Protein AF-A0A813KDJ0-F1 (afdb_monomer)

Nearest PDB structures (foldseek):
  4cqo-assembly1_C  TM=1.582E-01  e=1.224E+00  Homo sapiens
  5a7d-assembly4_D  TM=2.014E-01  e=3.424E+00  Drosophila melanogaster
  3sf4-assembly3_C  TM=2.494E-01  e=7.340E+00  Homo sapiens

Radius of gyration: 26.54 Å; Cα contacts (8 Å, |Δi|>4): 822; chains: 1; bounding box: 69×61×81 Å

Solvent-accessible surface area (backbone atoms only — not comparable to full-atom values): 33352 Å² total; per-residue (Å²): 142,89,81,92,77,80,81,47,54,66,58,53,51,57,51,56,73,68,48,89,56,73,83,50,46,59,73,70,46,39,64,56,53,51,54,54,52,56,68,41,58,86,34,30,68,86,53,62,55,62,67,60,50,50,47,54,27,51,42,21,62,65,44,43,73,67,34,54,50,50,53,71,36,55,48,44,55,60,73,87,66,85,76,75,80,71,78,82,65,63,64,76,72,68,72,73,79,84,81,79,93,75,73,91,74,75,56,29,49,7,30,50,40,42,72,60,14,49,66,17,35,49,39,41,43,42,64,63,49,46,42,73,48,89,79,74,25,56,42,63,72,74,32,60,68,46,94,79,54,53,70,69,60,51,50,52,51,39,52,53,52,32,53,52,54,52,50,46,48,52,56,35,47,52,37,51,56,30,37,54,66,46,44,71,66,38,26,47,45,53,52,39,48,54,19,44,33,48,53,12,17,44,60,44,70,76,78,57,44,81,60,31,73,88,52,43,47,62,48,34,46,54,39,40,68,37,90,48,64,67,50,36,33,68,67,49,42,39,32,50,48,47,51,45,22,62,64,50,8,20,45,48,68,26,36,24,44,41,50,39,51,57,44,31,63,67,42,61,79,64,51,53,76,48,26,66,74,45,62,59,60,58,71,75,54,82,53,73,72,48,45,31,43,46,44,68,58,68,75,47,60,44,54,26,55,72,66,48,32,56,53,24,53,65,71,58,57,92,70,77,84,78,53,69,69,37,51,50,49,52,33,41,58,47,29,41,55,42,31,40,51,57,43,54,51,42,42,49,29,24,49,50,39,18,63,66,23,55,96,74,36,66,68,61,14,38,53,24,41,25,53,27,51,50,50,45,31,54,68,70,25,68,69,52,27,47,30,49,13,50,51,51,42,34,50,49,36,34,53,52,16,28,40,35,62,97,43,12,68,36,45,38,68,75,61,70,80,65,74,68,64,57,89,73,64,36,48,47,33,18,56,34,49,46,59,60,60,51,48,55,48,52,53,53,49,44,46,56,63,74,49,62,92,91,56,77,69,48,71,43,67,78,45,33,56,62,67,61,50,51,50,49,41,43,27,41,20,29,52,64,67,64,40,71,55,48,66,62,30,27,52,36,38,44,49,51,39,58,42,50,72,36,70,76,47,31,51,46,55,76,66,34,70,47,51,22,52,41,44,56,61,13,45,48,47,40,58,54,46,39,72,71,62,84,60,99,45,73,69,63,39,53,54,52,43,47,67,40,38,50,34,42,52,57,37,46,64,67,45,50,81,40,67,61,32,43,51,31,47,48,51,43,44,68,78,38,41,70,63,43,51,52,37,51,53,52,53,53,55,49,50,70,66,36,76,82,57,88,60,71,65,61,58,52,47,52,47,52,52,49,48,67,63,58,76,63,90,119

Secondary structure (DSSP, 8-state):
---SS---HHHHHHHHHT-S-GGGHHHHHHHHHHHHHHTTTT--SS---HHHHHHHHHHHHTTSHHHHHHHHSTTTSPPPP-PPPP-TTHHHHTT---------PPPPSHHHHHHHSHHHHHH---SS-GGG-SS--HHHHHSTTGGGS-HHHHHHHHHHHHHHHHHHHHHHHHHHHHHHTT-HHHHHHHHHHHHHHHHTTHHIIIII-TTTTTTHHHHHHHHHT-SSHHHH-HHHHHHHHHHHHHHHTPPPHHHHHHHHHHHHHHHTTS-GGGGGGS-GGGGG--SHHHHHHHGGGGGS-BSS-HHHHHHHHHHH-S-PPPPHHHHHHHHHHHHIIIIIHHHHHHHHHHHHHHHHHTTT-HHHHHHHHHHHHHHHHHHT-HHHHHHHHHHHHHHHHHHHHHH-GGGHHHHHTT---S-S--S---HHHHTSBTHHHHHHHHHHHHHHHSSPTTSPPPTHHHHS-HHHHHHHHHHHTS-TTT-S-HHHHHHHHHHHHHHHTSHHHHHHHHH-HHHHHHHHHHHHHHHHHGGG---S-HHHHHHHHHHHHHHHHHHHHHHTTSHHHHHHHHHHHHHTHHHHHHHHHHHHHHHHHHTTS--HHHHHHHHHHHHHHHTT--

pLDDT: mean 86.4, std 15.06, range [30.38, 98.69]

Organism: Polarella glacialis (NCBI:txid89957)

Structure (mmCIF, N/CA/C/O backbone):
data_AF-A0A813KDJ0-F1
#
_entry.id   AF-A0A813KDJ0-F1
#
loop_
_atom_site.group_PDB
_atom_site.id
_atom_site.type_symbol
_atom_site.label_atom_id
_atom_site.label_alt_id
_atom_site.label_comp_id
_atom_site.label_asym_id
_atom_site.label_entity_id
_atom_site.label_seq_id
_atom_site.pdbx_PDB_ins_code
_atom_site.Cartn_x
_atom_site.Cartn_y
_atom_site.Cartn_z
_atom_site.occupancy
_atom_site.B_iso_or_equiv
_atom_site.auth_seq_id
_atom_site.auth_comp_id
_atom_site.auth_asym_id
_atom_site.auth_atom_id
_atom_site.pdbx_PDB_model_num
ATOM 1 N N . MET A 1 1 ? 24.058 -9.681 -38.577 1.00 39.09 1 MET A N 1
ATOM 2 C CA . MET A 1 1 ? 24.202 -8.213 -38.623 1.00 39.09 1 MET A CA 1
ATOM 3 C C . MET A 1 1 ? 23.018 -7.652 -39.394 1.00 39.09 1 MET A C 1
ATOM 5 O O . MET A 1 1 ? 23.035 -7.682 -40.612 1.00 39.09 1 MET A O 1
ATOM 9 N N . LEU A 1 2 ? 21.968 -7.234 -38.690 1.00 42.97 2 LEU A N 1
ATOM 10 C CA . LEU A 1 2 ? 20.879 -6.427 -39.239 1.00 42.97 2 LEU A CA 1
ATOM 11 C C . LEU A 1 2 ? 20.833 -5.189 -38.355 1.00 42.97 2 LEU A C 1
ATOM 13 O O . LEU A 1 2 ? 20.285 -5.239 -37.259 1.00 42.97 2 LEU A O 1
ATOM 17 N N . ASP A 1 3 ? 21.498 -4.129 -38.793 1.00 51.97 3 ASP A N 1
ATOM 18 C CA . ASP A 1 3 ? 21.351 -2.818 -38.182 1.00 51.97 3 ASP A CA 1
ATOM 19 C C . ASP A 1 3 ? 20.867 -1.848 -39.264 1.00 51.97 3 ASP A C 1
ATOM 21 O O . ASP A 1 3 ? 21.381 -1.860 -40.384 1.00 51.97 3 ASP A O 1
ATOM 25 N N . LYS A 1 4 ? 19.854 -1.050 -38.908 1.00 40.19 4 LYS A N 1
ATOM 26 C CA . LYS A 1 4 ? 19.133 -0.053 -39.729 1.00 40.19 4 LYS A CA 1
ATOM 27 C C . LYS A 1 4 ? 18.153 -0.567 -40.806 1.00 40.19 4 LYS A C 1
ATOM 29 O O . LYS A 1 4 ? 18.301 -0.279 -41.987 1.00 40.19 4 LYS A O 1
ATOM 34 N N . SER A 1 5 ? 17.087 -1.253 -40.394 1.00 46.28 5 SER A N 1
ATOM 35 C CA . SER A 1 5 ? 15.696 -1.042 -40.874 1.00 46.28 5 SER A CA 1
ATOM 36 C C . SER A 1 5 ? 14.791 -2.091 -40.229 1.00 46.28 5 SER A C 1
ATOM 38 O O . SER A 1 5 ? 14.981 -3.294 -40.376 1.00 46.28 5 SER A O 1
ATOM 40 N N . GLN A 1 6 ? 13.877 -1.611 -39.393 1.00 64.56 6 GLN A N 1
ATOM 41 C CA . GLN A 1 6 ? 13.104 -2.394 -38.437 1.00 64.56 6 GLN A CA 1
ATOM 42 C C . GLN A 1 6 ? 12.276 -3.468 -39.154 1.00 64.56 6 GLN A C 1
ATOM 44 O O . GLN A 1 6 ? 11.420 -3.140 -39.975 1.00 64.56 6 GLN A O 1
ATOM 49 N N . LEU A 1 7 ? 12.478 -4.746 -38.813 1.00 75.31 7 LEU A N 1
ATOM 50 C CA . LEU A 1 7 ? 11.454 -5.749 -39.095 1.00 75.31 7 LEU A CA 1
ATOM 51 C C . LEU A 1 7 ? 10.193 -5.278 -38.374 1.00 75.31 7 LEU A C 1
ATOM 53 O O . LEU A 1 7 ? 10.181 -5.150 -37.145 1.00 75.31 7 LEU A O 1
ATOM 57 N N . SER A 1 8 ? 9.173 -4.934 -39.158 1.00 89.44 8 SER A N 1
ATOM 58 C CA . SER A 1 8 ? 7.897 -4.471 -38.625 1.00 89.44 8 SER A CA 1
ATOM 59 C C . SER A 1 8 ? 7.361 -5.517 -37.641 1.00 89.44 8 SER A C 1
ATOM 61 O O . SER A 1 8 ? 7.403 -6.708 -37.972 1.00 89.44 8 SER A O 1
ATOM 63 N N . PRO A 1 9 ? 6.823 -5.120 -36.470 1.00 89.12 9 PRO A N 1
ATOM 64 C CA . PRO A 1 9 ? 6.152 -6.053 -35.569 1.00 89.12 9 PRO A CA 1
ATOM 65 C C . PRO A 1 9 ? 5.124 -6.916 -36.307 1.00 89.12 9 PRO A C 1
ATOM 67 O O . PRO A 1 9 ? 5.055 -8.117 -36.084 1.00 89.12 9 PRO A O 1
ATOM 70 N N . HIS A 1 10 ? 4.404 -6.331 -37.270 1.00 91.12 10 HIS A N 1
ATOM 71 C CA . HIS A 1 10 ? 3.431 -7.042 -38.097 1.00 91.12 10 HIS A CA 1
ATOM 72 C C . HIS A 1 10 ? 4.064 -8.166 -38.928 1.00 91.12 10 HIS A C 1
ATOM 74 O O . HIS A 1 10 ? 3.488 -9.245 -39.053 1.00 91.12 10 HIS A O 1
ATOM 80 N N . PHE A 1 11 ? 5.246 -7.926 -39.502 1.00 92.31 11 PHE A N 1
ATOM 81 C CA . PHE A 1 11 ? 5.958 -8.934 -40.285 1.00 92.31 11 PHE A CA 1
ATOM 82 C C . PHE A 1 11 ? 6.373 -10.116 -39.404 1.00 92.31 11 PHE A C 1
ATOM 84 O O . PHE A 1 11 ? 6.126 -11.260 -39.769 1.00 92.31 11 PHE A O 1
ATOM 91 N N . LEU A 1 12 ? 6.926 -9.848 -38.217 1.00 91.81 12 LEU A N 1
ATOM 92 C CA . LEU A 1 12 ? 7.310 -10.909 -37.283 1.00 91.81 12 LEU A CA 1
ATOM 93 C C . LEU A 1 12 ? 6.114 -11.697 -36.761 1.00 91.81 12 LEU A C 1
ATOM 95 O O . LEU A 1 12 ? 6.208 -12.914 -36.664 1.00 91.81 12 LEU A O 1
ATOM 99 N N . LEU A 1 13 ? 5.006 -11.022 -36.451 1.00 92.75 13 LEU A N 1
ATOM 100 C CA . LEU A 1 13 ? 3.769 -11.684 -36.039 1.00 92.75 13 LEU A CA 1
ATOM 101 C C . LEU A 1 13 ? 3.265 -12.618 -37.144 1.00 92.75 13 LEU A C 1
ATOM 103 O O . LEU A 1 13 ? 3.055 -13.796 -36.887 1.00 92.75 13 LEU A O 1
ATOM 107 N N . SER A 1 14 ? 3.212 -12.129 -38.387 1.00 93.12 14 SER A N 1
ATOM 108 C CA . SER A 1 14 ? 2.789 -12.937 -39.541 1.00 93.12 14 SER A CA 1
ATOM 109 C C . SER A 1 14 ? 3.704 -14.145 -39.772 1.00 93.12 14 SER A C 1
ATOM 111 O O . SER A 1 14 ? 3.230 -15.223 -40.111 1.00 93.12 14 SER A O 1
ATOM 113 N N . MET A 1 15 ? 5.020 -13.980 -39.592 1.00 93.00 15 MET A N 1
ATOM 114 C CA . MET A 1 15 ? 5.963 -15.094 -39.702 1.00 93.00 15 MET A CA 1
ATOM 115 C C . MET A 1 15 ? 5.807 -16.100 -38.566 1.00 93.00 15 MET A C 1
ATOM 117 O O . MET A 1 15 ? 5.882 -17.294 -38.820 1.00 93.00 15 MET A O 1
ATOM 121 N N . ALA A 1 16 ? 5.628 -15.634 -37.330 1.00 91.94 16 ALA A N 1
ATOM 122 C CA . ALA A 1 16 ? 5.475 -16.503 -36.171 1.00 91.94 16 ALA A CA 1
ATOM 123 C C . ALA A 1 16 ? 4.194 -17.336 -36.255 1.00 91.94 16 ALA A C 1
ATOM 125 O O . ALA A 1 16 ? 4.229 -18.515 -35.928 1.00 91.94 16 ALA A O 1
ATOM 126 N N . ASP A 1 17 ? 3.109 -16.748 -36.761 1.00 91.50 17 ASP A N 1
ATOM 127 C CA . ASP A 1 17 ? 1.849 -17.454 -37.006 1.00 91.50 17 ASP A CA 1
ATOM 128 C C . ASP A 1 17 ? 1.968 -18.496 -38.136 1.00 91.50 17 ASP A C 1
ATOM 130 O O . ASP A 1 17 ? 1.185 -19.439 -38.191 1.00 91.50 17 ASP A O 1
ATOM 134 N N . ALA A 1 18 ? 2.952 -18.347 -39.031 1.00 91.62 18 ALA A N 1
ATOM 135 C CA . ALA A 1 18 ? 3.233 -19.298 -40.106 1.00 91.62 18 ALA A CA 1
ATOM 136 C C . ALA A 1 18 ? 4.176 -20.446 -39.690 1.00 91.62 18 ALA A C 1
ATOM 138 O O . ALA A 1 18 ? 4.412 -21.353 -40.488 1.00 91.62 18 ALA A O 1
ATOM 139 N N . VAL A 1 19 ? 4.744 -20.418 -38.478 1.00 92.06 19 VAL A N 1
ATOM 140 C CA . VAL A 1 19 ? 5.562 -21.524 -37.962 1.00 92.06 19 VAL A CA 1
ATOM 141 C C . VAL A 1 19 ? 4.636 -22.590 -37.375 1.00 92.06 19 VAL A C 1
ATOM 143 O O . VAL A 1 19 ? 4.027 -22.373 -36.334 1.00 92.06 19 VAL A O 1
ATOM 146 N N . GLU A 1 20 ? 4.547 -23.749 -38.033 1.00 85.50 20 GLU A N 1
ATOM 147 C CA . GLU A 1 20 ? 3.690 -24.865 -37.592 1.00 85.50 20 GLU A CA 1
ATOM 148 C C . GLU A 1 20 ? 4.184 -25.534 -36.297 1.00 85.50 20 GLU A C 1
ATOM 150 O O . GLU A 1 20 ? 3.379 -26.033 -35.513 1.00 85.50 20 GLU A O 1
ATOM 155 N N . ASP A 1 21 ? 5.500 -25.528 -36.061 1.00 89.19 21 ASP A N 1
ATOM 156 C CA . ASP A 1 21 ? 6.134 -26.117 -34.880 1.00 89.19 21 ASP A CA 1
ATOM 157 C C . ASP A 1 21 ? 6.535 -25.035 -33.860 1.00 89.19 21 ASP A C 1
ATOM 159 O O . ASP A 1 21 ? 7.539 -24.330 -34.026 1.00 89.19 21 ASP A O 1
ATOM 163 N N . GLU A 1 22 ? 5.757 -24.909 -32.779 1.00 85.12 22 GLU A N 1
ATOM 164 C CA . GLU A 1 22 ? 6.025 -23.935 -31.714 1.00 85.12 22 GLU A CA 1
ATOM 165 C C . GLU A 1 22 ? 7.392 -24.154 -31.027 1.00 85.12 22 GLU A C 1
ATOM 167 O O . GLU A 1 22 ? 7.955 -23.194 -30.491 1.00 85.12 22 GLU A O 1
ATOM 172 N N . GLU A 1 23 ? 7.990 -25.354 -31.090 1.00 90.06 23 GLU A N 1
ATOM 173 C CA . GLU A 1 23 ? 9.319 -25.627 -30.520 1.00 90.06 23 GLU A CA 1
ATOM 174 C C . GLU A 1 23 ? 10.449 -24.906 -31.274 1.00 90.06 23 GLU A C 1
ATOM 176 O O . GLU A 1 23 ? 11.521 -24.647 -30.714 1.00 90.06 23 GLU A O 1
ATOM 181 N N . LEU A 1 24 ? 10.211 -24.506 -32.528 1.00 92.69 24 LEU A N 1
ATOM 182 C CA . LEU A 1 24 ? 11.165 -23.733 -33.324 1.00 92.69 24 LEU A CA 1
ATOM 183 C C . LEU A 1 24 ? 11.126 -22.233 -33.003 1.00 92.69 24 LEU A C 1
ATOM 185 O O . LEU A 1 24 ? 12.107 -21.524 -33.262 1.00 92.69 24 LEU A O 1
ATOM 189 N N . LEU A 1 25 ? 10.039 -21.733 -32.400 1.00 93.25 25 LEU A N 1
ATOM 190 C CA . LEU A 1 25 ? 9.871 -20.308 -32.102 1.00 93.25 25 LEU A CA 1
ATOM 191 C C . LEU A 1 25 ? 10.994 -19.736 -31.213 1.00 93.25 25 LEU A C 1
ATOM 193 O O . LEU A 1 25 ? 11.531 -18.681 -31.573 1.00 93.25 25 LEU A O 1
ATOM 197 N N . PRO A 1 26 ? 11.422 -20.384 -30.106 1.00 93.81 26 PRO A N 1
ATOM 198 C CA . PRO A 1 26 ? 12.546 -19.904 -29.302 1.00 93.81 26 PRO A CA 1
ATOM 199 C C . PRO A 1 26 ? 13.856 -19.792 -30.083 1.00 93.81 26 PRO A C 1
ATOM 201 O O . PRO A 1 26 ? 14.612 -18.844 -29.873 1.00 93.81 26 PRO A O 1
ATOM 204 N N . THR A 1 27 ? 14.120 -20.724 -30.998 1.00 93.88 27 THR A N 1
ATOM 205 C CA . THR A 1 27 ? 15.357 -20.750 -31.790 1.00 93.88 27 THR A CA 1
ATOM 206 C C . THR A 1 27 ? 15.364 -19.644 -32.844 1.00 93.88 27 THR A C 1
ATOM 208 O O . THR A 1 27 ? 16.368 -18.951 -33.006 1.00 93.88 27 THR A O 1
ATOM 211 N N . ILE A 1 28 ? 14.234 -19.443 -33.528 1.00 93.31 28 ILE A N 1
ATOM 212 C CA . ILE A 1 28 ? 14.100 -18.476 -34.625 1.00 93.31 28 ILE A CA 1
ATOM 213 C C . ILE A 1 28 ? 13.955 -17.048 -34.083 1.00 93.31 28 ILE A C 1
ATOM 215 O O . ILE A 1 28 ? 14.695 -16.144 -34.477 1.00 93.31 28 ILE A O 1
ATOM 219 N N . PHE A 1 29 ? 13.014 -16.830 -33.161 1.00 95.06 29 PHE A N 1
ATOM 220 C CA . PHE A 1 29 ? 12.627 -15.491 -32.708 1.00 95.06 29 PHE A CA 1
ATOM 221 C C . PHE A 1 29 ? 13.231 -15.100 -31.360 1.00 95.06 29 PHE A C 1
ATOM 223 O O . PHE A 1 29 ? 13.341 -13.906 -31.074 1.00 95.06 29 PHE A O 1
ATOM 230 N N . GLY A 1 30 ? 13.679 -16.055 -30.540 1.00 94.44 30 GLY A N 1
ATOM 231 C CA . GLY A 1 30 ? 14.255 -15.772 -29.221 1.00 94.44 30 GLY A CA 1
ATOM 232 C C . GLY A 1 30 ? 15.431 -14.785 -29.251 1.00 94.44 30 GLY A C 1
ATOM 233 O O . GLY A 1 30 ? 15.404 -13.812 -28.487 1.00 94.44 30 GLY A O 1
ATOM 234 N N . PRO A 1 31 ? 16.435 -14.940 -30.140 1.00 94.88 31 PRO A N 1
ATOM 235 C CA . PRO A 1 31 ? 17.532 -13.979 -30.268 1.00 94.88 31 PRO A CA 1
ATOM 236 C C . PRO A 1 31 ? 17.066 -12.579 -30.689 1.00 94.88 31 PRO A C 1
ATOM 238 O O . PRO A 1 31 ? 17.563 -11.585 -30.155 1.00 94.88 31 PRO A O 1
ATOM 241 N N . VAL A 1 32 ? 16.089 -12.495 -31.601 1.00 93.12 32 VAL A N 1
ATOM 242 C CA . VAL A 1 32 ? 15.535 -11.227 -32.106 1.00 93.12 32 VAL A CA 1
ATOM 243 C C . VAL A 1 32 ? 14.789 -10.490 -30.997 1.00 93.12 32 VAL A C 1
ATOM 245 O O . VAL A 1 32 ? 15.087 -9.326 -30.728 1.00 93.12 32 VAL A O 1
ATOM 248 N N . LEU A 1 33 ? 13.881 -11.180 -30.298 1.00 94.12 33 LEU A N 1
ATOM 249 C CA . LEU A 1 33 ? 13.134 -10.628 -29.166 1.00 94.12 33 LEU A CA 1
ATOM 250 C C . LEU A 1 33 ? 14.072 -10.203 -28.031 1.00 94.12 33 LEU A C 1
ATOM 252 O O . LEU A 1 33 ? 13.932 -9.107 -27.492 1.00 94.12 33 LEU A O 1
ATOM 256 N N . THR A 1 34 ? 15.072 -11.028 -27.708 1.00 94.62 34 THR A N 1
ATOM 257 C CA . THR A 1 34 ? 16.074 -10.706 -26.682 1.00 94.62 34 THR A CA 1
ATOM 258 C C . THR A 1 34 ? 16.856 -9.448 -27.053 1.00 94.62 34 THR A C 1
ATOM 260 O O . THR A 1 34 ? 17.039 -8.564 -26.218 1.00 94.62 34 THR A O 1
ATOM 263 N N . HIS A 1 35 ? 17.314 -9.340 -28.302 1.00 93.38 35 HIS A N 1
ATOM 264 C CA . HIS A 1 35 ? 18.053 -8.170 -28.766 1.00 93.38 35 HIS A CA 1
ATOM 265 C C . HIS A 1 35 ? 17.186 -6.903 -28.752 1.00 93.38 35 HIS A C 1
ATOM 267 O O . HIS A 1 35 ? 17.634 -5.877 -28.243 1.00 93.38 35 HIS A O 1
ATOM 273 N N . ALA A 1 36 ? 15.939 -6.983 -29.230 1.00 92.00 36 ALA A N 1
ATOM 274 C CA . ALA A 1 36 ? 14.993 -5.868 -29.200 1.00 92.00 36 ALA A CA 1
ATOM 275 C C . ALA A 1 36 ? 14.737 -5.380 -27.765 1.00 92.00 36 ALA A C 1
ATOM 277 O O . ALA A 1 36 ? 14.859 -4.188 -27.492 1.00 92.00 36 ALA A O 1
ATOM 278 N N . CYS A 1 37 ? 14.492 -6.300 -26.827 1.00 94.50 37 CYS A N 1
ATOM 279 C CA . CYS A 1 37 ? 14.304 -5.965 -25.416 1.00 94.50 37 CYS A CA 1
ATOM 280 C C . CYS A 1 37 ? 15.546 -5.306 -24.805 1.00 94.50 37 CYS A C 1
ATOM 282 O O . CYS A 1 37 ? 15.413 -4.303 -24.111 1.00 94.50 37 CYS A O 1
ATOM 284 N N . ARG A 1 38 ? 16.760 -5.804 -25.092 1.00 94.88 38 ARG A N 1
ATOM 285 C CA . ARG A 1 38 ? 18.012 -5.222 -24.561 1.00 94.88 38 ARG A CA 1
ATOM 286 C C . ARG A 1 38 ? 18.228 -3.771 -24.964 1.00 94.88 38 ARG A C 1
ATOM 288 O O . ARG A 1 38 ? 18.911 -3.050 -24.245 1.00 94.88 38 ARG A O 1
ATOM 295 N N . ARG A 1 39 ? 17.636 -3.305 -26.066 1.00 94.00 39 ARG A N 1
ATOM 296 C CA . ARG A 1 39 ? 17.728 -1.888 -26.443 1.00 94.00 39 ARG A CA 1
ATOM 297 C C . ARG A 1 39 ? 17.038 -0.965 -25.436 1.00 94.00 39 ARG A C 1
ATOM 299 O O . ARG A 1 39 ? 17.453 0.186 -25.323 1.00 94.00 39 ARG A O 1
ATOM 306 N N . LEU A 1 40 ? 16.079 -1.466 -24.649 1.00 94.19 40 LEU A N 1
ATOM 307 C CA . LEU A 1 40 ? 15.478 -0.730 -23.530 1.00 94.19 40 LEU A CA 1
ATOM 308 C C . LEU A 1 40 ? 16.415 -0.574 -22.325 1.00 94.19 40 LEU A C 1
ATOM 310 O O . LEU A 1 40 ? 16.136 0.240 -21.447 1.00 94.19 40 LEU A O 1
ATOM 314 N N . GLN A 1 41 ? 17.531 -1.303 -22.255 1.00 92.44 41 GLN A N 1
ATOM 315 C CA . GLN A 1 41 ? 18.468 -1.180 -21.142 1.00 92.44 41 GLN A CA 1
ATOM 316 C C . GLN A 1 41 ? 18.975 0.265 -21.015 1.00 92.44 41 GLN A C 1
ATOM 318 O O . GLN A 1 41 ? 19.376 0.884 -22.001 1.00 92.44 41 GLN A O 1
ATOM 323 N N . GLY A 1 42 ? 18.948 0.819 -19.802 1.00 87.69 42 GLY A N 1
ATOM 324 C CA . GLY A 1 42 ? 19.327 2.214 -19.537 1.00 87.69 42 GLY A CA 1
ATOM 325 C C . GLY A 1 42 ? 18.221 3.249 -19.780 1.00 87.69 42 GLY A C 1
ATOM 326 O O . GLY A 1 42 ? 18.470 4.437 -19.576 1.00 87.69 42 GLY A O 1
ATOM 327 N N . ARG A 1 43 ? 17.012 2.817 -20.176 1.00 90.62 43 ARG A N 1
ATOM 328 C CA . ARG A 1 43 ? 15.817 3.673 -20.209 1.00 90.62 43 ARG A CA 1
ATOM 329 C C . ARG A 1 43 ? 15.604 4.319 -18.837 1.00 90.62 43 ARG A C 1
ATOM 331 O O . ARG A 1 43 ? 15.689 3.649 -17.809 1.00 90.62 43 ARG A O 1
ATOM 338 N N . ASN A 1 44 ? 15.331 5.616 -18.827 1.00 89.81 44 ASN A N 1
ATOM 339 C CA . ASN A 1 44 ? 15.124 6.412 -17.619 1.00 89.81 44 ASN A CA 1
ATOM 340 C C . ASN A 1 44 ? 14.037 7.472 -17.864 1.00 89.81 44 ASN A C 1
ATOM 342 O O . ASN A 1 44 ? 13.376 7.459 -18.900 1.00 89.81 44 ASN A O 1
ATOM 346 N N . PHE A 1 45 ? 13.792 8.356 -16.893 1.00 89.44 45 PHE A N 1
ATOM 347 C CA . PHE A 1 45 ? 12.708 9.339 -17.007 1.00 89.44 45 PHE A CA 1
ATOM 348 C C . PHE A 1 45 ? 12.918 10.345 -18.155 1.00 89.44 45 PHE A C 1
ATOM 350 O O . PHE A 1 45 ? 11.944 10.817 -18.741 1.00 89.44 45 PHE A O 1
ATOM 357 N N . VAL A 1 46 ? 14.178 10.643 -18.489 1.00 84.75 46 VAL A N 1
ATOM 358 C CA . VAL A 1 46 ? 14.568 11.589 -19.543 1.00 84.75 46 VAL A CA 1
ATOM 359 C C . VAL A 1 46 ? 14.662 10.888 -20.902 1.00 84.75 46 VAL A C 1
ATOM 361 O O . VAL A 1 46 ? 14.050 11.339 -21.865 1.00 84.75 46 VAL A O 1
ATOM 364 N N . ASP A 1 47 ? 15.383 9.766 -20.980 1.00 88.06 47 ASP A N 1
ATOM 365 C CA . ASP A 1 47 ? 15.458 8.920 -22.179 1.00 88.06 47 ASP A CA 1
ATOM 366 C C . ASP A 1 47 ? 14.487 7.738 -22.066 1.00 88.06 47 ASP A C 1
ATOM 368 O O . ASP A 1 47 ? 14.809 6.683 -21.508 1.00 88.06 47 ASP A O 1
ATOM 372 N N . GLN A 1 48 ? 13.277 7.931 -22.598 1.00 87.56 48 GLN A N 1
ATOM 373 C CA . GLN A 1 48 ? 12.197 6.946 -22.518 1.00 87.56 48 GLN A CA 1
ATOM 374 C C . GLN A 1 48 ? 12.231 5.872 -23.612 1.00 87.56 48 GLN A C 1
ATOM 376 O O . GLN A 1 48 ? 11.426 4.945 -23.528 1.00 87.56 48 GLN A O 1
ATOM 381 N N . LYS A 1 49 ? 13.116 5.957 -24.618 1.00 93.25 49 LYS A N 1
ATOM 382 C CA . LYS A 1 49 ? 13.250 4.937 -25.684 1.00 93.25 49 LYS A CA 1
ATOM 383 C C . LYS A 1 49 ? 11.908 4.484 -26.289 1.00 93.25 49 LYS A C 1
ATOM 385 O O . LYS A 1 49 ? 11.575 3.296 -26.321 1.00 93.25 49 LYS A O 1
ATOM 390 N N . LEU A 1 50 ? 11.087 5.461 -26.687 1.00 93.06 50 LEU A N 1
ATOM 391 C CA . LEU A 1 50 ? 9.683 5.239 -27.061 1.00 93.06 50 LEU A CA 1
ATOM 392 C C . LEU A 1 50 ? 9.517 4.354 -28.301 1.00 93.06 50 LEU A C 1
ATOM 394 O O . LEU A 1 50 ? 8.553 3.596 -28.371 1.00 93.06 50 LEU A O 1
ATOM 398 N N . GLU A 1 51 ? 10.443 4.420 -29.260 1.00 92.50 51 GLU A N 1
ATOM 399 C CA . GLU A 1 51 ? 10.391 3.588 -30.467 1.00 92.50 51 GLU A CA 1
ATOM 400 C C . GLU A 1 51 ? 10.571 2.103 -30.129 1.00 92.50 51 GLU A C 1
ATOM 402 O O . GLU A 1 51 ? 9.754 1.267 -30.520 1.00 92.50 51 GLU A O 1
ATOM 407 N N . GLU A 1 52 ? 11.604 1.770 -29.350 1.00 93.56 52 GLU A N 1
ATOM 408 C CA . GLU A 1 52 ? 11.862 0.406 -28.890 1.00 93.56 52 GLU A CA 1
ATOM 409 C C . GLU A 1 52 ? 10.712 -0.132 -28.042 1.00 93.56 52 GLU A C 1
ATOM 411 O O . GLU A 1 52 ? 10.286 -1.278 -28.207 1.00 93.56 52 GLU A O 1
ATOM 416 N N . LEU A 1 53 ? 10.182 0.702 -27.146 1.00 94.69 53 LEU A N 1
ATOM 417 C CA . LEU A 1 53 ? 9.061 0.326 -26.299 1.00 94.69 53 LEU A CA 1
ATOM 418 C C . LEU A 1 53 ? 7.796 0.080 -27.128 1.00 94.69 53 LEU A C 1
ATOM 420 O O . LEU A 1 53 ? 7.091 -0.901 -26.887 1.00 94.69 53 LEU A O 1
ATOM 424 N N . GLY A 1 54 ? 7.510 0.950 -28.099 1.00 94.62 54 GLY A N 1
ATOM 425 C CA . GLY A 1 54 ? 6.367 0.815 -28.999 1.00 94.62 54 GLY A CA 1
ATOM 426 C C . GLY A 1 54 ? 6.425 -0.486 -29.795 1.00 94.62 54 GLY A C 1
ATOM 427 O O . GLY A 1 54 ? 5.423 -1.194 -29.896 1.00 94.62 54 GLY A O 1
ATOM 428 N N . TRP A 1 55 ? 7.617 -0.856 -30.270 1.00 94.06 55 TRP A N 1
ATOM 429 C CA . TRP A 1 55 ? 7.845 -2.116 -30.973 1.00 94.06 55 TRP A CA 1
ATOM 430 C C . TRP A 1 55 ? 7.520 -3.336 -30.097 1.00 94.06 55 TRP A C 1
ATOM 432 O O . TRP A 1 55 ? 6.770 -4.217 -30.514 1.00 94.06 55 TRP A O 1
ATOM 442 N N . ILE A 1 56 ? 8.022 -3.372 -28.857 1.00 94.88 56 ILE A N 1
ATOM 443 C CA . ILE A 1 56 ? 7.780 -4.490 -27.925 1.00 94.88 56 ILE A CA 1
ATOM 444 C C . ILE A 1 56 ? 6.306 -4.537 -27.509 1.00 94.88 56 ILE A C 1
ATOM 446 O O . ILE A 1 56 ? 5.699 -5.605 -27.457 1.00 94.88 56 ILE A O 1
ATOM 450 N N . THR A 1 57 ? 5.706 -3.372 -27.273 1.00 95.31 57 THR A N 1
ATOM 451 C CA . THR A 1 57 ? 4.288 -3.248 -26.925 1.00 95.31 57 THR A CA 1
ATOM 452 C C . THR A 1 57 ? 3.394 -3.794 -28.038 1.00 95.31 57 THR A C 1
ATOM 454 O O . THR A 1 57 ? 2.419 -4.483 -27.744 1.00 95.31 57 THR A O 1
ATOM 457 N N . ALA A 1 58 ? 3.740 -3.565 -29.309 1.00 94.69 58 ALA A N 1
ATOM 458 C CA . ALA A 1 58 ? 3.006 -4.114 -30.448 1.00 94.69 58 ALA A CA 1
ATOM 459 C C . ALA A 1 58 ? 3.048 -5.653 -30.493 1.00 94.69 58 ALA A C 1
ATOM 461 O O . ALA A 1 58 ? 2.022 -6.281 -30.751 1.00 94.69 58 ALA A O 1
ATOM 462 N N . ILE A 1 59 ? 4.197 -6.266 -30.177 1.00 94.31 59 ILE A N 1
ATOM 463 C CA . ILE A 1 59 ? 4.319 -7.730 -30.064 1.00 94.31 59 ILE A CA 1
ATOM 464 C C . ILE A 1 59 ? 3.424 -8.268 -28.938 1.00 94.31 59 ILE A C 1
ATOM 466 O O . ILE A 1 59 ? 2.677 -9.224 -29.145 1.00 94.31 59 ILE A O 1
ATOM 470 N N . CYS A 1 60 ? 3.445 -7.637 -27.760 1.00 94.75 60 CYS A N 1
ATOM 471 C CA . CYS A 1 60 ? 2.611 -8.046 -26.626 1.00 94.75 60 CYS A CA 1
ATOM 472 C C . CYS A 1 60 ? 1.112 -7.863 -26.907 1.00 94.75 60 CYS A C 1
ATOM 474 O O . CYS A 1 60 ? 0.303 -8.712 -26.533 1.00 94.75 60 CYS A O 1
ATOM 476 N N . ALA A 1 61 ? 0.730 -6.776 -27.584 1.00 94.75 61 ALA A N 1
ATOM 477 C CA . ALA A 1 61 ? -0.660 -6.446 -27.894 1.00 94.75 61 ALA A CA 1
ATOM 478 C C . ALA A 1 61 ? -1.347 -7.487 -28.792 1.00 94.75 61 ALA A C 1
ATOM 480 O O . ALA A 1 61 ? -2.560 -7.674 -28.675 1.00 94.75 61 ALA A O 1
ATOM 481 N N . ALA A 1 62 ? -0.583 -8.186 -29.636 1.00 92.94 62 ALA A N 1
ATOM 482 C CA . ALA A 1 62 ? -1.094 -9.244 -30.501 1.00 92.94 62 ALA A CA 1
ATOM 483 C C . ALA A 1 62 ? -1.519 -10.512 -29.739 1.00 92.94 62 ALA A C 1
ATOM 485 O O . ALA A 1 62 ? -2.292 -11.299 -30.276 1.00 92.94 62 ALA A O 1
ATOM 486 N N . LYS A 1 63 ? -1.046 -10.715 -28.495 1.00 92.38 63 LYS A N 1
ATOM 487 C CA . LYS A 1 63 ? -1.366 -11.884 -27.641 1.00 92.38 63 LYS A CA 1
ATOM 488 C C . LYS A 1 63 ? -1.114 -13.246 -28.320 1.00 92.38 63 LYS A C 1
ATOM 490 O O . LYS A 1 63 ? -1.743 -14.243 -27.977 1.00 92.38 63 LYS A O 1
ATOM 495 N N . GLY A 1 64 ? -0.212 -13.272 -29.300 1.00 90.06 64 GLY A N 1
ATOM 496 C CA . GLY A 1 64 ? 0.105 -14.447 -30.110 1.00 90.06 64 GLY A CA 1
ATOM 497 C C . GLY A 1 64 ? 1.303 -15.252 -29.587 1.00 90.06 64 GLY A C 1
ATOM 498 O O . GLY A 1 64 ? 1.776 -15.018 -28.468 1.00 90.06 64 GLY A O 1
ATOM 499 N N . PRO A 1 65 ? 1.848 -16.164 -30.412 1.00 93.06 65 PRO A N 1
ATOM 500 C CA . PRO A 1 65 ? 2.974 -17.027 -30.046 1.00 93.06 65 PRO A CA 1
ATOM 501 C C . PRO A 1 65 ? 4.213 -16.253 -29.578 1.00 93.06 65 PRO A C 1
ATOM 503 O O . PRO A 1 65 ? 4.879 -16.652 -28.627 1.00 93.06 65 PRO A O 1
ATOM 506 N N . LEU A 1 66 ? 4.492 -15.085 -30.171 1.00 94.31 66 LEU A N 1
ATOM 507 C CA . LEU A 1 66 ? 5.624 -14.247 -29.759 1.00 94.31 66 LEU A CA 1
ATOM 508 C C . LEU A 1 66 ? 5.457 -13.641 -28.359 1.00 94.31 66 LEU A C 1
ATOM 510 O O 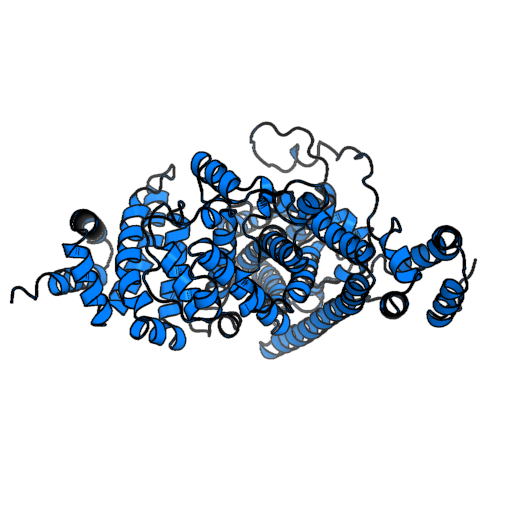. LEU A 1 66 ? 6.450 -13.476 -27.655 1.00 94.31 66 LEU A O 1
ATOM 514 N N . ALA A 1 67 ? 4.228 -13.335 -27.931 1.00 94.62 67 ALA A N 1
ATOM 515 C CA . ALA A 1 67 ? 3.961 -12.851 -26.576 1.00 94.62 67 ALA A CA 1
ATOM 516 C C . ALA A 1 67 ? 4.142 -13.973 -25.539 1.00 94.62 67 ALA A C 1
ATOM 518 O O . ALA A 1 67 ? 4.700 -13.728 -24.468 1.00 94.62 67 ALA A O 1
ATOM 519 N N . ARG A 1 68 ? 3.734 -15.208 -25.879 1.00 95.06 68 ARG A N 1
ATOM 520 C CA . ARG A 1 68 ? 4.007 -16.411 -25.072 1.00 95.06 68 ARG A CA 1
ATOM 521 C C . ARG A 1 68 ? 5.501 -16.699 -24.987 1.00 95.06 68 ARG A C 1
ATOM 523 O O . ARG A 1 68 ? 6.022 -16.928 -23.904 1.00 95.06 68 ARG A O 1
ATOM 530 N N . LEU A 1 69 ? 6.212 -16.625 -26.108 1.00 95.38 69 LEU A N 1
ATOM 531 C CA . LEU A 1 69 ? 7.659 -16.809 -26.125 1.00 95.38 69 LEU A CA 1
ATOM 532 C C . LEU A 1 69 ? 8.366 -15.748 -25.275 1.00 95.38 69 LEU A C 1
ATOM 534 O O . LEU A 1 69 ? 9.270 -16.071 -24.514 1.00 95.38 69 LEU A O 1
ATOM 538 N N . LEU A 1 70 ? 7.951 -14.484 -25.365 1.00 95.62 70 LEU A N 1
ATOM 539 C CA . LEU A 1 70 ? 8.614 -13.382 -24.670 1.00 95.62 70 LEU A CA 1
ATOM 540 C C . LEU A 1 70 ? 8.747 -13.619 -23.159 1.00 95.62 70 LEU A C 1
ATOM 542 O O . LEU A 1 70 ? 9.807 -13.342 -22.601 1.00 95.62 70 LEU A O 1
ATOM 546 N N . VAL A 1 71 ? 7.703 -14.145 -22.511 1.00 95.38 71 VAL A N 1
ATOM 547 C CA . VAL A 1 71 ? 7.685 -14.382 -21.057 1.00 95.38 71 VAL A CA 1
ATOM 548 C C . VAL A 1 71 ? 8.529 -15.582 -20.613 1.00 95.38 71 VAL A C 1
ATOM 550 O O . VAL A 1 71 ? 8.890 -15.666 -19.439 1.00 95.38 71 VAL A O 1
ATOM 553 N N . THR A 1 72 ? 8.871 -16.494 -21.529 1.00 94.19 72 THR A N 1
ATOM 554 C CA . THR A 1 72 ? 9.720 -17.666 -21.245 1.00 94.19 72 THR A CA 1
ATOM 555 C C . THR A 1 72 ? 11.205 -17.380 -21.463 1.00 94.19 72 THR A C 1
ATOM 557 O O . THR A 1 72 ? 12.064 -18.122 -20.978 1.00 94.19 72 THR A O 1
ATOM 560 N N . LEU A 1 73 ? 11.540 -16.289 -22.162 1.00 94.62 73 LEU A N 1
ATOM 561 C CA . LEU A 1 73 ? 12.925 -15.901 -22.401 1.00 94.62 73 LEU A CA 1
ATOM 562 C C . LEU A 1 73 ? 13.625 -15.486 -21.091 1.00 94.62 73 LEU A C 1
ATOM 564 O O . LEU A 1 73 ? 13.033 -14.798 -20.256 1.00 94.62 73 LEU A O 1
ATOM 568 N N . PRO A 1 74 ? 14.937 -15.764 -20.937 1.00 92.56 74 PRO A N 1
ATOM 569 C CA . PRO A 1 74 ? 15.705 -15.351 -19.755 1.00 92.56 74 PRO A CA 1
ATOM 570 C C . PRO A 1 74 ? 15.725 -13.839 -19.498 1.00 92.56 74 PRO A C 1
ATOM 572 O O . PRO A 1 74 ? 16.027 -13.408 -18.393 1.00 92.56 74 PRO A O 1
ATOM 575 N N . ILE A 1 75 ? 15.430 -13.025 -20.513 1.00 93.44 75 ILE A N 1
ATOM 576 C CA . ILE A 1 75 ? 15.338 -11.567 -20.383 1.00 93.44 75 ILE A CA 1
ATOM 577 C C . ILE A 1 75 ? 14.072 -11.116 -19.653 1.00 93.44 75 ILE A C 1
ATOM 579 O O . ILE A 1 75 ? 14.021 -10.000 -19.147 1.00 93.44 75 ILE A O 1
ATOM 583 N N . PHE A 1 76 ? 13.040 -11.958 -19.596 1.00 95.00 76 PHE A N 1
ATOM 584 C CA . PHE A 1 76 ? 11.834 -11.659 -18.839 1.00 95.00 76 PHE A CA 1
ATOM 585 C C . PHE A 1 76 ? 12.073 -11.874 -17.347 1.00 95.00 76 PHE A C 1
ATOM 587 O O . PHE A 1 76 ? 11.798 -10.990 -16.542 1.00 95.00 76 PHE A O 1
ATOM 594 N N . ARG A 1 77 ? 12.678 -13.010 -16.985 1.00 91.25 77 ARG A N 1
ATOM 595 C CA . ARG A 1 77 ? 13.121 -13.324 -15.623 1.00 91.25 77 ARG A CA 1
ATOM 596 C C . ARG A 1 77 ? 14.536 -13.924 -15.675 1.00 91.25 77 ARG A C 1
ATOM 598 O O . ARG A 1 77 ? 14.678 -15.109 -15.984 1.00 91.25 77 ARG A O 1
ATOM 605 N N . PRO A 1 78 ? 15.585 -13.132 -15.384 1.00 84.31 78 PRO A N 1
ATOM 606 C CA . PRO A 1 78 ? 16.962 -13.614 -15.351 1.00 84.31 78 PRO A CA 1
ATOM 607 C C . PRO A 1 78 ? 17.113 -14.792 -14.390 1.00 84.31 78 PRO A C 1
ATOM 609 O O . PRO A 1 78 ? 16.653 -14.729 -13.249 1.00 84.31 78 PRO A O 1
ATOM 612 N N . LYS A 1 79 ? 17.774 -15.868 -14.840 1.00 77.06 79 LYS A N 1
ATOM 613 C CA . LYS A 1 79 ? 18.049 -17.039 -13.993 1.00 77.06 79 LYS A CA 1
ATOM 614 C C . LYS A 1 79 ? 18.866 -16.621 -12.771 1.00 77.06 79 LYS A C 1
ATOM 616 O O . LYS A 1 79 ? 19.824 -15.851 -12.912 1.00 77.06 79 LYS A O 1
ATOM 621 N N . GLU A 1 80 ? 18.521 -17.153 -11.601 1.00 65.88 80 GLU A N 1
ATOM 622 C CA . GLU A 1 80 ? 19.344 -17.039 -10.395 1.00 65.88 80 GLU A CA 1
ATOM 623 C C . GLU A 1 80 ? 20.760 -17.526 -10.724 1.00 65.88 80 GLU A C 1
ATOM 625 O O . GLU A 1 80 ? 20.961 -18.656 -11.165 1.00 65.88 80 GLU A O 1
ATOM 630 N N . GLN A 1 81 ? 21.743 -16.633 -10.611 1.00 56.28 81 GLN A N 1
ATOM 631 C CA . GLN A 1 81 ? 23.143 -17.029 -10.684 1.00 56.28 81 GLN A CA 1
ATOM 632 C C . GLN A 1 81 ? 23.560 -17.419 -9.271 1.00 56.28 81 GLN A C 1
ATOM 634 O O . GLN A 1 81 ? 23.192 -16.736 -8.314 1.00 56.28 81 GLN A O 1
ATOM 639 N N . SER A 1 82 ? 24.333 -18.497 -9.135 1.00 43.50 82 SER A N 1
ATOM 640 C CA . SER A 1 82 ? 25.012 -18.825 -7.881 1.00 43.50 82 SER A CA 1
ATOM 641 C C . SER A 1 82 ? 25.797 -17.595 -7.426 1.00 43.50 82 SER A C 1
ATOM 643 O O . SER A 1 82 ? 26.684 -17.143 -8.151 1.00 43.50 82 SER A O 1
ATOM 645 N N . ALA A 1 83 ? 25.420 -17.027 -6.280 1.00 43.16 83 ALA A N 1
ATOM 646 C CA . ALA A 1 83 ? 25.932 -15.752 -5.799 1.00 43.16 83 ALA A CA 1
ATOM 647 C C . ALA A 1 83 ? 27.467 -15.686 -5.873 1.00 43.16 83 ALA A C 1
ATOM 649 O O . ALA A 1 83 ? 28.161 -16.461 -5.215 1.00 43.16 83 ALA A O 1
ATOM 650 N N . THR A 1 84 ? 28.011 -14.728 -6.625 1.00 38.91 84 THR A N 1
ATOM 651 C CA . THR A 1 84 ? 29.360 -14.231 -6.336 1.00 38.91 84 THR A CA 1
ATOM 652 C C . THR A 1 84 ? 29.320 -13.594 -4.947 1.00 38.91 84 THR A C 1
ATOM 654 O O . THR A 1 84 ? 28.428 -12.779 -4.696 1.00 38.91 84 THR A O 1
ATOM 657 N N . PRO A 1 85 ? 30.225 -13.966 -4.025 1.00 39.47 85 PRO A N 1
ATOM 658 C CA . PRO A 1 85 ? 30.180 -13.479 -2.655 1.00 39.47 85 PRO A CA 1
ATOM 659 C C . PRO A 1 85 ? 30.257 -11.952 -2.646 1.00 39.47 85 PRO A C 1
ATOM 661 O O . PRO A 1 85 ? 31.195 -11.362 -3.185 1.00 39.47 85 PRO A O 1
ATOM 664 N N . ALA A 1 86 ? 29.253 -11.314 -2.040 1.00 46.16 86 ALA A N 1
ATOM 665 C CA . ALA A 1 86 ? 29.295 -9.893 -1.734 1.00 46.16 86 ALA A CA 1
ATOM 666 C C . ALA A 1 86 ? 30.576 -9.605 -0.937 1.00 46.16 86 ALA A C 1
ATOM 668 O O . ALA A 1 86 ? 30.891 -10.340 -0.002 1.00 46.16 86 ALA A O 1
ATOM 669 N N . MET A 1 87 ? 31.322 -8.563 -1.320 1.00 44.03 87 MET A N 1
ATOM 670 C CA . MET A 1 87 ? 32.540 -8.116 -0.632 1.00 44.03 87 MET A CA 1
ATOM 671 C C . MET A 1 87 ? 32.279 -7.989 0.884 1.00 44.03 87 MET A C 1
ATOM 673 O O . MET A 1 87 ? 31.592 -7.050 1.291 1.00 44.03 87 MET A O 1
ATOM 677 N N . PRO A 1 88 ? 32.825 -8.881 1.738 1.00 40.81 88 PRO A N 1
ATOM 678 C CA . PRO A 1 88 ? 32.433 -8.958 3.150 1.00 40.81 88 PRO A CA 1
ATOM 679 C C . PRO A 1 88 ? 32.868 -7.752 4.002 1.00 40.81 88 PRO A C 1
ATOM 681 O O . PRO A 1 88 ? 32.396 -7.585 5.121 1.00 40.81 88 PRO A O 1
ATOM 684 N N . ASN A 1 89 ? 33.757 -6.892 3.492 1.00 43.69 89 ASN A N 1
ATOM 685 C CA . ASN A 1 89 ? 34.515 -5.949 4.323 1.00 43.69 89 ASN A CA 1
ATOM 686 C C . ASN A 1 89 ? 34.072 -4.478 4.285 1.00 43.69 89 ASN A C 1
ATOM 688 O O . ASN A 1 89 ? 34.582 -3.695 5.082 1.00 43.69 89 ASN A O 1
ATOM 692 N N . PHE A 1 90 ? 33.136 -4.063 3.424 1.00 45.62 90 PHE A N 1
ATOM 693 C CA . PHE A 1 90 ? 32.740 -2.644 3.386 1.00 45.62 90 PHE A CA 1
ATOM 694 C C . PHE A 1 90 ? 31.767 -2.268 4.521 1.00 45.62 90 PHE A C 1
ATOM 696 O O . PHE A 1 90 ? 31.881 -1.197 5.113 1.00 45.62 90 PHE A O 1
ATOM 703 N N . MET A 1 91 ? 30.849 -3.170 4.893 1.00 45.56 91 MET A N 1
ATOM 704 C CA . MET A 1 91 ? 29.879 -2.918 5.974 1.00 45.56 91 MET A CA 1
ATOM 705 C C . MET A 1 91 ? 30.524 -2.837 7.362 1.00 45.56 91 MET A C 1
ATOM 707 O O . MET A 1 91 ? 30.093 -2.026 8.178 1.00 45.56 91 MET A O 1
ATOM 711 N N . ALA A 1 92 ? 31.583 -3.613 7.616 1.00 42.50 92 ALA A N 1
ATOM 712 C CA . ALA A 1 92 ? 32.315 -3.567 8.883 1.00 42.50 92 ALA A CA 1
ATOM 713 C C . ALA A 1 92 ? 33.045 -2.225 9.106 1.00 42.50 92 ALA A C 1
ATOM 715 O O . ALA A 1 92 ? 33.255 -1.830 10.249 1.00 42.50 92 ALA A O 1
ATOM 716 N N . MET A 1 93 ? 33.390 -1.495 8.035 1.00 41.12 93 MET A N 1
ATOM 717 C CA . MET A 1 93 ? 34.012 -0.166 8.127 1.00 41.12 93 MET A CA 1
ATOM 718 C C . MET A 1 93 ? 33.012 0.992 8.281 1.00 41.12 93 MET A C 1
ATOM 720 O O . MET A 1 93 ? 33.410 2.067 8.717 1.00 41.12 93 MET A O 1
ATOM 724 N N . MET A 1 94 ? 31.726 0.805 7.959 1.00 48.59 94 MET A N 1
ATOM 725 C CA . MET A 1 94 ? 30.714 1.879 7.958 1.00 48.59 94 MET A CA 1
ATOM 726 C C . MET A 1 94 ? 29.907 1.985 9.270 1.00 48.59 94 MET A C 1
ATOM 728 O O . MET A 1 94 ? 28.790 2.497 9.276 1.00 48.59 94 MET A O 1
ATOM 732 N N . GLY A 1 95 ? 30.473 1.538 10.398 1.00 37.22 95 GLY A N 1
ATOM 733 C CA . GLY A 1 95 ? 30.024 1.940 11.742 1.00 37.22 95 GLY A CA 1
ATOM 734 C C . GLY A 1 95 ? 28.678 1.387 12.233 1.00 37.22 95 GLY A C 1
ATOM 735 O O . GLY A 1 95 ? 28.144 1.894 13.216 1.00 37.22 95 GLY A O 1
ATOM 736 N N . GLY A 1 96 ? 28.124 0.350 11.601 1.00 37.69 96 GLY A N 1
ATOM 737 C CA . GLY A 1 96 ? 26.923 -0.331 12.095 1.00 37.69 96 GLY A CA 1
ATOM 738 C C . GLY A 1 96 ? 27.233 -1.234 13.292 1.00 37.69 96 GLY A C 1
ATOM 739 O O . GLY A 1 96 ? 27.629 -2.385 13.118 1.00 37.69 96 GLY A O 1
ATOM 740 N N . GLY A 1 97 ? 27.069 -0.718 14.510 1.00 34.88 97 GLY A N 1
ATOM 741 C CA . GLY A 1 97 ? 27.188 -1.493 15.745 1.00 34.88 97 GLY A CA 1
ATOM 742 C C . GLY A 1 97 ? 26.161 -2.635 15.840 1.00 34.88 97 GLY A C 1
ATOM 743 O O . GLY A 1 97 ? 24.962 -2.402 15.795 1.00 34.88 97 GLY A O 1
ATOM 744 N N . ALA A 1 98 ? 26.687 -3.855 15.974 1.00 37.28 98 ALA A N 1
ATOM 745 C CA . ALA A 1 98 ? 26.149 -5.086 16.571 1.00 37.28 98 ALA A CA 1
ATOM 746 C C . ALA A 1 98 ? 24.624 -5.373 16.574 1.00 37.28 98 ALA A C 1
ATOM 748 O O . ALA A 1 98 ? 23.866 -4.779 17.331 1.00 37.28 98 ALA A O 1
ATOM 749 N N . SER A 1 99 ? 24.228 -6.498 15.958 1.00 30.69 99 SER A N 1
ATOM 750 C CA . SER A 1 99 ? 23.569 -7.593 16.700 1.00 30.69 99 SER A CA 1
ATOM 751 C C . SER A 1 99 ? 23.647 -8.940 15.956 1.00 30.69 99 SER A C 1
ATOM 753 O O . SER A 1 99 ? 23.482 -9.008 14.744 1.00 30.69 99 SER A O 1
ATOM 755 N N . GLY A 1 100 ? 23.956 -9.990 16.727 1.00 30.83 100 GLY A N 1
ATOM 756 C CA . GLY A 1 100 ? 23.642 -11.418 16.552 1.00 30.83 100 GLY A CA 1
ATOM 757 C C . GLY A 1 100 ? 23.564 -12.054 15.157 1.00 30.83 100 GLY A C 1
ATOM 758 O O . GLY A 1 100 ? 22.625 -11.826 14.404 1.00 30.83 100 GLY A O 1
ATOM 759 N N . SER A 1 101 ? 24.480 -12.999 14.910 1.00 31.00 101 SER A N 1
ATOM 760 C CA . SER A 1 101 ? 24.272 -14.214 14.099 1.00 31.00 101 SER A CA 1
ATOM 761 C C . SER A 1 101 ? 23.411 -14.064 12.834 1.00 31.00 101 SER A C 1
ATOM 763 O O . SER A 1 101 ? 22.260 -14.501 12.790 1.00 31.00 101 SER A O 1
ATOM 765 N N . ARG A 1 102 ? 23.981 -13.537 11.752 1.00 35.91 102 ARG A N 1
ATOM 766 C CA . ARG A 1 102 ? 23.451 -13.797 10.409 1.00 35.91 102 ARG A CA 1
ATOM 767 C C . ARG A 1 102 ? 24.590 -14.325 9.552 1.00 35.91 102 ARG A C 1
ATOM 769 O O . ARG A 1 102 ? 25.586 -13.639 9.353 1.00 35.91 102 ARG A O 1
ATOM 776 N N . GLY A 1 103 ? 24.457 -15.577 9.108 1.00 33.12 103 GLY A N 1
ATOM 777 C CA . GLY A 1 103 ? 25.305 -16.132 8.054 1.00 33.12 103 GLY A CA 1
ATOM 778 C C . GLY A 1 103 ? 25.219 -15.277 6.781 1.00 33.12 103 GLY A C 1
ATOM 779 O O . GLY A 1 103 ? 24.374 -14.380 6.718 1.00 33.12 103 GLY A O 1
ATOM 780 N N . PRO A 1 104 ? 26.074 -15.522 5.774 1.00 37.06 104 PRO A N 1
ATOM 781 C CA . PRO A 1 104 ? 26.092 -14.727 4.550 1.00 37.06 104 PRO A CA 1
ATOM 782 C C . PRO A 1 104 ? 24.702 -14.737 3.898 1.00 37.06 104 PRO A C 1
ATOM 784 O O . PRO A 1 104 ? 24.275 -15.742 3.332 1.00 37.06 104 PRO A O 1
ATOM 787 N N . GLN A 1 105 ? 23.967 -13.628 4.026 1.00 49.38 105 GLN A N 1
ATOM 788 C CA . GLN A 1 105 ? 22.695 -13.441 3.338 1.00 49.38 105 GLN A CA 1
ATOM 789 C C . GLN A 1 105 ? 23.006 -13.253 1.857 1.00 49.38 105 GLN A C 1
ATOM 791 O O . GLN A 1 105 ? 23.781 -12.371 1.485 1.00 49.38 105 GLN A O 1
ATOM 796 N N . GLN A 1 106 ? 22.436 -14.114 1.017 1.00 57.53 106 GLN A N 1
ATOM 797 C CA . GLN A 1 106 ? 22.510 -13.931 -0.426 1.00 57.53 106 GLN A CA 1
ATOM 798 C C . GLN A 1 106 ? 21.844 -12.594 -0.795 1.00 57.53 106 GLN A C 1
ATOM 800 O O . GLN A 1 106 ? 20.801 -12.273 -0.215 1.00 57.53 106 GLN A O 1
ATOM 805 N N . PRO A 1 107 ? 22.424 -11.813 -1.725 1.00 65.19 107 PRO A N 1
ATOM 806 C CA . PRO A 1 107 ? 21.783 -10.603 -2.220 1.00 65.19 107 PRO A CA 1
ATOM 807 C C . PRO A 1 107 ? 20.396 -10.932 -2.776 1.00 65.19 107 PRO A C 1
ATOM 809 O O . PRO A 1 107 ? 20.216 -11.947 -3.452 1.00 65.19 107 PRO A O 1
ATOM 812 N N . GLY A 1 108 ? 19.420 -10.071 -2.503 1.00 75.94 108 GLY A N 1
ATOM 813 C CA . GLY A 1 108 ? 18.100 -10.154 -3.109 1.00 75.94 108 GLY A CA 1
ATOM 814 C C . GLY A 1 108 ? 18.160 -10.061 -4.639 1.00 75.94 108 GLY A C 1
ATOM 815 O O . GLY A 1 108 ? 19.127 -9.589 -5.235 1.00 75.94 108 GLY A O 1
ATOM 816 N N . MET A 1 109 ? 17.095 -10.504 -5.303 1.00 87.31 109 MET A N 1
ATOM 817 C CA . MET A 1 109 ? 16.981 -10.438 -6.767 1.00 87.31 109 MET A CA 1
ATOM 818 C C . MET A 1 109 ? 16.316 -9.144 -7.270 1.00 87.31 109 MET A C 1
ATOM 820 O O . MET A 1 109 ? 16.214 -8.945 -8.478 1.00 87.31 109 MET A O 1
ATOM 824 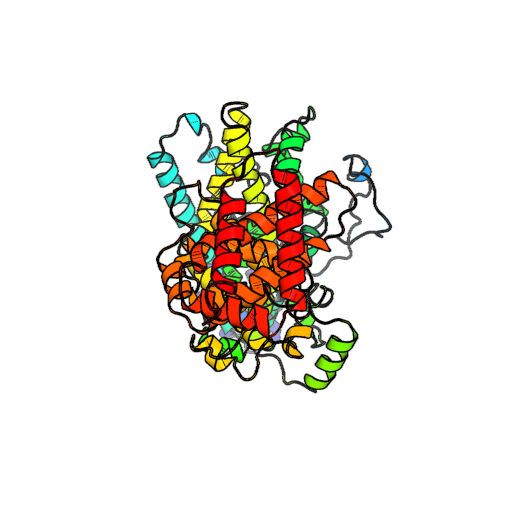N N . GLY A 1 110 ? 15.874 -8.247 -6.383 1.00 92.25 110 GLY A N 1
ATOM 825 C CA . GLY A 1 110 ? 15.100 -7.047 -6.720 1.00 92.25 110 GLY A CA 1
ATOM 826 C C . GLY A 1 110 ? 15.862 -6.066 -7.615 1.00 92.25 110 GLY A C 1
ATOM 827 O O . GLY A 1 110 ? 15.375 -5.711 -8.689 1.00 92.25 110 GLY A O 1
ATOM 828 N N . TYR A 1 111 ? 17.088 -5.689 -7.234 1.00 92.25 111 TYR A N 1
ATOM 829 C CA . TYR A 1 111 ? 17.927 -4.778 -8.032 1.00 92.25 111 TYR A CA 1
ATOM 830 C C . TYR A 1 111 ? 18.311 -5.379 -9.391 1.00 92.25 111 TYR A C 1
ATOM 832 O O . TYR A 1 111 ? 18.392 -4.697 -10.415 1.00 92.25 111 TYR A O 1
ATOM 840 N N . ARG A 1 112 ? 18.525 -6.696 -9.419 1.00 92.12 112 ARG A N 1
ATOM 841 C CA . ARG A 1 112 ? 18.845 -7.417 -10.649 1.00 92.12 112 ARG A CA 1
ATOM 842 C C . ARG A 1 112 ? 17.649 -7.463 -11.592 1.00 92.12 112 ARG A C 1
ATOM 844 O O . ARG A 1 112 ? 17.795 -7.189 -12.775 1.00 92.12 112 ARG A O 1
ATOM 851 N N . LEU A 1 113 ? 16.450 -7.739 -11.079 1.00 95.06 113 LEU A N 1
ATOM 852 C CA . LEU A 1 113 ? 15.224 -7.671 -11.876 1.00 95.06 113 LEU A CA 1
ATOM 853 C C . LEU A 1 113 ? 14.998 -6.255 -12.411 1.00 95.06 113 LEU A C 1
ATOM 855 O O . LEU A 1 113 ? 14.656 -6.106 -13.579 1.00 95.06 113 LEU A O 1
ATOM 859 N N . GLN A 1 114 ? 15.270 -5.218 -11.624 1.00 94.88 114 GLN A N 1
ATOM 860 C CA . GLN A 1 114 ? 15.213 -3.832 -12.090 1.00 94.88 114 GLN A CA 1
ATOM 861 C C . GLN A 1 114 ? 16.163 -3.551 -13.272 1.00 94.88 114 GLN A C 1
ATOM 863 O O . GLN A 1 114 ? 15.774 -2.865 -14.216 1.00 94.88 114 GLN A O 1
ATOM 868 N N . THR A 1 115 ? 17.391 -4.075 -13.244 1.00 92.81 115 THR A N 1
ATOM 869 C CA . THR A 1 115 ? 18.456 -3.693 -14.193 1.00 92.81 115 THR A CA 1
ATOM 870 C C . THR A 1 115 ? 18.705 -4.683 -15.334 1.00 92.81 115 THR A C 1
ATOM 872 O O . THR A 1 115 ? 19.302 -4.295 -16.340 1.00 92.81 115 THR A O 1
ATOM 875 N N . GLU A 1 116 ? 18.227 -5.924 -15.237 1.00 94.19 116 GLU A N 1
ATOM 876 C CA . GLU A 1 116 ? 18.491 -7.002 -16.206 1.00 94.19 116 GLU A CA 1
ATOM 877 C C . GLU A 1 116 ? 17.230 -7.635 -16.810 1.00 94.19 116 GLU A C 1
ATOM 879 O O . GLU A 1 116 ? 17.351 -8.548 -17.629 1.00 94.19 116 GLU A O 1
ATOM 884 N N . SER A 1 117 ? 16.030 -7.190 -16.422 1.00 96.31 117 SER A N 1
ATOM 885 C CA . SER A 1 117 ? 14.783 -7.763 -16.935 1.00 96.31 117 SER A CA 1
ATOM 886 C C . SER A 1 117 ? 13.948 -6.784 -17.755 1.00 96.31 117 SER A C 1
ATOM 888 O O . SER A 1 117 ? 13.998 -5.572 -17.540 1.00 96.31 117 SER A O 1
ATOM 890 N N . LEU A 1 118 ? 13.128 -7.324 -18.661 1.00 96.31 118 LEU A N 1
ATOM 891 C CA . LEU A 1 118 ? 12.229 -6.544 -19.510 1.00 96.31 118 LEU A CA 1
ATOM 892 C C . LEU A 1 118 ? 11.289 -5.656 -18.687 1.00 96.31 118 LEU A C 1
ATOM 894 O O . LEU A 1 118 ? 11.251 -4.446 -18.898 1.00 96.31 118 LEU A O 1
ATOM 898 N N . LEU A 1 119 ? 10.548 -6.242 -17.741 1.00 97.00 119 LEU A N 1
ATOM 899 C CA . LEU A 1 119 ? 9.645 -5.476 -16.878 1.00 97.00 119 LEU A CA 1
ATOM 900 C C . LEU A 1 119 ? 10.417 -4.487 -15.993 1.00 97.00 119 LEU A C 1
ATOM 902 O O . LEU A 1 119 ? 9.921 -3.394 -15.731 1.00 97.00 119 LEU A O 1
ATOM 906 N N . GLY A 1 120 ? 11.659 -4.821 -15.631 1.00 96.62 120 GLY A N 1
ATOM 907 C CA . GLY A 1 120 ? 12.610 -3.906 -15.006 1.00 96.62 120 GLY A CA 1
ATOM 908 C C . GLY A 1 120 ? 12.801 -2.637 -15.824 1.00 96.62 120 GLY A C 1
ATOM 909 O O . GLY A 1 120 ? 12.464 -1.554 -15.367 1.00 96.62 120 GLY A O 1
ATOM 910 N N . TRP A 1 121 ? 13.249 -2.753 -17.072 1.00 96.00 121 TRP A N 1
ATOM 911 C CA . TRP A 1 121 ? 13.489 -1.594 -17.946 1.00 96.00 121 TRP A CA 1
ATOM 912 C C . TRP A 1 121 ? 12.217 -0.823 -18.315 1.00 96.00 121 TRP A C 1
ATOM 914 O O . TRP A 1 121 ? 12.255 0.380 -18.589 1.00 96.00 121 TRP A O 1
ATOM 924 N N . VAL A 1 122 ? 11.075 -1.509 -18.327 1.00 96.25 122 VAL A N 1
ATOM 925 C CA . VAL A 1 122 ? 9.773 -0.905 -18.617 1.00 96.25 122 VAL A CA 1
ATOM 926 C C . VAL A 1 122 ? 9.254 -0.086 -17.426 1.00 96.25 122 VAL A C 1
ATOM 928 O O . VAL A 1 122 ? 8.673 0.978 -17.633 1.00 96.25 122 VAL A O 1
ATOM 931 N N . LEU A 1 123 ? 9.497 -0.527 -16.191 1.00 96.19 123 LEU A N 1
ATOM 932 C CA . LEU A 1 123 ? 8.990 0.127 -14.979 1.00 96.19 123 LEU A CA 1
ATOM 933 C C . LEU A 1 123 ? 10.044 0.966 -14.236 1.00 96.19 123 LEU A C 1
ATOM 935 O O . LEU A 1 123 ? 9.682 1.735 -13.356 1.00 96.19 123 LEU A O 1
ATOM 939 N N . CYS A 1 124 ? 11.329 0.871 -14.583 1.00 92.75 124 CYS A N 1
ATOM 940 C CA . CYS A 1 124 ? 12.408 1.609 -13.917 1.00 92.75 124 CYS A CA 1
ATOM 941 C C . CYS A 1 124 ? 12.363 3.144 -14.082 1.00 92.75 124 CYS A C 1
ATOM 943 O O . CYS A 1 124 ? 12.821 3.821 -13.160 1.00 92.75 124 CYS A O 1
ATOM 945 N N . PRO A 1 125 ? 11.881 3.744 -15.196 1.00 94.06 125 PRO A N 1
ATOM 946 C CA . PRO A 1 125 ? 11.910 5.200 -15.345 1.00 94.06 125 PRO A CA 1
ATOM 947 C C . PRO A 1 125 ? 11.164 5.920 -14.224 1.00 94.06 125 PRO A C 1
ATOM 949 O O . PRO A 1 125 ? 9.966 5.746 -14.034 1.00 94.06 125 PRO A O 1
ATOM 952 N N . THR A 1 126 ? 11.877 6.738 -13.458 1.00 94.00 126 THR A N 1
ATOM 953 C CA . THR A 1 126 ? 11.327 7.363 -12.254 1.00 94.00 126 THR A CA 1
ATOM 954 C C . THR A 1 126 ? 12.045 8.660 -11.924 1.00 94.00 126 THR A C 1
ATOM 956 O O . THR A 1 126 ? 13.223 8.848 -12.251 1.00 94.00 126 THR A O 1
ATOM 959 N N . ILE A 1 127 ? 11.324 9.553 -11.253 1.00 94.12 127 ILE A N 1
ATOM 960 C CA . ILE A 1 127 ? 11.846 10.823 -10.755 1.00 94.12 127 ILE A CA 1
ATOM 961 C C . ILE A 1 127 ? 12.481 10.713 -9.360 1.00 94.12 127 ILE A C 1
ATOM 963 O O . ILE A 1 127 ? 13.166 11.653 -8.977 1.00 94.12 127 ILE A O 1
ATOM 967 N N . LEU A 1 128 ? 12.276 9.606 -8.628 1.00 92.50 128 LEU A N 1
ATOM 968 C CA . LEU A 1 128 ? 12.699 9.456 -7.222 1.00 92.50 128 LEU A CA 1
ATOM 969 C C . LEU A 1 128 ? 14.153 9.000 -7.033 1.00 92.50 128 LEU A C 1
ATOM 971 O O . LEU A 1 128 ? 14.752 9.249 -5.992 1.00 92.50 128 LEU A O 1
ATOM 975 N N . ASP A 1 129 ? 14.746 8.325 -8.018 1.00 88.31 129 ASP A N 1
ATOM 976 C CA . ASP A 1 129 ? 16.061 7.694 -7.857 1.00 88.31 129 ASP A CA 1
ATOM 977 C C . ASP A 1 129 ? 17.222 8.680 -8.094 1.00 88.31 129 ASP A C 1
ATOM 979 O O . ASP A 1 129 ? 18.134 8.417 -8.880 1.00 88.31 129 ASP A O 1
ATOM 983 N N . THR A 1 130 ? 17.209 9.828 -7.407 1.00 83.25 130 THR A N 1
ATOM 984 C CA . THR A 1 130 ? 18.205 10.909 -7.543 1.00 83.25 130 THR A CA 1
ATOM 985 C C . THR A 1 130 ? 19.647 10.391 -7.459 1.00 83.25 130 THR A C 1
ATOM 987 O O . THR A 1 130 ? 20.488 10.788 -8.266 1.00 83.25 130 THR A O 1
ATOM 990 N N . GLY A 1 131 ? 19.925 9.456 -6.543 1.00 78.56 131 GLY A N 1
ATOM 991 C CA . GLY A 1 131 ? 21.261 8.890 -6.321 1.00 78.56 131 GLY A CA 1
ATOM 992 C C . GLY A 1 131 ? 21.812 8.008 -7.452 1.00 78.56 131 GLY A C 1
ATOM 993 O O . GLY A 1 131 ? 23.007 7.723 -7.446 1.00 78.56 131 GLY A O 1
ATOM 994 N N . LEU A 1 132 ? 20.985 7.580 -8.416 1.00 80.94 132 LEU A N 1
ATOM 995 C CA . LEU A 1 132 ? 21.413 6.736 -9.543 1.00 80.94 132 LEU A CA 1
ATOM 996 C C . LEU A 1 132 ? 21.846 7.527 -10.785 1.00 80.94 132 LEU A C 1
ATOM 998 O O . LEU A 1 132 ? 22.498 6.968 -11.672 1.00 80.94 132 LEU A O 1
ATOM 1002 N N . TYR A 1 133 ? 21.496 8.811 -10.879 1.00 76.81 133 TYR A N 1
ATOM 1003 C CA . TYR A 1 133 ? 21.802 9.617 -12.057 1.00 76.81 133 TYR A CA 1
ATOM 1004 C C . TYR A 1 133 ? 23.258 10.098 -12.032 1.00 76.81 133 TYR A C 1
ATOM 1006 O O . TYR A 1 133 ? 23.688 10.778 -11.105 1.00 76.81 133 TYR A O 1
ATOM 1014 N N . LYS A 1 134 ? 24.017 9.769 -13.087 1.00 72.31 134 LYS A N 1
ATOM 1015 C CA . LYS A 1 134 ? 25.408 10.229 -13.268 1.00 72.31 134 LYS A CA 1
ATOM 1016 C C . LYS A 1 134 ? 25.513 11.707 -13.656 1.00 72.31 134 LYS A C 1
ATOM 1018 O O . LYS A 1 134 ? 26.547 12.319 -13.417 1.00 72.31 134 LYS A O 1
ATOM 1023 N N . GLU A 1 135 ? 24.473 12.246 -14.290 1.00 76.38 135 GLU A N 1
ATOM 1024 C CA . GLU A 1 135 ? 24.410 13.640 -14.737 1.00 76.38 135 GLU A CA 1
ATOM 1025 C C . GLU A 1 135 ? 23.618 14.500 -13.744 1.00 76.38 135 GLU A C 1
ATOM 1027 O O . GLU A 1 135 ? 24.109 14.805 -12.661 1.00 76.38 135 GLU A O 1
ATOM 1032 N N . LYS A 1 136 ? 22.392 14.899 -14.109 1.00 82.00 136 LYS A N 1
ATOM 1033 C CA . LYS A 1 136 ? 21.480 15.652 -13.252 1.00 82.00 136 LYS A CA 1
ATOM 1034 C C . LYS A 1 136 ? 20.206 14.854 -13.012 1.00 82.00 136 LYS A C 1
ATOM 1036 O O . LYS A 1 136 ? 19.557 14.415 -13.956 1.00 82.00 136 LYS A O 1
ATOM 1041 N N . SER A 1 137 ? 19.840 14.710 -11.746 1.00 87.69 137 SER A N 1
ATOM 1042 C CA . SER A 1 137 ? 18.551 14.151 -11.330 1.00 87.69 137 SER A CA 1
ATOM 1043 C C . SER A 1 137 ? 17.395 15.119 -11.589 1.00 87.69 137 SER A C 1
ATOM 1045 O O . SER A 1 137 ? 17.592 16.332 -11.708 1.00 87.69 137 SER A O 1
ATOM 1047 N N . SER A 1 138 ? 16.162 14.605 -11.571 1.00 89.88 138 SER A N 1
ATOM 1048 C CA . SER A 1 138 ? 14.944 15.425 -11.622 1.00 89.88 138 SER A CA 1
ATOM 1049 C C . SER A 1 138 ? 14.938 16.517 -10.548 1.00 89.88 138 SER A C 1
ATOM 1051 O O . SER A 1 138 ? 14.584 17.657 -10.848 1.00 89.88 138 SER A O 1
ATOM 1053 N N . ARG A 1 139 ? 15.419 16.227 -9.327 1.00 92.19 139 ARG A N 1
ATOM 1054 C CA . ARG A 1 139 ? 15.573 17.239 -8.268 1.00 92.19 139 ARG A CA 1
ATOM 1055 C C . ARG A 1 139 ? 16.528 18.352 -8.684 1.00 92.19 139 ARG A C 1
ATOM 1057 O O . ARG A 1 139 ? 16.196 19.527 -8.558 1.00 92.19 139 ARG A O 1
ATOM 1064 N N . GLN A 1 140 ? 17.709 17.999 -9.184 1.00 90.00 140 GLN A N 1
ATOM 1065 C CA . GLN A 1 140 ? 18.728 18.976 -9.574 1.00 90.00 140 GLN A CA 1
ATOM 1066 C C . GLN A 1 140 ? 18.296 19.812 -10.784 1.00 90.00 140 GLN A C 1
ATOM 1068 O O . GLN A 1 140 ? 18.626 20.991 -10.860 1.00 90.00 140 GLN A O 1
ATOM 1073 N N . ILE A 1 141 ? 17.531 19.237 -11.715 1.00 90.88 141 ILE A N 1
ATOM 1074 C CA . ILE A 1 141 ? 17.000 19.958 -12.880 1.00 90.88 141 ILE A CA 1
ATOM 1075 C C . ILE A 1 141 ? 15.877 20.912 -12.454 1.00 90.88 141 ILE A C 1
ATOM 1077 O O . ILE A 1 141 ? 15.865 22.086 -12.828 1.00 90.88 141 ILE A O 1
ATOM 1081 N N . HIS A 1 142 ? 14.922 20.418 -11.669 1.00 92.31 142 HIS A N 1
ATOM 1082 C CA . HIS A 1 142 ? 13.638 21.086 -11.485 1.00 92.31 142 HIS A CA 1
ATOM 1083 C C . HIS A 1 142 ? 13.468 21.793 -10.138 1.00 92.31 142 HIS A C 1
ATOM 1085 O O . HIS A 1 142 ? 12.683 22.738 -10.047 1.00 92.31 142 HIS A O 1
ATOM 1091 N N . PHE A 1 143 ? 14.232 21.420 -9.115 1.00 91.94 143 PHE A N 1
ATOM 1092 C CA . PHE A 1 143 ? 14.106 21.921 -7.742 1.00 91.94 143 PHE A CA 1
ATOM 1093 C C . PHE A 1 143 ? 15.422 22.468 -7.163 1.00 91.94 143 PHE A C 1
ATOM 1095 O O . PHE A 1 143 ? 15.539 22.683 -5.962 1.00 91.94 143 PHE A O 1
ATOM 1102 N N . GLN A 1 144 ? 16.416 22.774 -7.998 1.00 88.56 144 GLN A N 1
ATOM 1103 C CA . GLN A 1 144 ? 17.568 23.558 -7.551 1.00 88.56 144 GLN A CA 1
ATOM 1104 C C . GLN A 1 144 ? 17.170 25.024 -7.291 1.00 88.56 144 GLN A C 1
ATOM 1106 O O . GLN A 1 144 ? 16.440 25.622 -8.089 1.00 88.56 144 GLN A O 1
ATOM 1111 N N . GLY A 1 145 ? 17.668 25.612 -6.194 1.00 88.88 145 GLY A N 1
ATOM 1112 C CA . GLY A 1 145 ? 17.438 27.018 -5.840 1.00 88.88 145 GLY A CA 1
ATOM 1113 C C . GLY A 1 145 ? 15.983 27.325 -5.481 1.00 88.88 145 GLY A C 1
ATOM 1114 O O . GLY A 1 145 ? 15.454 28.360 -5.892 1.00 88.88 145 GLY A O 1
ATOM 1115 N N . LEU A 1 146 ? 15.322 26.409 -4.766 1.00 89.81 146 LEU A N 1
ATOM 1116 C CA . LEU A 1 146 ? 13.905 26.497 -4.399 1.00 89.81 146 LEU A CA 1
ATOM 1117 C C . LEU A 1 146 ? 13.540 27.798 -3.674 1.00 89.81 146 LEU A C 1
ATOM 1119 O O . LEU A 1 146 ? 12.470 28.340 -3.932 1.00 89.81 146 LEU A O 1
ATOM 1123 N N . SER A 1 147 ? 14.433 28.349 -2.849 1.00 87.12 147 SER A N 1
ATOM 1124 C CA . SER A 1 147 ? 14.233 29.631 -2.151 1.00 87.12 147 SER A CA 1
ATOM 1125 C C . SER A 1 147 ? 13.978 30.814 -3.089 1.00 87.12 147 SER A C 1
ATOM 1127 O O . SER A 1 147 ? 13.423 31.827 -2.668 1.00 87.12 147 SER A O 1
ATOM 1129 N N . ARG A 1 148 ? 14.363 30.697 -4.366 1.00 90.19 148 ARG A N 1
ATOM 1130 C CA . ARG A 1 148 ? 14.177 31.730 -5.395 1.00 90.19 148 ARG A CA 1
ATOM 1131 C C . ARG A 1 148 ? 12.954 31.485 -6.278 1.00 90.19 148 ARG A C 1
ATOM 1133 O O . ARG A 1 148 ? 12.656 32.313 -7.137 1.00 90.19 148 ARG A O 1
ATOM 1140 N N . LYS A 1 149 ? 12.268 30.349 -6.121 1.00 93.50 149 LYS A N 1
ATOM 1141 C CA . LYS A 1 149 ? 11.112 29.976 -6.942 1.00 93.50 149 LYS A CA 1
ATOM 1142 C C . LYS A 1 149 ? 9.817 30.401 -6.265 1.00 93.50 149 LYS A C 1
ATOM 1144 O O . LYS A 1 149 ? 9.636 30.245 -5.063 1.00 93.50 149 LYS A O 1
ATOM 1149 N N . THR A 1 150 ? 8.886 30.916 -7.058 1.00 93.25 150 THR A N 1
ATOM 1150 C CA . THR A 1 150 ? 7.535 31.210 -6.579 1.00 93.25 150 THR A CA 1
ATOM 1151 C C . THR A 1 150 ? 6.723 29.918 -6.467 1.00 93.25 150 THR A C 1
ATOM 1153 O O . THR A 1 150 ? 6.968 28.950 -7.190 1.00 93.25 150 THR A O 1
ATOM 1156 N N . ARG A 1 151 ? 5.708 29.903 -5.595 1.00 91.25 151 ARG A N 1
ATOM 1157 C CA . ARG A 1 151 ? 4.802 28.752 -5.451 1.00 91.25 151 ARG A CA 1
ATOM 1158 C C . ARG A 1 151 ? 4.156 28.319 -6.784 1.00 91.25 151 ARG A C 1
ATOM 1160 O O . ARG A 1 151 ? 4.189 27.123 -7.057 1.00 91.25 151 ARG A O 1
ATOM 1167 N N . PRO A 1 152 ? 3.656 29.227 -7.651 1.00 95.38 152 PRO A N 1
ATOM 1168 C CA . PRO A 1 152 ? 3.128 28.831 -8.959 1.00 95.38 152 PRO A CA 1
ATOM 1169 C C . PRO A 1 152 ? 4.164 28.153 -9.865 1.00 95.38 152 PRO A C 1
ATOM 1171 O O . PRO A 1 152 ? 3.834 27.193 -10.555 1.00 95.38 152 PRO A O 1
ATOM 1174 N N . ALA A 1 153 ? 5.426 28.600 -9.838 1.00 95.00 153 ALA A N 1
ATOM 1175 C CA . ALA A 1 153 ? 6.489 27.978 -10.628 1.00 95.00 153 ALA A CA 1
ATOM 1176 C C . ALA A 1 153 ? 6.792 26.546 -10.152 1.00 95.00 153 ALA A C 1
ATOM 1178 O O . ALA A 1 153 ? 6.977 25.648 -10.971 1.00 95.00 153 ALA A O 1
ATOM 1179 N N . VAL A 1 154 ? 6.799 26.319 -8.833 1.00 94.56 154 VAL A N 1
ATOM 1180 C CA . VAL A 1 154 ? 6.940 24.974 -8.247 1.00 94.56 154 VAL A CA 1
ATOM 1181 C C . VAL A 1 154 ? 5.759 24.083 -8.648 1.00 94.56 154 VAL A C 1
ATOM 1183 O O . VAL A 1 154 ? 5.971 22.973 -9.127 1.00 94.56 154 VAL A O 1
ATOM 1186 N N . GLN A 1 155 ? 4.526 24.589 -8.557 1.00 94.12 155 GLN A N 1
ATOM 1187 C CA . GLN A 1 155 ? 3.320 23.845 -8.940 1.00 94.12 155 GLN A CA 1
ATOM 1188 C C . GLN A 1 155 ? 3.296 23.476 -10.431 1.00 94.12 155 GLN A C 1
ATOM 1190 O O . GLN A 1 155 ? 2.901 22.366 -10.787 1.00 94.12 155 GLN A O 1
ATOM 1195 N N . GLN A 1 156 ? 3.752 24.371 -11.314 1.00 95.94 156 GLN A N 1
ATOM 1196 C CA . GLN A 1 156 ? 3.859 24.088 -12.748 1.00 95.94 156 GLN A CA 1
ATOM 1197 C C . GLN A 1 156 ? 4.836 22.938 -13.023 1.00 95.94 156 GLN A C 1
ATOM 1199 O O . GLN A 1 156 ? 4.539 22.043 -13.815 1.00 95.94 156 GLN A O 1
ATOM 1204 N N . VAL A 1 157 ? 5.982 22.938 -12.340 1.00 95.88 157 VAL A N 1
ATOM 1205 C CA . VAL A 1 157 ? 6.965 21.853 -12.412 1.00 95.88 157 VAL A CA 1
ATOM 1206 C C . VAL A 1 157 ? 6.378 20.539 -11.898 1.00 95.88 157 VAL A C 1
ATOM 1208 O O . VAL A 1 157 ? 6.505 19.519 -12.572 1.00 95.88 157 VAL A O 1
ATOM 1211 N N . GLN A 1 158 ? 5.711 20.551 -10.741 1.00 95.56 158 GLN A N 1
ATOM 1212 C CA . GLN A 1 158 ? 5.074 19.352 -10.192 1.00 95.56 158 GLN A CA 1
ATOM 1213 C C . GLN A 1 158 ? 4.029 18.784 -11.164 1.00 95.56 158 GLN A C 1
ATOM 1215 O O . GLN A 1 158 ? 4.014 17.582 -11.404 1.00 95.56 158 GLN A O 1
ATOM 1220 N N . SER A 1 159 ? 3.218 19.640 -11.795 1.00 95.56 159 SER A N 1
ATOM 1221 C CA . SER A 1 159 ? 2.239 19.235 -12.814 1.00 95.56 159 SER A CA 1
ATOM 1222 C C . SER A 1 159 ? 2.892 18.570 -14.036 1.00 95.56 159 SER A C 1
ATOM 1224 O O . SER A 1 159 ? 2.449 17.508 -14.478 1.00 95.56 159 SER A O 1
ATOM 1226 N N . LEU A 1 160 ? 3.995 19.136 -14.542 1.00 95.56 160 LEU A N 1
ATOM 1227 C CA . LEU A 1 160 ? 4.764 18.551 -15.645 1.00 95.56 160 LEU A CA 1
ATOM 1228 C C . LEU A 1 160 ? 5.303 17.157 -15.287 1.00 95.56 160 LEU A C 1
ATOM 1230 O O . LEU A 1 160 ? 5.116 16.204 -16.045 1.00 95.56 160 LEU A O 1
ATOM 1234 N N . LEU A 1 161 ? 5.951 17.029 -14.125 1.00 95.81 161 LEU A N 1
ATOM 1235 C CA . LEU A 1 161 ? 6.515 15.756 -13.668 1.00 95.81 161 LEU A CA 1
ATOM 1236 C C . LEU A 1 161 ? 5.421 14.707 -13.423 1.00 95.81 161 LEU A C 1
ATOM 1238 O O . LEU A 1 161 ? 5.594 13.542 -13.776 1.00 95.81 161 LEU A O 1
ATOM 1242 N N . LYS A 1 162 ? 4.270 15.129 -12.893 1.00 95.31 162 LYS A N 1
ATOM 1243 C CA . LYS A 1 162 ? 3.091 14.287 -12.655 1.00 95.31 162 LYS A CA 1
ATOM 1244 C C . LYS A 1 162 ? 2.536 13.697 -13.947 1.00 95.31 162 LYS A C 1
ATOM 1246 O O . LYS A 1 162 ? 2.241 12.501 -14.006 1.00 95.31 162 LYS A O 1
ATOM 1251 N N . HIS A 1 163 ? 2.437 14.517 -14.995 1.00 94.31 163 HIS A N 1
ATOM 1252 C CA . HIS A 1 163 ? 2.046 14.051 -16.323 1.00 94.31 163 HIS A CA 1
ATOM 1253 C C . HIS A 1 163 ? 3.052 13.028 -16.871 1.00 94.31 163 HIS A C 1
ATOM 1255 O O . HIS A 1 163 ? 2.649 11.946 -17.295 1.00 94.31 163 HIS A O 1
ATOM 1261 N N . GLY A 1 164 ? 4.354 13.321 -16.773 1.00 93.88 164 GLY A N 1
ATOM 1262 C CA . GLY A 1 164 ? 5.410 12.407 -17.214 1.00 93.88 164 GLY A CA 1
ATOM 1263 C C . GLY A 1 164 ? 5.389 11.055 -16.491 1.00 93.88 164 GLY A C 1
ATOM 1264 O O . GLY A 1 164 ? 5.469 10.015 -17.139 1.00 93.88 164 GLY A O 1
ATOM 1265 N N . MET A 1 165 ? 5.220 11.044 -15.165 1.00 94.81 165 MET A N 1
ATOM 1266 C CA . MET A 1 165 ? 5.140 9.798 -14.386 1.00 94.81 165 MET A CA 1
ATOM 1267 C C . MET A 1 165 ? 3.902 8.969 -14.733 1.00 94.81 165 MET A C 1
ATOM 1269 O O . MET A 1 165 ? 3.986 7.747 -14.849 1.00 94.81 165 MET A O 1
ATOM 1273 N N . THR A 1 166 ? 2.763 9.629 -14.953 1.00 93.56 166 THR A N 1
ATOM 1274 C CA . THR A 1 166 ? 1.531 8.952 -15.385 1.00 93.56 166 THR A CA 1
ATOM 1275 C C . THR A 1 166 ? 1.722 8.277 -16.745 1.00 93.56 166 THR A C 1
ATOM 1277 O O . THR A 1 166 ? 1.280 7.148 -16.947 1.00 93.56 166 THR A O 1
ATOM 1280 N N . GLU A 1 167 ? 2.421 8.939 -17.667 1.00 93.56 167 GLU A N 1
ATOM 1281 C CA . GLU A 1 167 ? 2.713 8.401 -18.995 1.00 93.56 167 GLU A CA 1
ATOM 1282 C C . GLU A 1 167 ? 3.673 7.201 -18.949 1.00 93.56 167 GLU A C 1
ATOM 1284 O O . GLU A 1 167 ? 3.420 6.190 -19.606 1.00 93.56 167 GLU A O 1
ATOM 1289 N N . VAL A 1 168 ? 4.722 7.256 -18.119 1.00 93.50 168 VAL A N 1
ATOM 1290 C CA . VAL A 1 168 ? 5.640 6.121 -17.901 1.00 93.50 168 VAL A CA 1
ATOM 1291 C C . VAL A 1 168 ? 4.896 4.879 -17.413 1.00 93.50 168 VAL A C 1
ATOM 1293 O O . VAL A 1 168 ? 5.174 3.766 -17.866 1.00 93.50 168 VAL A O 1
ATOM 1296 N N . LEU A 1 169 ? 3.945 5.049 -16.497 1.00 93.94 169 LEU A N 1
ATOM 1297 C CA . LEU A 1 169 ? 3.183 3.916 -15.987 1.00 93.94 169 LEU A CA 1
ATOM 1298 C C . LEU A 1 169 ? 2.184 3.395 -17.001 1.00 93.94 169 LEU A C 1
ATOM 1300 O O . LEU A 1 169 ? 2.165 2.190 -17.225 1.00 93.94 169 LEU A O 1
ATOM 1304 N N . ARG A 1 170 ? 1.463 4.280 -17.703 1.00 94.44 170 ARG A N 1
ATOM 1305 C CA . ARG A 1 170 ? 0.576 3.893 -18.812 1.00 94.44 170 ARG A CA 1
ATOM 1306 C C . ARG A 1 170 ? 1.313 3.039 -19.845 1.00 94.44 170 ARG A C 1
ATOM 1308 O O . ARG A 1 170 ? 0.778 2.049 -20.344 1.00 94.44 170 ARG A O 1
ATOM 1315 N N . GLN A 1 171 ? 2.544 3.422 -20.165 1.00 93.12 171 GLN A N 1
ATOM 1316 C CA . GLN A 1 171 ? 3.450 2.678 -21.033 1.00 93.12 171 GLN A CA 1
ATOM 1317 C C . GLN A 1 171 ? 3.739 1.264 -20.500 1.00 93.12 171 GLN A C 1
ATOM 1319 O O . GLN A 1 171 ? 3.661 0.299 -21.260 1.00 93.12 171 GLN A O 1
ATOM 1324 N N . GLY A 1 172 ? 3.995 1.118 -19.197 1.00 94.69 172 GLY A N 1
ATOM 1325 C CA . GLY A 1 172 ? 4.120 -0.187 -18.546 1.00 94.69 172 GLY A CA 1
ATOM 1326 C C . GLY A 1 172 ? 2.845 -1.029 -18.625 1.00 94.69 172 GLY A C 1
ATOM 1327 O O . GLY A 1 172 ? 2.899 -2.207 -18.989 1.00 94.69 172 GLY A O 1
ATOM 1328 N N . SER A 1 173 ? 1.681 -0.425 -18.388 1.00 94.44 173 SER A N 1
ATOM 1329 C CA . SER A 1 173 ? 0.377 -1.099 -18.461 1.00 94.44 173 SER A CA 1
ATOM 1330 C C . SER A 1 173 ? 0.068 -1.613 -19.865 1.00 94.44 173 SER A C 1
ATOM 1332 O O . SER A 1 173 ? -0.522 -2.686 -20.009 1.00 94.44 173 SER A O 1
ATOM 1334 N N . CYS A 1 174 ? 0.497 -0.887 -20.906 1.00 94.69 174 CYS A N 1
ATOM 1335 C CA . CYS A 1 174 ? 0.348 -1.315 -22.301 1.00 94.69 174 CYS A CA 1
ATOM 1336 C C . CYS A 1 174 ? 1.098 -2.618 -22.603 1.00 94.69 174 CYS A C 1
ATOM 1338 O O . CYS A 1 174 ? 0.733 -3.312 -23.546 1.00 94.69 174 CYS A O 1
ATOM 1340 N N . LEU A 1 175 ? 2.104 -2.976 -21.803 1.00 95.12 175 LEU A N 1
ATOM 1341 C CA . LEU A 1 175 ? 2.832 -4.233 -21.923 1.00 95.12 175 LEU A CA 1
ATOM 1342 C C . LEU A 1 175 ? 2.279 -5.302 -20.970 1.00 95.12 175 LEU A C 1
ATOM 1344 O O . LEU A 1 175 ? 2.022 -6.428 -21.391 1.00 95.12 175 LEU A O 1
ATOM 1348 N N . VAL A 1 176 ? 2.045 -4.953 -19.703 1.00 96.81 176 VAL A N 1
ATOM 1349 C CA . VAL A 1 176 ? 1.599 -5.902 -18.668 1.00 96.81 176 VAL A CA 1
ATOM 1350 C C . VAL A 1 176 ? 0.184 -6.420 -18.942 1.00 96.81 176 VAL A C 1
ATOM 1352 O O . VAL A 1 176 ? -0.059 -7.626 -18.875 1.00 96.81 176 VAL A O 1
ATOM 1355 N N . ALA A 1 177 ? -0.762 -5.539 -19.286 1.00 95.56 177 ALA A N 1
ATOM 1356 C CA . ALA A 1 177 ? -2.161 -5.930 -19.442 1.00 95.56 177 ALA A CA 1
ATOM 1357 C C . ALA A 1 177 ? -2.398 -6.911 -20.609 1.00 95.56 177 ALA A C 1
ATOM 1359 O O . ALA A 1 177 ? -3.179 -7.850 -20.426 1.00 95.56 177 ALA A O 1
ATOM 1360 N N . PRO A 1 178 ? -1.757 -6.766 -21.789 1.00 96.44 178 PRO A N 1
ATOM 1361 C CA . PRO A 1 178 ? -1.820 -7.795 -22.822 1.00 96.44 178 PRO A CA 1
ATOM 1362 C C . PRO A 1 178 ? -1.216 -9.131 -22.392 1.00 96.44 178 PRO A C 1
ATOM 1364 O O . PRO A 1 178 ? -1.874 -10.146 -22.596 1.00 96.44 178 PRO A O 1
ATOM 1367 N N . LEU A 1 179 ? -0.048 -9.139 -21.736 1.00 96.56 179 LEU A N 1
ATOM 1368 C CA . LEU A 1 179 ? 0.607 -10.381 -21.299 1.00 96.56 179 LEU A CA 1
ATOM 1369 C C . LEU A 1 179 ? -0.256 -11.189 -20.320 1.00 96.56 179 LEU A C 1
ATOM 1371 O O . LEU A 1 179 ? -0.383 -12.401 -20.466 1.00 96.56 179 LEU A O 1
ATOM 1375 N N . LEU A 1 180 ? -0.931 -10.523 -19.377 1.00 95.94 180 LEU A N 1
ATOM 1376 C CA . LEU A 1 180 ? -1.869 -11.173 -18.447 1.00 95.94 180 LEU A CA 1
ATOM 1377 C C . LEU A 1 180 ? -3.105 -11.783 -19.140 1.00 95.94 180 LEU A C 1
ATOM 1379 O O . LEU A 1 180 ? -3.791 -12.635 -18.560 1.00 95.94 180 LEU A O 1
ATOM 1383 N N . ARG A 1 181 ? -3.416 -11.318 -20.358 1.00 95.06 181 ARG A N 1
ATOM 1384 C CA . ARG A 1 181 ? -4.555 -11.745 -21.186 1.00 95.06 181 ARG A CA 1
ATOM 1385 C C . ARG A 1 181 ? -4.164 -12.732 -22.290 1.00 95.06 181 ARG A C 1
ATOM 1387 O O . ARG A 1 181 ? -5.062 -13.139 -23.020 1.00 95.06 181 ARG A O 1
ATOM 1394 N N . THR A 1 182 ? -2.884 -13.077 -22.432 1.00 94.81 182 THR A N 1
ATOM 1395 C CA . THR A 1 182 ? -2.406 -14.031 -23.442 1.00 94.81 182 THR A CA 1
ATOM 1396 C C . THR A 1 182 ? -2.889 -15.443 -23.115 1.00 94.81 182 THR A C 1
ATOM 1398 O O . THR A 1 182 ? -3.707 -15.993 -23.842 1.00 94.81 182 THR A O 1
ATOM 1401 N N . ASP A 1 183 ? -2.435 -16.005 -21.996 1.00 94.38 183 ASP A N 1
ATOM 1402 C CA . ASP A 1 183 ? -2.838 -17.316 -21.484 1.00 94.38 183 ASP A CA 1
ATOM 1403 C C . ASP A 1 183 ? -2.493 -17.437 -19.985 1.00 94.38 183 ASP A C 1
ATOM 1405 O O . ASP A 1 183 ? -2.045 -16.479 -19.346 1.00 94.38 183 ASP A O 1
ATOM 1409 N N . GLU A 1 184 ? -2.753 -18.604 -19.392 1.00 93.69 184 GLU A N 1
ATOM 1410 C CA . GLU A 1 184 ? -2.476 -18.864 -17.977 1.00 93.69 184 GLU A CA 1
ATOM 1411 C C . GLU A 1 184 ? -0.973 -18.911 -17.662 1.00 93.69 184 GLU A C 1
ATOM 1413 O O . GLU A 1 184 ? -0.550 -18.371 -16.639 1.00 93.69 184 GLU A O 1
ATOM 1418 N N . ALA A 1 185 ? -0.157 -19.478 -18.555 1.00 93.19 185 ALA A N 1
ATOM 1419 C CA . ALA A 1 185 ? 1.288 -19.586 -18.368 1.00 93.19 185 ALA A CA 1
ATOM 1420 C C . ALA A 1 185 ? 1.964 -18.206 -18.362 1.00 93.19 185 ALA A C 1
ATOM 1422 O O . ALA A 1 185 ? 2.723 -17.887 -17.446 1.00 93.19 185 ALA A O 1
ATOM 1423 N N . ALA A 1 186 ? 1.636 -17.342 -19.324 1.00 94.81 186 ALA A N 1
ATOM 1424 C CA . ALA A 1 186 ? 2.150 -15.981 -19.387 1.00 94.81 186 ALA A CA 1
ATOM 1425 C C . ALA A 1 186 ? 1.669 -15.132 -18.219 1.00 94.81 186 ALA A C 1
ATOM 1427 O O . ALA A 1 186 ? 2.456 -14.387 -17.629 1.00 94.81 186 ALA A O 1
ATOM 1428 N N . ARG A 1 187 ? 0.402 -15.295 -17.824 1.00 95.25 187 ARG A N 1
ATOM 1429 C CA . ARG A 1 187 ? -0.125 -14.666 -16.615 1.00 95.25 187 ARG A CA 1
ATOM 1430 C C . ARG A 1 187 ? 0.684 -15.077 -15.387 1.00 95.25 187 ARG A C 1
ATOM 1432 O O . ARG A 1 187 ? 1.081 -14.207 -14.615 1.00 95.25 187 ARG A O 1
ATOM 1439 N N . HIS A 1 188 ? 0.969 -16.367 -15.236 1.00 94.31 188 HIS A N 1
ATOM 1440 C CA . HIS A 1 188 ? 1.781 -16.879 -14.141 1.00 94.31 188 HIS A CA 1
ATOM 1441 C C . HIS A 1 188 ? 3.203 -16.300 -14.165 1.00 94.31 188 HIS A C 1
ATOM 1443 O O . HIS A 1 188 ? 3.651 -15.789 -13.144 1.00 94.31 188 HIS A O 1
ATOM 1449 N N . CYS A 1 189 ? 3.879 -16.260 -15.319 1.00 95.38 189 CYS A N 1
ATOM 1450 C CA . CYS A 1 189 ? 5.211 -15.656 -15.440 1.00 95.38 189 CYS A CA 1
ATOM 1451 C C . CYS A 1 189 ? 5.237 -14.180 -15.011 1.00 95.38 189 CYS A C 1
ATOM 1453 O O . CYS A 1 189 ? 6.173 -13.756 -14.331 1.00 95.38 189 CYS A O 1
ATOM 1455 N N . VAL A 1 190 ? 4.216 -13.396 -15.378 1.00 96.62 190 VAL A N 1
ATOM 1456 C CA . VAL A 1 190 ? 4.099 -11.984 -14.973 1.00 96.62 190 VAL A CA 1
ATOM 1457 C C . VAL A 1 190 ? 3.938 -11.862 -13.453 1.00 96.62 190 VAL A C 1
ATOM 1459 O O . VAL A 1 190 ? 4.664 -11.092 -12.826 1.00 96.62 190 VAL A O 1
ATOM 1462 N N . ILE A 1 191 ? 3.033 -12.639 -12.843 1.00 96.38 191 ILE A N 1
ATOM 1463 C CA . ILE A 1 191 ? 2.849 -12.654 -11.378 1.00 96.38 191 ILE A CA 1
ATOM 1464 C C . ILE A 1 191 ? 4.144 -13.074 -10.681 1.00 96.38 191 ILE A C 1
ATOM 1466 O O . ILE A 1 191 ? 4.566 -12.430 -9.723 1.00 96.38 191 ILE A O 1
ATOM 1470 N N . ALA A 1 192 ? 4.794 -14.121 -11.185 1.00 95.00 192 ALA A N 1
ATOM 1471 C CA . ALA A 1 192 ? 6.035 -14.653 -10.650 1.00 95.00 192 ALA A CA 1
ATOM 1472 C C . ALA A 1 192 ? 7.168 -13.620 -10.693 1.00 95.00 192 ALA A C 1
ATOM 1474 O O . ALA A 1 192 ? 7.981 -13.547 -9.772 1.00 95.00 192 ALA A O 1
ATOM 1475 N N . TRP A 1 193 ? 7.211 -12.782 -11.734 1.00 96.94 193 TRP A N 1
ATOM 1476 C CA . TRP A 1 193 ? 8.164 -11.680 -11.823 1.00 96.94 193 TRP A CA 1
ATOM 1477 C C . TRP A 1 193 ? 7.921 -10.621 -10.741 1.00 96.94 193 TRP A C 1
ATOM 1479 O O . TRP A 1 193 ? 8.859 -10.258 -10.028 1.00 96.94 193 TRP A O 1
ATOM 1489 N N . TYR A 1 194 ? 6.672 -10.171 -10.565 1.00 97.81 194 TYR A N 1
ATOM 1490 C CA . TYR A 1 194 ? 6.329 -9.229 -9.493 1.00 97.81 194 TYR A CA 1
ATOM 1491 C C . TYR A 1 194 ? 6.642 -9.821 -8.119 1.00 97.81 194 TYR A C 1
ATOM 1493 O O . TYR A 1 194 ? 7.299 -9.179 -7.301 1.00 97.81 194 TYR A O 1
ATOM 1501 N N . GLY A 1 195 ? 6.230 -11.069 -7.893 1.00 96.19 195 GLY A N 1
ATOM 1502 C CA . GLY A 1 195 ? 6.503 -11.818 -6.675 1.00 96.19 195 GLY A CA 1
ATOM 1503 C C . GLY A 1 195 ? 7.996 -11.902 -6.366 1.00 96.19 195 GLY A C 1
ATOM 1504 O O . GLY A 1 195 ? 8.408 -11.597 -5.250 1.00 96.19 195 GLY A O 1
ATOM 1505 N N . ALA A 1 196 ? 8.825 -12.225 -7.363 1.00 94.75 196 ALA A N 1
ATOM 1506 C CA . ALA A 1 196 ? 10.277 -12.295 -7.219 1.00 94.75 196 ALA A CA 1
ATOM 1507 C C . ALA A 1 196 ? 10.918 -10.933 -6.907 1.00 94.75 196 ALA A C 1
ATOM 1509 O O . ALA A 1 196 ? 11.827 -10.871 -6.076 1.00 94.75 196 ALA A O 1
ATOM 1510 N N . LEU A 1 197 ? 10.448 -9.841 -7.522 1.00 96.00 197 LEU A N 1
ATOM 1511 C CA . LEU A 1 197 ? 10.951 -8.495 -7.228 1.00 96.00 197 LEU A CA 1
ATOM 1512 C C . LEU A 1 197 ? 10.609 -8.069 -5.799 1.00 96.00 197 LEU A C 1
ATOM 1514 O O . LEU A 1 197 ? 11.475 -7.552 -5.086 1.00 96.00 197 LEU A O 1
ATOM 1518 N N . VAL A 1 198 ? 9.371 -8.327 -5.369 1.00 95.81 198 VAL A N 1
ATOM 1519 C CA . VAL A 1 198 ? 8.928 -8.066 -3.997 1.00 95.81 198 VAL A CA 1
ATOM 1520 C C . VAL A 1 198 ? 9.751 -8.910 -3.017 1.00 95.81 198 VAL A C 1
ATOM 1522 O O . VAL A 1 198 ? 10.315 -8.348 -2.083 1.00 95.81 198 VAL A O 1
ATOM 1525 N N . THR A 1 199 ? 9.945 -10.213 -3.273 1.00 93.06 199 THR A N 1
ATOM 1526 C CA . THR A 1 199 ? 10.809 -11.094 -2.451 1.00 93.06 199 THR A CA 1
ATOM 1527 C C . THR A 1 199 ? 12.226 -10.555 -2.348 1.00 93.06 199 THR A C 1
ATOM 1529 O O . THR A 1 199 ? 12.778 -10.454 -1.255 1.00 93.06 199 THR A O 1
ATOM 1532 N N . GLY A 1 200 ? 12.810 -10.157 -3.478 1.00 91.56 200 GLY A N 1
ATOM 1533 C CA . GLY A 1 200 ? 14.153 -9.592 -3.524 1.00 91.56 200 GLY A CA 1
ATOM 1534 C C . GLY A 1 200 ? 14.302 -8.269 -2.769 1.00 91.56 200 GLY A C 1
ATOM 1535 O O . GLY A 1 200 ? 15.428 -7.841 -2.549 1.00 91.56 200 GLY A O 1
ATOM 1536 N N . THR A 1 201 ? 13.200 -7.637 -2.359 1.00 92.56 201 THR A N 1
ATOM 1537 C CA . THR A 1 201 ? 13.179 -6.333 -1.679 1.00 92.56 201 THR A CA 1
ATOM 1538 C C . THR A 1 201 ? 12.835 -6.439 -0.185 1.00 92.56 201 THR A C 1
ATOM 1540 O O . THR A 1 201 ? 12.951 -5.460 0.544 1.00 92.56 201 THR A O 1
ATOM 1543 N N . GLU A 1 202 ? 12.501 -7.627 0.331 1.00 89.38 202 GLU A N 1
ATOM 1544 C CA . GLU A 1 202 ? 12.102 -7.821 1.739 1.00 89.38 202 GLU A CA 1
ATOM 1545 C C . GLU A 1 202 ? 13.187 -7.461 2.764 1.00 89.38 202 GLU A C 1
ATOM 1547 O O . GLU A 1 202 ? 12.879 -7.106 3.899 1.00 89.38 202 GLU A O 1
ATOM 1552 N N . CYS A 1 203 ? 14.471 -7.513 2.401 1.00 82.31 203 CYS A N 1
ATOM 1553 C CA . CYS A 1 203 ? 15.540 -7.073 3.304 1.00 82.31 203 CYS A CA 1
ATOM 1554 C C . CYS A 1 203 ? 15.435 -5.573 3.648 1.00 82.31 203 CYS A C 1
ATOM 1556 O O . CYS A 1 203 ? 15.858 -5.159 4.734 1.00 82.31 203 CYS A O 1
ATOM 1558 N N . ARG A 1 204 ? 14.797 -4.775 2.778 1.00 81.19 204 ARG A N 1
ATOM 1559 C CA . ARG A 1 204 ? 14.584 -3.340 2.983 1.00 81.19 204 ARG A CA 1
ATOM 1560 C C . ARG A 1 204 ? 13.649 -3.043 4.148 1.00 81.19 204 ARG A C 1
ATOM 1562 O O . ARG A 1 204 ? 13.942 -2.119 4.902 1.00 81.19 204 ARG A O 1
ATOM 1569 N N . THR A 1 205 ? 12.602 -3.845 4.355 1.00 74.12 205 THR A N 1
ATOM 1570 C CA . THR A 1 205 ? 11.675 -3.654 5.485 1.00 74.12 205 THR A CA 1
ATOM 1571 C C . THR A 1 205 ? 12.321 -3.992 6.826 1.00 74.12 205 THR A C 1
ATOM 1573 O O . THR A 1 205 ? 12.006 -3.372 7.837 1.00 74.12 205 THR A O 1
ATOM 1576 N N . LYS A 1 206 ? 13.251 -4.957 6.846 1.00 62.78 206 LYS A N 1
ATOM 1577 C CA . LYS A 1 206 ? 13.796 -5.532 8.087 1.00 62.78 206 LYS A CA 1
ATOM 1578 C C . LYS A 1 206 ? 15.086 -4.880 8.571 1.00 62.78 206 LYS A C 1
ATOM 1580 O O . LYS A 1 206 ? 15.382 -4.971 9.763 1.00 62.78 206 LYS A O 1
ATOM 1585 N N . SER A 1 207 ? 15.924 -4.330 7.688 1.00 54.03 207 SER A N 1
ATOM 1586 C CA . SER A 1 207 ? 17.281 -3.912 8.093 1.00 54.03 207 SER A CA 1
ATOM 1587 C C . SER A 1 207 ? 17.955 -2.837 7.220 1.00 54.03 207 SER A C 1
ATOM 1589 O O . SER A 1 207 ? 19.081 -2.469 7.543 1.00 54.03 207 SER A O 1
ATOM 1591 N N . ALA A 1 208 ? 17.333 -2.330 6.140 1.00 47.91 208 ALA A N 1
ATOM 1592 C CA . ALA A 1 208 ? 18.067 -1.555 5.120 1.00 47.91 208 ALA A CA 1
ATOM 1593 C C . ALA A 1 208 ? 17.477 -0.194 4.702 1.00 47.91 208 ALA A C 1
ATOM 1595 O O . ALA A 1 208 ? 17.975 0.413 3.754 1.00 47.91 208 ALA A O 1
ATOM 1596 N N . CYS A 1 209 ? 16.466 0.341 5.394 1.00 54.06 209 CYS A N 1
ATOM 1597 C CA . CYS A 1 209 ? 16.090 1.741 5.183 1.00 54.06 209 CYS A CA 1
ATOM 1598 C C . CYS A 1 209 ? 17.131 2.660 5.848 1.00 54.06 209 CYS A C 1
ATOM 1600 O O . CYS A 1 209 ? 17.044 2.965 7.034 1.00 54.06 209 CYS A O 1
ATOM 1602 N N . THR A 1 210 ? 18.153 3.091 5.104 1.00 54.66 210 THR A N 1
ATOM 1603 C CA . THR A 1 210 ? 19.231 3.964 5.615 1.00 54.66 210 THR A CA 1
ATOM 1604 C C . THR A 1 210 ? 18.786 5.349 6.035 1.00 54.66 210 THR A C 1
ATOM 1606 O O . THR A 1 210 ? 19.535 6.034 6.738 1.00 54.66 210 THR A O 1
ATOM 1609 N N . LEU A 1 211 ? 17.635 5.800 5.542 1.00 59.34 211 LEU A N 1
ATOM 1610 C CA . LEU A 1 211 ? 17.103 7.123 5.842 1.00 59.34 211 LEU A CA 1
ATOM 1611 C C . LEU A 1 211 ? 16.337 7.093 7.169 1.00 59.34 211 LEU A C 1
ATOM 1613 O O . LEU A 1 211 ? 16.586 7.948 8.008 1.00 59.34 211 LEU A O 1
ATOM 1617 N N . ASP A 1 212 ? 15.525 6.063 7.413 1.00 57.41 212 ASP A N 1
ATOM 1618 C CA . ASP A 1 212 ? 14.743 5.934 8.648 1.00 57.41 212 ASP A CA 1
ATOM 1619 C C . ASP A 1 212 ? 15.505 5.185 9.768 1.00 57.41 212 ASP A C 1
ATOM 1621 O O . ASP A 1 212 ? 15.384 5.522 10.939 1.00 57.41 212 ASP A O 1
ATOM 1625 N N . GLN A 1 213 ? 16.341 4.183 9.456 1.00 58.22 213 GLN A N 1
ATOM 1626 C CA . GLN A 1 213 ? 17.048 3.306 10.422 1.00 58.22 213 GLN A CA 1
ATOM 1627 C C . GLN A 1 213 ? 16.181 2.789 11.599 1.00 58.22 213 GLN A C 1
ATOM 1629 O O . GLN A 1 213 ? 16.711 2.337 12.613 1.00 58.22 213 GLN A O 1
ATOM 1634 N N . GLY A 1 214 ? 14.849 2.856 11.487 1.00 60.09 214 GLY A N 1
ATOM 1635 C CA . GLY A 1 214 ? 13.904 2.563 12.566 1.00 60.09 214 GLY A CA 1
ATOM 1636 C C . GLY A 1 214 ? 13.850 3.610 13.689 1.00 60.09 214 GLY A C 1
ATOM 1637 O O . GLY A 1 214 ? 13.243 3.341 14.723 1.00 60.09 214 GLY A O 1
ATOM 1638 N N . GLN A 1 215 ? 14.478 4.779 13.522 1.00 64.81 215 GLN A N 1
ATOM 1639 C CA . GLN A 1 215 ? 14.474 5.881 14.495 1.00 64.81 215 GLN A CA 1
ATOM 1640 C C . GLN A 1 215 ? 13.539 7.035 14.107 1.00 64.81 215 GLN A C 1
ATOM 1642 O O . GLN A 1 215 ? 13.429 8.027 14.836 1.00 64.81 215 GLN A O 1
ATOM 1647 N N . GLY A 1 216 ? 12.847 6.918 12.977 1.00 76.75 216 GLY A N 1
ATOM 1648 C CA . GLY A 1 216 ? 11.941 7.931 12.475 1.00 76.75 216 GLY A CA 1
ATOM 1649 C C . GLY A 1 216 ? 12.663 9.189 11.986 1.00 76.75 216 GLY A C 1
ATOM 1650 O O . GLY A 1 216 ? 13.896 9.255 11.893 1.00 76.75 216 GLY A O 1
ATOM 1651 N N . PRO A 1 217 ? 11.892 10.258 11.735 1.00 84.44 217 PRO A N 1
ATOM 1652 C CA . PRO A 1 217 ? 12.429 11.533 11.271 1.00 84.44 217 PRO A CA 1
ATOM 1653 C C . PRO A 1 217 ? 13.482 12.161 12.193 1.00 84.44 217 PRO A C 1
ATOM 1655 O O . PRO A 1 217 ? 14.376 12.855 11.715 1.00 84.44 217 PRO A O 1
ATOM 1658 N N . ASN A 1 218 ? 13.414 11.908 13.504 1.00 83.81 218 ASN A N 1
ATOM 1659 C CA . ASN A 1 218 ? 14.369 12.469 14.461 1.00 83.81 218 ASN A CA 1
ATOM 1660 C C . ASN A 1 218 ? 15.767 11.866 14.285 1.00 83.81 218 ASN A C 1
ATOM 1662 O O . ASN A 1 218 ? 16.728 12.617 14.147 1.00 83.81 218 ASN A O 1
ATOM 1666 N N . GLY A 1 219 ? 15.884 10.536 14.177 1.00 82.12 219 GLY A N 1
ATOM 1667 C CA . GLY A 1 219 ? 17.177 9.900 13.894 1.00 82.12 219 GLY A CA 1
ATOM 1668 C C . GLY A 1 219 ? 17.747 10.318 12.532 1.00 82.12 219 GLY A C 1
ATOM 1669 O O . GLY A 1 219 ? 18.957 10.516 12.376 1.00 82.12 219 GLY A O 1
ATOM 1670 N N . PHE A 1 220 ? 16.876 10.548 11.544 1.00 85.19 220 PHE A N 1
ATOM 1671 C CA . PHE A 1 220 ? 17.276 11.120 10.257 1.00 85.19 220 PHE A CA 1
ATOM 1672 C C . PHE A 1 220 ? 17.847 12.544 10.392 1.00 85.19 220 PHE A C 1
ATOM 1674 O O . PHE A 1 220 ? 18.888 12.851 9.809 1.00 85.19 220 PHE A O 1
ATOM 1681 N N . ILE A 1 221 ? 17.214 13.408 11.186 1.00 87.31 221 ILE A N 1
ATOM 1682 C CA . ILE A 1 221 ? 17.703 14.767 11.460 1.00 87.31 221 ILE A CA 1
ATOM 1683 C C . ILE A 1 221 ? 19.031 14.740 12.222 1.00 87.31 221 ILE A C 1
ATOM 1685 O O . ILE A 1 221 ? 19.958 15.466 11.858 1.00 87.31 221 ILE A O 1
ATOM 1689 N N . ASP A 1 222 ? 19.149 13.897 13.245 1.00 86.50 222 ASP A N 1
ATOM 1690 C CA . ASP A 1 222 ? 20.363 13.783 14.056 1.00 86.50 222 ASP A CA 1
ATOM 1691 C C . ASP A 1 222 ? 21.558 13.358 13.199 1.00 86.50 222 ASP A C 1
ATOM 1693 O O . ASP A 1 222 ? 22.639 13.945 13.272 1.00 86.50 222 ASP A O 1
ATOM 1697 N N . THR A 1 223 ? 21.339 12.406 12.291 1.00 84.75 223 THR A N 1
ATOM 1698 C CA . THR A 1 223 ? 22.355 11.994 11.315 1.00 84.75 223 THR A CA 1
ATOM 1699 C C . THR A 1 223 ? 22.697 13.104 10.318 1.00 84.75 223 THR A C 1
ATOM 1701 O O . THR A 1 223 ? 23.870 13.262 9.980 1.00 84.75 223 THR A O 1
ATOM 1704 N N . LEU A 1 224 ? 21.735 13.940 9.907 1.00 86.62 224 LEU A N 1
ATOM 1705 C CA . LEU A 1 224 ? 22.015 15.115 9.070 1.00 86.62 224 LEU A CA 1
ATOM 1706 C C . LEU A 1 224 ? 22.800 16.220 9.800 1.00 86.62 224 LEU A C 1
ATOM 1708 O O . LEU A 1 224 ? 23.456 17.040 9.151 1.00 86.62 224 LEU A O 1
ATOM 1712 N N . ASN A 1 225 ? 22.764 16.249 11.131 1.00 87.19 225 ASN A N 1
ATOM 1713 C CA . ASN A 1 225 ? 23.578 17.140 11.961 1.00 87.19 225 ASN A CA 1
ATOM 1714 C C . ASN A 1 225 ? 24.975 16.574 12.275 1.00 87.19 225 ASN A C 1
ATOM 1716 O O . ASN A 1 225 ? 25.780 17.260 12.904 1.00 87.19 225 ASN A O 1
ATOM 1720 N N . SER A 1 226 ? 25.285 15.355 11.824 1.00 85.75 226 SER A N 1
ATOM 1721 C CA . SER A 1 226 ? 26.593 14.726 12.016 1.00 85.75 226 SER A CA 1
ATOM 1722 C C . SER A 1 226 ? 27.730 15.572 11.422 1.00 85.75 226 SER A C 1
ATOM 1724 O O . SER A 1 226 ? 27.584 16.138 10.336 1.00 85.75 226 SER A O 1
ATOM 1726 N N . PRO A 1 227 ? 28.910 15.625 12.067 1.00 81.06 227 PRO A N 1
ATOM 1727 C CA . PRO A 1 227 ? 30.085 16.263 11.477 1.00 81.06 227 PRO A CA 1
ATOM 1728 C C . PRO A 1 227 ? 30.638 15.483 10.270 1.00 81.06 227 PRO A C 1
ATOM 1730 O O . PRO A 1 227 ? 31.455 16.019 9.526 1.00 81.06 227 PRO A O 1
ATOM 1733 N N . MET A 1 228 ? 30.211 14.231 10.055 1.00 82.69 228 MET A N 1
ATOM 1734 C CA . MET A 1 228 ? 30.665 13.406 8.933 1.00 82.69 228 MET A CA 1
ATOM 1735 C C . MET A 1 228 ? 29.952 13.807 7.629 1.00 82.69 228 MET A C 1
ATOM 1737 O O . MET A 1 228 ? 28.727 13.671 7.552 1.00 82.69 228 MET A O 1
ATOM 1741 N N . PRO A 1 229 ? 30.674 14.235 6.573 1.00 75.44 229 PRO A N 1
ATOM 1742 C CA . PRO A 1 229 ? 30.067 14.673 5.311 1.00 75.44 229 PRO A CA 1
ATOM 1743 C C . PRO A 1 229 ? 29.169 13.620 4.650 1.00 75.44 229 PRO A C 1
ATOM 1745 O O . PRO A 1 229 ? 28.129 13.959 4.090 1.00 75.44 229 PRO A O 1
ATOM 1748 N N . GLN A 1 230 ? 29.530 12.335 4.766 1.00 75.94 230 GLN A N 1
ATOM 1749 C CA . GLN A 1 230 ? 28.752 11.222 4.207 1.00 75.94 230 GLN A CA 1
ATOM 1750 C C . GLN A 1 230 ? 27.363 11.083 4.852 1.00 75.94 230 GLN A C 1
ATOM 1752 O O . GLN A 1 230 ? 26.461 10.499 4.256 1.00 75.94 230 GLN A O 1
ATOM 1757 N N . GLN A 1 231 ? 27.194 11.596 6.074 1.00 78.19 231 GLN A N 1
ATOM 1758 C CA . GLN A 1 231 ? 25.948 11.526 6.837 1.00 78.19 231 GLN A CA 1
ATOM 1759 C C . GLN A 1 231 ? 25.175 12.848 6.805 1.00 78.19 231 GLN A C 1
ATOM 1761 O O . GLN A 1 231 ? 23.948 12.824 6.815 1.00 78.19 231 GLN A O 1
ATOM 1766 N N . SER A 1 232 ? 25.864 13.990 6.726 1.00 82.88 232 SER A N 1
ATOM 1767 C CA . SER A 1 232 ? 25.234 15.315 6.760 1.00 82.88 232 SER A CA 1
ATOM 1768 C C . SER A 1 232 ? 24.740 15.838 5.415 1.00 82.88 232 SER A C 1
ATOM 1770 O O . SER A 1 232 ? 23.942 16.777 5.386 1.00 82.88 232 SER A O 1
ATOM 1772 N N . ASN A 1 233 ? 25.176 15.233 4.306 1.00 86.88 233 ASN A N 1
ATOM 1773 C CA . ASN A 1 233 ? 24.738 15.586 2.960 1.00 86.88 233 ASN A CA 1
ATOM 1774 C C . ASN A 1 233 ? 23.677 14.600 2.436 1.00 86.88 233 ASN A C 1
ATOM 1776 O O . ASN A 1 233 ? 23.946 13.409 2.272 1.00 86.88 233 ASN A O 1
ATOM 1780 N N . ILE A 1 234 ? 22.483 15.115 2.118 1.00 88.56 234 ILE A N 1
ATOM 1781 C CA . ILE A 1 234 ? 21.356 14.330 1.588 1.00 88.56 234 ILE A CA 1
ATOM 1782 C C . ILE A 1 234 ? 21.733 13.604 0.289 1.00 88.56 234 ILE A C 1
ATOM 1784 O O . ILE A 1 234 ? 21.431 12.422 0.154 1.00 88.56 234 ILE A O 1
ATOM 1788 N N . ASP A 1 235 ? 22.461 14.251 -0.625 1.00 87.62 235 ASP A N 1
ATOM 1789 C CA . ASP A 1 235 ? 22.857 13.634 -1.897 1.00 87.62 235 ASP A CA 1
ATOM 1790 C C . ASP A 1 235 ? 23.788 12.439 -1.697 1.00 87.62 235 ASP A C 1
ATOM 1792 O O . ASP A 1 235 ? 23.616 11.397 -2.331 1.00 87.62 235 ASP A O 1
ATOM 1796 N N . MET A 1 236 ? 24.734 12.551 -0.760 1.00 87.06 236 MET A N 1
ATOM 1797 C CA . MET A 1 236 ? 25.606 11.430 -0.407 1.00 87.06 236 MET A CA 1
ATOM 1798 C C . MET A 1 236 ? 24.805 10.280 0.208 1.00 87.06 236 MET A C 1
ATOM 1800 O O . MET A 1 236 ? 25.066 9.121 -0.103 1.00 87.06 236 MET A O 1
ATOM 1804 N N . ARG A 1 237 ? 23.786 10.569 1.027 1.00 85.62 237 ARG A N 1
ATOM 1805 C CA . ARG A 1 237 ? 22.917 9.525 1.593 1.00 85.62 237 ARG A CA 1
ATOM 1806 C C . ARG A 1 237 ? 22.090 8.805 0.537 1.00 85.62 237 ARG A C 1
ATOM 1808 O O . ARG A 1 237 ? 22.002 7.582 0.594 1.00 85.62 237 ARG A O 1
ATOM 1815 N N . LEU A 1 238 ? 21.531 9.530 -0.430 1.00 88.00 238 LEU A N 1
ATOM 1816 C CA . LEU A 1 238 ? 20.788 8.932 -1.543 1.00 88.00 238 LEU A CA 1
ATOM 1817 C C . LEU A 1 238 ? 21.702 8.057 -2.416 1.00 88.00 238 LEU A C 1
ATOM 1819 O O . LEU A 1 238 ? 21.315 6.961 -2.816 1.00 88.00 238 LEU A O 1
ATOM 1823 N N . GLN A 1 239 ? 22.949 8.480 -2.646 1.00 87.94 239 GLN A N 1
ATOM 1824 C CA . GLN A 1 239 ? 23.956 7.652 -3.323 1.00 87.94 239 GLN A CA 1
ATOM 1825 C C . GLN A 1 239 ? 24.314 6.394 -2.518 1.00 87.94 239 GLN A C 1
ATOM 1827 O O . GLN A 1 239 ? 24.412 5.305 -3.085 1.00 87.94 239 GLN A O 1
ATOM 1832 N N . MET A 1 240 ? 24.467 6.502 -1.193 1.00 85.50 240 MET A N 1
ATOM 1833 C CA . MET A 1 240 ? 24.699 5.334 -0.337 1.00 85.50 240 MET A CA 1
ATOM 1834 C C . MET A 1 240 ? 23.519 4.359 -0.370 1.00 85.50 240 MET A C 1
ATOM 1836 O O . MET A 1 240 ? 23.740 3.152 -0.428 1.00 85.50 240 MET A O 1
ATOM 1840 N N . GLN A 1 241 ? 22.282 4.858 -0.363 1.00 85.38 241 GLN A N 1
ATOM 1841 C CA . GLN A 1 241 ? 21.082 4.027 -0.473 1.00 85.38 241 GLN A CA 1
ATOM 1842 C C . GLN A 1 241 ? 21.048 3.278 -1.812 1.00 85.38 241 GLN A C 1
ATOM 1844 O O . GLN A 1 241 ? 20.798 2.075 -1.838 1.00 85.38 241 GLN A O 1
ATOM 1849 N N . ALA A 1 242 ? 21.370 3.959 -2.914 1.00 86.12 242 ALA A N 1
ATOM 1850 C CA . ALA A 1 242 ? 21.488 3.343 -4.233 1.00 86.12 242 ALA A CA 1
ATOM 1851 C C . ALA A 1 242 ? 22.573 2.251 -4.277 1.00 86.12 242 ALA A C 1
ATOM 1853 O O . ALA A 1 242 ? 22.344 1.160 -4.800 1.00 86.12 242 ALA A O 1
ATOM 1854 N N . MET A 1 243 ? 23.736 2.506 -3.673 1.00 87.00 243 MET A N 1
ATOM 1855 C CA . MET A 1 243 ? 24.803 1.509 -3.558 1.00 87.00 243 MET A CA 1
ATOM 1856 C C . MET A 1 243 ? 24.367 0.308 -2.709 1.00 87.00 243 MET A C 1
ATOM 1858 O O . MET A 1 243 ? 24.662 -0.834 -3.054 1.00 87.00 243 MET A O 1
ATOM 1862 N N . GLN A 1 244 ? 23.634 0.533 -1.618 1.00 84.75 244 GLN A N 1
ATOM 1863 C CA . GLN A 1 244 ? 23.098 -0.555 -0.805 1.00 84.75 244 GLN A CA 1
ATOM 1864 C C . GLN A 1 244 ? 22.046 -1.375 -1.544 1.00 84.75 244 GLN A C 1
ATOM 1866 O O . GLN A 1 244 ? 22.070 -2.596 -1.416 1.00 84.75 244 GLN A O 1
ATOM 1871 N N . ALA A 1 245 ? 21.187 -0.740 -2.345 1.00 87.38 245 ALA A N 1
ATOM 1872 C CA . ALA A 1 245 ? 20.240 -1.439 -3.210 1.00 87.38 245 ALA A CA 1
ATOM 1873 C C . ALA A 1 245 ? 20.977 -2.413 -4.137 1.00 87.38 245 ALA A C 1
ATOM 1875 O O . ALA A 1 245 ? 20.626 -3.588 -4.214 1.00 87.38 245 ALA A O 1
ATOM 1876 N N . GLN A 1 246 ? 22.078 -1.960 -4.740 1.00 87.50 246 GLN A N 1
ATOM 1877 C CA . GLN A 1 246 ? 22.929 -2.796 -5.581 1.00 87.50 246 GLN A CA 1
ATOM 1878 C C . GLN A 1 246 ? 23.630 -3.919 -4.798 1.00 87.50 246 GLN A C 1
ATOM 1880 O O . GLN A 1 246 ? 23.670 -5.056 -5.263 1.00 87.50 246 GLN A O 1
ATOM 1885 N N . MET A 1 247 ? 24.185 -3.626 -3.618 1.00 85.69 247 MET A N 1
ATOM 1886 C CA . MET A 1 247 ? 24.948 -4.601 -2.824 1.00 85.69 247 MET A CA 1
ATOM 1887 C C . MET A 1 247 ? 24.067 -5.664 -2.160 1.00 85.69 247 MET A C 1
ATOM 1889 O O . MET A 1 247 ? 24.438 -6.834 -2.116 1.00 85.69 247 MET A O 1
ATOM 1893 N N . GLN A 1 248 ? 22.927 -5.253 -1.608 1.00 85.25 248 GLN A N 1
ATOM 1894 C CA . GLN A 1 248 ? 21.983 -6.128 -0.912 1.00 85.25 248 GLN A CA 1
ATOM 1895 C C . GLN A 1 248 ? 20.919 -6.698 -1.850 1.00 85.25 248 GLN A C 1
ATOM 1897 O O . GLN A 1 248 ? 20.184 -7.597 -1.451 1.00 85.25 248 GLN A O 1
ATOM 1902 N N . GLY A 1 249 ? 20.834 -6.190 -3.080 1.00 88.00 249 GLY A N 1
ATOM 1903 C CA . GLY A 1 249 ? 19.984 -6.727 -4.130 1.00 88.00 249 GLY A CA 1
ATOM 1904 C C . GLY A 1 249 ? 18.505 -6.344 -4.038 1.00 88.00 249 GLY A C 1
ATOM 1905 O O . GLY A 1 249 ? 17.678 -7.010 -4.655 1.00 88.00 249 GLY A O 1
ATOM 1906 N N . PHE A 1 250 ? 18.138 -5.283 -3.316 1.00 90.81 250 PHE A N 1
ATOM 1907 C CA . PHE A 1 250 ? 16.750 -4.807 -3.242 1.00 90.81 250 PHE A CA 1
ATOM 1908 C C . PHE A 1 250 ? 16.422 -3.763 -4.318 1.00 90.81 250 PHE A C 1
ATOM 1910 O O . PHE A 1 250 ? 17.305 -3.055 -4.794 1.00 90.81 250 PHE A O 1
ATOM 1917 N N . ALA A 1 251 ? 15.150 -3.653 -4.715 1.00 93.06 251 ALA A N 1
ATOM 1918 C CA . ALA A 1 251 ? 14.722 -2.649 -5.692 1.00 93.06 251 ALA A CA 1
ATOM 1919 C C . ALA A 1 251 ? 14.797 -1.222 -5.118 1.00 93.06 251 ALA A C 1
ATOM 1921 O O . ALA A 1 251 ? 14.489 -0.990 -3.943 1.00 93.06 251 ALA A O 1
ATOM 1922 N N . THR A 1 252 ? 15.178 -0.252 -5.951 1.00 93.38 252 THR A N 1
ATOM 1923 C CA . THR A 1 252 ? 15.289 1.158 -5.537 1.00 93.38 252 THR A CA 1
ATOM 1924 C C . THR A 1 252 ? 13.930 1.753 -5.137 1.00 93.38 252 THR A C 1
ATOM 1926 O O . THR A 1 252 ? 12.890 1.197 -5.500 1.00 93.38 252 THR A O 1
ATOM 1929 N N . PRO A 1 253 ? 13.890 2.873 -4.383 1.00 92.56 253 PRO A N 1
ATOM 1930 C CA . PRO A 1 253 ? 12.639 3.549 -4.024 1.00 92.56 253 PRO A CA 1
ATOM 1931 C C . PRO A 1 253 ? 11.736 3.822 -5.229 1.00 92.56 253 PRO A C 1
ATOM 1933 O O . PRO A 1 253 ? 10.564 3.444 -5.209 1.00 92.56 253 PRO A O 1
ATOM 1936 N N . GLY A 1 254 ? 12.288 4.389 -6.303 1.00 94.81 254 GLY A N 1
ATOM 1937 C CA . GLY A 1 254 ? 11.532 4.701 -7.508 1.00 94.81 254 GLY A CA 1
ATOM 1938 C C . GLY A 1 254 ? 10.992 3.463 -8.223 1.00 94.81 254 GLY A C 1
ATOM 1939 O O . GLY A 1 254 ? 9.828 3.454 -8.624 1.00 94.81 254 GLY A O 1
ATOM 1940 N N . MET A 1 255 ? 11.786 2.391 -8.313 1.00 95.88 255 MET A N 1
ATOM 1941 C CA . MET A 1 255 ? 11.320 1.114 -8.860 1.00 95.88 255 MET A CA 1
ATOM 1942 C C . MET A 1 255 ? 10.224 0.488 -7.991 1.00 95.88 255 MET A C 1
ATOM 1944 O O . MET A 1 255 ? 9.219 0.013 -8.516 1.00 95.88 255 MET A O 1
ATOM 1948 N N . GLY A 1 256 ? 10.387 0.511 -6.666 1.00 96.12 256 GLY A N 1
ATOM 1949 C CA . GLY A 1 256 ? 9.401 -0.007 -5.719 1.00 96.12 256 GLY A CA 1
ATOM 1950 C C . GLY A 1 256 ? 8.043 0.679 -5.868 1.00 96.12 256 GLY A C 1
ATOM 1951 O O . GLY A 1 256 ? 7.026 -0.002 -5.974 1.00 96.12 256 GLY A O 1
ATOM 1952 N N . VAL A 1 257 ? 8.027 2.012 -5.961 1.00 96.81 257 VAL A N 1
ATOM 1953 C CA . VAL A 1 257 ? 6.798 2.796 -6.169 1.00 96.81 257 VAL A CA 1
ATOM 1954 C C . VAL A 1 257 ? 6.163 2.512 -7.530 1.00 96.81 257 VAL A C 1
ATOM 1956 O O . VAL A 1 257 ? 4.955 2.295 -7.594 1.00 96.81 257 VAL A O 1
ATOM 1959 N N . ASN A 1 258 ? 6.946 2.459 -8.610 1.00 97.44 258 ASN A N 1
ATOM 1960 C CA . ASN A 1 258 ? 6.406 2.183 -9.944 1.00 97.44 258 ASN A CA 1
ATOM 1961 C C . ASN A 1 258 ? 5.825 0.769 -10.053 1.00 97.44 258 ASN A C 1
ATOM 1963 O O . ASN A 1 258 ? 4.757 0.578 -10.634 1.00 97.44 258 ASN A O 1
ATOM 1967 N N . VAL A 1 259 ? 6.500 -0.225 -9.469 1.00 98.19 259 VAL A N 1
ATOM 1968 C CA . VAL A 1 259 ? 5.984 -1.595 -9.400 1.00 98.19 259 VAL A CA 1
ATOM 1969 C C . VAL A 1 259 ? 4.723 -1.655 -8.548 1.00 98.19 259 VAL A C 1
ATOM 1971 O O . VAL A 1 259 ? 3.747 -2.271 -8.969 1.00 98.19 259 VAL A O 1
ATOM 1974 N N . PHE A 1 260 ? 4.713 -0.999 -7.387 1.00 98.50 260 PHE A N 1
ATOM 1975 C CA . PHE A 1 260 ? 3.526 -0.938 -6.544 1.00 98.50 260 PHE A CA 1
ATOM 1976 C C . PHE A 1 260 ? 2.345 -0.309 -7.289 1.00 98.50 260 PHE A C 1
ATOM 1978 O O . PHE A 1 260 ? 1.279 -0.914 -7.335 1.00 98.50 260 PHE A O 1
ATOM 1985 N N . TRP A 1 261 ? 2.538 0.833 -7.957 1.00 97.88 261 TRP A N 1
ATOM 1986 C CA . TRP A 1 261 ? 1.485 1.467 -8.755 1.00 97.88 261 TRP A CA 1
ATOM 1987 C C . TRP A 1 261 ? 1.028 0.553 -9.901 1.00 97.88 261 TRP A C 1
ATOM 1989 O O . TRP A 1 261 ? -0.168 0.351 -10.090 1.00 97.88 261 TRP A O 1
ATOM 1999 N N . SER A 1 262 ? 1.950 -0.113 -10.598 1.00 98.06 262 SER A N 1
ATOM 2000 C CA . SER A 1 262 ? 1.588 -1.104 -11.616 1.00 98.06 262 SER A CA 1
ATOM 2001 C C . SER A 1 262 ? 0.730 -2.249 -11.049 1.00 98.06 262 SER A C 1
ATOM 2003 O O . SER A 1 262 ? -0.234 -2.654 -11.693 1.00 98.06 262 SER A O 1
ATOM 2005 N N . ILE A 1 263 ? 1.014 -2.728 -9.831 1.00 98.56 263 ILE A N 1
ATOM 2006 C CA . ILE A 1 263 ? 0.194 -3.734 -9.134 1.00 98.56 263 ILE A CA 1
ATOM 2007 C C . ILE A 1 263 ? -1.171 -3.158 -8.725 1.00 98.56 263 ILE A C 1
ATOM 2009 O O . ILE A 1 263 ? -2.178 -3.854 -8.855 1.00 98.56 263 ILE A O 1
ATOM 2013 N N . LEU A 1 264 ? -1.245 -1.895 -8.292 1.00 98.31 264 LEU A N 1
ATOM 2014 C CA . LEU A 1 264 ? -2.518 -1.233 -7.990 1.00 98.31 264 LEU A CA 1
ATOM 2015 C C . LEU A 1 264 ? -3.454 -1.209 -9.212 1.00 98.31 264 LEU A C 1
ATOM 2017 O O . LEU A 1 264 ? -4.654 -1.453 -9.079 1.00 98.31 264 LEU A O 1
ATOM 2021 N N . GLU A 1 265 ? -2.920 -1.024 -10.421 1.00 96.69 265 GLU A N 1
ATOM 2022 C CA . GLU A 1 265 ? -3.727 -1.110 -11.644 1.00 96.69 265 GLU A CA 1
ATOM 2023 C C . GLU A 1 265 ? -4.281 -2.517 -11.911 1.00 96.69 265 GLU A C 1
ATOM 2025 O O . GLU A 1 265 ? -5.344 -2.654 -12.520 1.00 96.69 265 GLU A O 1
ATOM 2030 N N . LEU A 1 266 ? -3.595 -3.566 -11.441 1.00 97.25 266 LEU A N 1
ATOM 2031 C CA . LEU A 1 266 ? -4.089 -4.946 -11.500 1.00 97.25 266 LEU A CA 1
ATOM 2032 C C . LEU A 1 266 ? -5.187 -5.209 -10.466 1.00 97.25 266 LEU A C 1
ATOM 2034 O O . LEU A 1 266 ? -6.030 -6.079 -10.684 1.00 97.25 266 LEU A O 1
ATOM 2038 N N . VAL A 1 267 ? -5.191 -4.458 -9.363 1.00 97.62 267 VAL A N 1
ATOM 2039 C CA . VAL A 1 267 ? -6.231 -4.503 -8.326 1.00 97.62 267 VAL A CA 1
ATOM 2040 C C . VAL A 1 267 ? -7.484 -3.744 -8.759 1.00 97.62 267 VAL A C 1
ATOM 2042 O O . VAL A 1 267 ? -8.585 -4.185 -8.440 1.00 97.62 267 VAL A O 1
ATOM 2045 N N . ARG A 1 268 ? -7.347 -2.657 -9.534 1.00 95.44 268 ARG A N 1
ATOM 2046 C CA . ARG A 1 268 ? -8.454 -1.793 -10.001 1.00 95.44 268 ARG A CA 1
ATOM 2047 C C . ARG A 1 268 ? -9.703 -2.551 -10.509 1.00 95.44 268 ARG A C 1
ATOM 2049 O O . ARG A 1 268 ? -10.812 -2.115 -10.204 1.00 95.44 268 ARG A O 1
ATOM 2056 N N . PRO A 1 269 ? -9.602 -3.667 -11.263 1.00 96.69 269 PRO A N 1
ATOM 2057 C CA . PRO A 1 269 ? -10.772 -4.417 -11.731 1.00 96.69 269 PRO A CA 1
ATOM 2058 C C . PRO A 1 269 ? -11.517 -5.213 -10.644 1.00 96.69 269 PRO A C 1
ATOM 2060 O O . PRO A 1 269 ? -12.647 -5.642 -10.890 1.00 96.69 269 PRO A O 1
ATOM 2063 N N . ILE A 1 270 ? -10.906 -5.450 -9.478 1.00 97.50 270 ILE A N 1
ATOM 2064 C CA . ILE A 1 270 ? -11.520 -6.169 -8.356 1.00 97.50 270 ILE A CA 1
ATOM 2065 C C . ILE A 1 270 ? -12.516 -5.224 -7.685 1.00 97.50 270 ILE A C 1
ATOM 2067 O O . ILE A 1 270 ? -12.145 -4.254 -7.028 1.00 97.50 270 ILE A O 1
ATOM 2071 N N . LYS A 1 271 ? -13.810 -5.494 -7.854 1.00 96.19 271 LYS A N 1
ATOM 2072 C CA . LYS A 1 271 ? -14.857 -4.635 -7.291 1.00 96.19 271 LYS A CA 1
ATOM 2073 C C . LYS A 1 271 ? -14.937 -4.832 -5.783 1.00 96.19 271 LYS A C 1
ATOM 2075 O O . LYS A 1 271 ? -14.842 -5.959 -5.309 1.00 96.19 271 LYS A O 1
ATOM 2080 N N . LEU A 1 272 ? -15.254 -3.772 -5.041 1.00 96.19 272 LEU A N 1
ATOM 2081 C CA . LEU A 1 272 ? -15.462 -3.851 -3.591 1.00 96.19 272 LEU A CA 1
ATOM 2082 C C . LEU A 1 272 ? -16.494 -4.922 -3.196 1.00 96.19 272 LEU A C 1
ATOM 2084 O O . LEU A 1 272 ? -16.267 -5.695 -2.272 1.00 96.19 272 LEU A O 1
ATOM 2088 N N . ALA A 1 273 ? -17.577 -5.049 -3.968 1.00 94.56 273 ALA A N 1
ATOM 2089 C CA . ALA A 1 273 ? -18.589 -6.087 -3.771 1.00 94.56 273 ALA A CA 1
ATOM 2090 C C . ALA A 1 273 ? -18.029 -7.522 -3.847 1.00 94.56 273 ALA A C 1
ATOM 2092 O O . ALA A 1 273 ? -18.664 -8.440 -3.348 1.00 94.56 273 ALA A O 1
ATOM 2093 N N . GLN A 1 274 ? -16.855 -7.729 -4.453 1.00 94.50 274 GLN A N 1
ATOM 2094 C CA . GLN A 1 274 ? -16.171 -9.021 -4.555 1.00 94.50 274 GLN A CA 1
ATOM 2095 C C . GLN A 1 274 ? -15.171 -9.262 -3.415 1.00 94.50 274 GLN A C 1
ATOM 2097 O O . GLN A 1 274 ? -14.569 -10.334 -3.384 1.00 94.50 274 GLN A O 1
ATOM 2102 N N . ALA A 1 275 ? -14.996 -8.329 -2.470 1.00 95.25 275 ALA A N 1
ATOM 2103 C CA . ALA A 1 275 ? -14.033 -8.469 -1.374 1.00 95.25 275 ALA A CA 1
ATOM 2104 C C . ALA A 1 275 ? -14.250 -9.757 -0.560 1.00 95.25 275 ALA A C 1
ATOM 2106 O O . ALA A 1 275 ? -13.293 -10.451 -0.237 1.00 95.25 275 ALA A O 1
ATOM 2107 N N . HIS A 1 276 ? -15.510 -10.142 -0.329 1.00 92.19 276 HIS A N 1
ATOM 2108 C CA . HIS A 1 276 ? -15.875 -11.380 0.372 1.00 92.19 276 HIS A CA 1
ATOM 2109 C C . HIS A 1 276 ? -15.508 -12.671 -0.388 1.00 92.19 276 HIS A C 1
ATOM 2111 O O . HIS A 1 276 ? -15.584 -13.758 0.174 1.00 92.19 276 HIS A O 1
ATOM 2117 N N . THR A 1 277 ? -15.143 -12.574 -1.671 1.00 93.00 277 THR A N 1
ATOM 2118 C CA . THR A 1 277 ? -14.714 -13.722 -2.489 1.00 93.00 277 THR A CA 1
ATOM 2119 C C . THR A 1 277 ? -13.201 -13.940 -2.471 1.00 93.00 277 THR A C 1
ATOM 2121 O O . THR A 1 277 ? -12.728 -14.942 -3.014 1.00 93.00 277 THR A O 1
ATOM 2124 N N . LEU A 1 278 ? -12.449 -13.001 -1.887 1.00 95.69 278 LEU A N 1
ATOM 2125 C CA . LEU A 1 278 ? -11.010 -13.109 -1.677 1.00 95.69 278 LEU A CA 1
ATOM 2126 C C . LEU A 1 278 ? -10.757 -14.090 -0.533 1.00 95.69 278 LEU A C 1
ATOM 2128 O O . LEU A 1 278 ? -11.425 -14.038 0.495 1.00 95.69 278 LEU A O 1
ATOM 2132 N N . ASP A 1 279 ? -9.799 -14.993 -0.717 1.00 95.25 279 ASP A N 1
ATOM 2133 C CA . ASP A 1 279 ? -9.569 -16.072 0.239 1.00 95.25 279 ASP A CA 1
ATOM 2134 C C . ASP A 1 279 ? -8.613 -15.642 1.376 1.00 95.25 279 ASP A C 1
ATOM 2136 O O . ASP A 1 279 ? -7.426 -15.424 1.101 1.00 95.25 279 ASP A O 1
ATOM 2140 N N . PRO A 1 280 ? -9.070 -15.563 2.645 1.00 95.19 280 PRO A N 1
ATOM 2141 C CA . PRO A 1 280 ? -8.201 -15.282 3.789 1.00 95.19 280 PRO A CA 1
ATOM 2142 C C . PRO A 1 280 ? -7.241 -16.426 4.136 1.00 95.19 280 PRO A C 1
ATOM 2144 O O . PRO A 1 280 ? -6.165 -16.183 4.676 1.00 95.19 280 PRO A O 1
ATOM 2147 N N . PHE A 1 281 ? -7.578 -17.665 3.780 1.00 95.06 281 PHE A N 1
ATOM 2148 C CA . PHE A 1 281 ? -6.743 -18.841 4.018 1.00 95.06 281 PHE A CA 1
ATOM 2149 C C . PHE A 1 281 ? -5.722 -19.091 2.909 1.00 95.06 281 PHE A C 1
ATOM 2151 O O . PHE A 1 281 ? -4.921 -20.016 3.027 1.00 95.06 281 PHE A O 1
ATOM 2158 N N . TYR A 1 282 ? -5.694 -18.261 1.861 1.00 94.62 282 TYR A N 1
ATOM 2159 C CA . TYR A 1 282 ? -4.673 -18.326 0.811 1.00 94.62 282 TYR A CA 1
ATOM 2160 C C . TYR A 1 282 ? -3.252 -18.346 1.390 1.00 94.62 282 TYR A C 1
ATOM 2162 O O . TYR A 1 282 ? -2.379 -19.046 0.891 1.00 94.62 282 TYR A O 1
ATOM 2170 N N . ILE A 1 283 ? -3.039 -17.636 2.499 1.00 93.75 283 ILE A N 1
ATOM 2171 C CA . ILE A 1 283 ? -1.746 -17.559 3.176 1.00 93.75 283 ILE A CA 1
ATOM 2172 C C . ILE A 1 283 ? -1.273 -18.869 3.825 1.00 93.75 283 ILE A C 1
ATOM 2174 O O . ILE A 1 283 ? -0.096 -19.009 4.153 1.00 93.75 283 ILE A O 1
ATOM 2178 N N . LEU A 1 284 ? -2.185 -19.822 4.020 1.00 91.56 284 LEU A N 1
ATOM 2179 C CA . LEU A 1 284 ? -1.887 -21.151 4.547 1.00 91.56 284 LEU A CA 1
ATOM 2180 C C . LEU A 1 284 ? -1.621 -22.175 3.440 1.00 91.56 284 LEU A C 1
ATOM 2182 O O . LEU A 1 284 ? -1.230 -23.298 3.746 1.00 91.56 284 LEU A O 1
ATOM 2186 N N . GLN A 1 285 ? -1.881 -21.826 2.177 1.00 88.88 285 GLN A N 1
ATOM 2187 C CA . GLN A 1 285 ? -1.714 -22.749 1.062 1.00 88.88 285 GLN A CA 1
ATOM 2188 C C . GLN A 1 285 ? -0.231 -22.972 0.767 1.00 88.88 285 GLN A C 1
ATOM 2190 O O . GLN A 1 285 ? 0.585 -22.048 0.784 1.00 88.88 285 GLN A O 1
ATOM 2195 N N . GLU A 1 286 ? 0.106 -24.219 0.455 1.00 84.44 286 GLU A N 1
ATOM 2196 C CA . GLU A 1 286 ? 1.457 -24.623 0.087 1.00 84.44 286 GLU A CA 1
ATOM 2197 C C . GLU A 1 286 ? 1.571 -24.788 -1.433 1.00 84.44 286 GLU A C 1
ATOM 2199 O O . GLU A 1 286 ? 0.618 -25.137 -2.130 1.00 84.44 286 GLU A O 1
ATOM 2204 N N . GLY A 1 287 ? 2.747 -24.500 -1.983 1.00 84.81 287 GLY A N 1
ATOM 2205 C CA . GLY A 1 287 ? 3.050 -24.712 -3.397 1.00 84.81 287 GLY A CA 1
ATOM 2206 C C . GLY A 1 287 ? 3.928 -23.613 -3.994 1.00 84.81 287 GLY A C 1
ATOM 2207 O O . GLY A 1 287 ? 3.997 -22.508 -3.452 1.00 84.81 287 GLY A O 1
ATOM 2208 N N . PRO A 1 288 ? 4.598 -23.895 -5.124 1.00 83.75 288 PRO A N 1
ATOM 2209 C CA . PRO A 1 288 ? 5.552 -22.966 -5.723 1.00 83.75 288 PRO A CA 1
ATOM 2210 C C . PRO A 1 288 ? 4.887 -21.649 -6.144 1.00 83.75 288 PRO A C 1
ATOM 2212 O O . PRO A 1 288 ? 5.407 -20.581 -5.841 1.00 83.75 288 PRO A O 1
ATOM 2215 N N . GLN A 1 289 ? 3.695 -21.709 -6.746 1.00 83.88 289 GLN A N 1
ATOM 2216 C CA . GLN A 1 289 ? 2.967 -20.513 -7.188 1.00 83.88 289 GLN A CA 1
ATOM 2217 C C . GLN A 1 289 ? 2.507 -19.641 -6.004 1.00 83.88 289 GLN A C 1
ATOM 2219 O O . GLN A 1 289 ? 2.611 -18.416 -6.047 1.00 83.88 289 GLN A O 1
ATOM 2224 N N . HIS A 1 290 ? 2.062 -20.272 -4.912 1.00 87.50 290 HIS A N 1
ATOM 2225 C CA . HIS A 1 290 ? 1.691 -19.585 -3.670 1.00 87.50 290 HIS A CA 1
ATOM 2226 C C . HIS A 1 290 ? 2.894 -18.866 -3.057 1.00 87.50 290 HIS A C 1
ATOM 2228 O O . HIS A 1 290 ? 2.801 -17.694 -2.684 1.00 87.50 290 HIS A O 1
ATOM 2234 N N . ALA A 1 291 ? 4.041 -19.549 -3.006 1.00 87.62 291 ALA A N 1
ATOM 2235 C CA . ALA A 1 291 ? 5.282 -19.008 -2.468 1.00 87.62 291 ALA A CA 1
ATOM 2236 C C . ALA A 1 291 ? 5.800 -17.806 -3.271 1.00 87.62 291 ALA A C 1
ATOM 2238 O O . ALA A 1 291 ? 6.353 -16.881 -2.681 1.00 87.62 291 ALA A O 1
ATOM 2239 N N . GLU A 1 292 ? 5.591 -17.770 -4.590 1.00 89.50 292 GLU A N 1
ATOM 2240 C CA . GLU A 1 292 ? 5.966 -16.614 -5.412 1.00 89.50 292 GLU A CA 1
ATOM 2241 C C . GLU A 1 292 ? 5.149 -15.365 -5.060 1.00 89.50 292 GLU A C 1
ATOM 2243 O O . GLU A 1 292 ? 5.709 -14.274 -4.934 1.00 89.50 292 GLU A O 1
ATOM 2248 N N . VAL A 1 293 ? 3.842 -15.521 -4.831 1.00 93.81 293 VAL A N 1
ATOM 2249 C CA . VAL A 1 293 ? 2.952 -14.417 -4.443 1.00 93.81 293 VAL A CA 1
ATOM 2250 C C . VAL A 1 293 ? 3.210 -13.973 -3.003 1.00 93.81 293 VAL A C 1
ATOM 2252 O O . VAL A 1 293 ? 3.387 -12.781 -2.744 1.00 93.81 293 VAL A O 1
ATOM 2255 N N . LEU A 1 294 ? 3.255 -14.917 -2.063 1.00 93.19 294 LEU A N 1
ATOM 2256 C CA . LEU A 1 294 ? 3.301 -14.632 -0.627 1.00 93.19 294 LEU A CA 1
ATOM 2257 C C . LEU A 1 294 ? 4.714 -14.352 -0.109 1.00 93.19 294 LEU A C 1
ATOM 2259 O O . LEU A 1 294 ? 4.881 -13.523 0.779 1.00 93.19 294 LEU A O 1
ATOM 2263 N N . GLY A 1 295 ? 5.737 -15.026 -0.635 1.00 91.06 295 GLY A N 1
ATOM 2264 C CA . GLY A 1 295 ? 7.122 -14.925 -0.169 1.00 91.06 295 GLY A CA 1
ATOM 2265 C C . GLY A 1 295 ? 7.255 -14.890 1.358 1.00 91.06 295 GLY A C 1
ATOM 2266 O O . GLY A 1 295 ? 6.832 -15.812 2.056 1.00 91.06 295 GLY A O 1
ATOM 2267 N N . GLY A 1 296 ? 7.836 -13.818 1.896 1.00 88.06 296 GLY A N 1
ATOM 2268 C CA . GLY A 1 296 ? 8.051 -13.622 3.325 1.00 88.06 296 GLY A CA 1
ATOM 2269 C C . GLY A 1 296 ? 6.785 -13.441 4.163 1.00 88.06 296 GLY A C 1
ATOM 2270 O O . GLY A 1 296 ? 6.854 -13.699 5.363 1.00 88.06 296 GLY A O 1
ATOM 2271 N N . PHE A 1 297 ? 5.624 -13.103 3.576 1.00 88.69 297 PHE A N 1
ATOM 2272 C CA . PHE A 1 297 ? 4.356 -12.983 4.322 1.00 88.69 297 PHE A CA 1
ATOM 2273 C C . PHE A 1 297 ? 3.978 -14.269 5.053 1.00 88.69 297 PHE A C 1
ATOM 2275 O O . PHE A 1 297 ? 3.329 -14.217 6.097 1.00 88.69 297 PHE A O 1
ATOM 2282 N N . VAL A 1 298 ? 4.401 -15.434 4.555 1.00 90.00 298 VAL A N 1
ATOM 2283 C CA . VAL A 1 298 ? 4.145 -16.728 5.207 1.00 90.00 298 VAL A CA 1
ATOM 2284 C C . VAL A 1 298 ? 4.806 -16.802 6.596 1.00 90.00 298 VAL A C 1
ATOM 2286 O O . VAL A 1 298 ? 4.321 -17.516 7.467 1.00 90.00 298 VAL A O 1
ATOM 2289 N N . LYS A 1 299 ? 5.874 -16.025 6.822 1.00 90.00 299 LYS A N 1
ATOM 2290 C CA . LYS A 1 299 ? 6.656 -15.985 8.069 1.00 90.00 299 LYS A CA 1
ATOM 2291 C C . LYS A 1 299 ? 6.303 -14.810 8.983 1.00 90.00 299 LYS A C 1
ATOM 2293 O O . LYS A 1 299 ? 6.857 -14.722 10.076 1.00 90.00 299 LYS A O 1
ATOM 2298 N N . GLU A 1 300 ? 5.456 -13.890 8.528 1.00 91.19 300 GLU A N 1
ATOM 2299 C CA . GLU A 1 300 ? 5.035 -12.748 9.340 1.00 91.19 300 GLU A CA 1
ATOM 2300 C C . GLU A 1 300 ? 4.137 -13.201 10.493 1.00 91.19 300 GLU A C 1
ATOM 2302 O O . GLU A 1 300 ? 3.383 -14.172 10.372 1.00 91.19 300 GLU A O 1
ATOM 2307 N N . ALA A 1 301 ? 4.220 -12.479 11.613 1.00 92.12 301 ALA A N 1
ATOM 2308 C CA . ALA A 1 301 ? 3.375 -12.738 12.771 1.00 92.12 301 ALA A CA 1
ATOM 2309 C C . ALA A 1 301 ? 1.891 -12.662 12.381 1.00 92.12 301 ALA A C 1
ATOM 2311 O O . ALA A 1 301 ? 1.507 -11.918 11.477 1.00 92.12 301 ALA A O 1
ATOM 2312 N N . ARG A 1 302 ? 1.057 -13.462 13.045 1.00 94.38 302 ARG A N 1
ATOM 2313 C CA . ARG A 1 302 ? -0.389 -13.525 12.808 1.00 94.38 302 ARG A CA 1
ATOM 2314 C C . ARG A 1 302 ? -1.161 -12.816 13.913 1.00 94.38 302 ARG A C 1
ATOM 2316 O O . ARG A 1 302 ? -0.613 -12.557 14.985 1.00 94.38 302 ARG A O 1
ATOM 2323 N N . PHE A 1 303 ? -2.430 -12.499 13.659 1.00 93.88 303 PHE A N 1
ATOM 2324 C CA . PHE A 1 303 ? -3.314 -12.022 14.727 1.00 93.88 303 PHE A CA 1
ATOM 2325 C C . PHE A 1 303 ? -3.603 -13.118 15.753 1.00 93.88 303 PHE A C 1
ATOM 2327 O O . PHE A 1 303 ? -3.530 -12.853 16.957 1.00 93.88 303 PHE A O 1
ATOM 2334 N N . GLY A 1 304 ? -3.853 -14.341 15.284 1.00 92.75 304 GLY A N 1
ATOM 2335 C CA . GLY A 1 304 ? -4.009 -15.514 16.131 1.00 92.75 304 GLY A CA 1
ATOM 2336 C C . GLY A 1 304 ? -2.683 -15.951 16.746 1.00 92.75 304 GLY A C 1
ATOM 2337 O O . GLY A 1 304 ? -1.613 -15.726 16.177 1.00 92.75 304 GLY A O 1
ATOM 2338 N N . ASP A 1 305 ? -2.733 -16.540 17.934 1.00 91.81 305 ASP A N 1
ATOM 2339 C CA . ASP A 1 305 ? -1.610 -17.321 18.443 1.00 91.81 305 ASP A CA 1
ATOM 2340 C C . ASP A 1 305 ? -1.483 -18.671 17.713 1.00 91.81 305 ASP A C 1
ATOM 2342 O O . ASP A 1 305 ? -2.241 -18.988 16.795 1.00 91.81 305 ASP A O 1
ATOM 2346 N N . ASN A 1 306 ? -0.471 -19.459 18.077 1.00 92.12 306 ASN A N 1
ATOM 2347 C CA . ASN A 1 306 ? -0.217 -20.725 17.398 1.00 92.12 306 ASN A CA 1
ATOM 2348 C C . ASN A 1 306 ? -1.400 -21.698 17.522 1.00 92.12 306 ASN A C 1
ATOM 2350 O O . ASN A 1 306 ? -1.672 -22.418 16.569 1.00 92.12 306 ASN A O 1
ATOM 2354 N N . GLU A 1 307 ? -2.105 -21.721 18.655 1.00 93.75 307 GLU A N 1
ATOM 2355 C CA . GLU A 1 307 ? -3.238 -22.631 18.859 1.00 93.75 307 GLU A CA 1
ATOM 2356 C C . GLU A 1 307 ? -4.422 -22.216 17.976 1.00 93.75 307 GLU A C 1
ATOM 2358 O O . GLU A 1 307 ? -4.967 -23.040 17.239 1.00 93.75 307 GLU A O 1
ATOM 2363 N N . GLU A 1 308 ? -4.736 -20.919 17.958 1.00 93.75 308 GLU A N 1
ATOM 2364 C CA . GLU A 1 308 ? -5.782 -20.319 17.125 1.00 93.75 308 GLU A CA 1
ATOM 2365 C C . GLU A 1 308 ? -5.514 -20.512 15.620 1.00 93.75 308 GLU A C 1
ATOM 2367 O O . GLU A 1 308 ? -6.432 -20.778 14.839 1.00 93.75 308 GLU A O 1
ATOM 2372 N N . VAL A 1 309 ? -4.253 -20.403 15.188 1.00 92.75 309 VAL A N 1
ATOM 2373 C CA . VAL A 1 309 ? -3.853 -20.618 13.787 1.00 92.75 309 VAL A CA 1
ATOM 2374 C C . VAL A 1 309 ? -3.953 -22.096 13.395 1.00 92.75 309 VAL A C 1
ATOM 2376 O O . VAL A 1 309 ? -4.404 -22.402 12.288 1.00 92.75 309 VAL A O 1
ATOM 2379 N N . GLU A 1 310 ? -3.572 -23.025 14.276 1.00 91.75 310 GLU A N 1
ATOM 2380 C CA . GLU A 1 310 ? -3.732 -24.462 14.019 1.00 91.75 310 GLU A CA 1
ATOM 2381 C C . GLU A 1 310 ? -5.210 -24.876 13.954 1.00 91.75 310 GLU A C 1
ATOM 2383 O O . GLU A 1 310 ? -5.590 -25.718 13.136 1.00 91.75 310 GLU A O 1
ATOM 2388 N N . GLU A 1 311 ? -6.080 -24.263 14.755 1.00 91.75 311 GLU A N 1
ATOM 2389 C CA . GLU A 1 311 ? -7.527 -24.455 14.642 1.00 91.75 311 GLU A CA 1
ATOM 2390 C C . GLU A 1 311 ? -8.080 -23.900 13.320 1.00 91.75 311 GLU A C 1
ATOM 2392 O O . GLU A 1 311 ? -8.860 -24.559 12.621 1.00 91.75 311 GLU A O 1
ATOM 2397 N N . ALA A 1 312 ? -7.611 -22.725 12.908 1.00 92.06 312 ALA A N 1
ATOM 2398 C CA . ALA A 1 312 ? -8.004 -22.119 11.646 1.00 92.06 312 ALA A CA 1
ATOM 2399 C C . ALA A 1 312 ? -7.575 -22.951 10.422 1.00 92.06 312 ALA A C 1
ATOM 2401 O O . ALA A 1 312 ? -8.337 -23.058 9.458 1.00 92.06 312 ALA A O 1
ATOM 2402 N N . LYS A 1 313 ? -6.419 -23.630 10.476 1.00 90.56 313 LYS A N 1
ATOM 2403 C CA . LYS A 1 313 ? -5.995 -24.597 9.443 1.00 90.56 313 LYS A CA 1
ATOM 2404 C C . LYS A 1 313 ? -6.987 -25.748 9.274 1.00 90.56 313 LYS A C 1
ATOM 2406 O O . LYS A 1 313 ? -7.266 -26.144 8.144 1.00 90.56 313 LYS A O 1
ATOM 2411 N N . LYS A 1 314 ? -7.566 -26.258 10.368 1.00 90.31 314 LYS A N 1
ATOM 2412 C CA . LYS A 1 314 ? -8.600 -27.310 10.305 1.00 90.31 314 LYS A CA 1
ATOM 2413 C C . LYS A 1 314 ? -9.859 -26.810 9.597 1.00 90.31 314 LYS A C 1
ATOM 2415 O O . LYS A 1 314 ? -10.462 -27.548 8.827 1.00 90.31 314 LYS A O 1
ATOM 2420 N N . THR A 1 315 ? -10.210 -25.544 9.824 1.00 87.62 315 THR A N 1
ATOM 2421 C CA . THR A 1 315 ? -11.354 -24.877 9.181 1.00 87.62 315 THR A CA 1
ATOM 2422 C C . THR A 1 315 ? -11.114 -24.620 7.689 1.00 87.62 315 THR A C 1
ATOM 2424 O O . THR A 1 315 ? -12.055 -24.635 6.898 1.00 87.62 315 THR A O 1
ATOM 2427 N N . ALA A 1 316 ? -9.861 -24.400 7.280 1.00 86.38 316 ALA A N 1
ATOM 2428 C CA . ALA A 1 316 ? -9.516 -24.129 5.887 1.00 86.38 316 ALA A CA 1
ATOM 2429 C C . ALA A 1 316 ? -9.816 -25.317 4.951 1.00 86.38 316 ALA A C 1
ATOM 2431 O O . ALA A 1 316 ? -10.259 -25.076 3.825 1.00 86.38 316 ALA A O 1
ATOM 2432 N N . GLY A 1 317 ? -9.629 -26.558 5.425 1.00 77.19 317 GLY A N 1
ATOM 2433 C CA . GLY A 1 317 ? -9.870 -27.795 4.668 1.00 77.19 317 GLY A CA 1
ATOM 2434 C C . GLY A 1 317 ? -8.973 -27.964 3.431 1.00 77.19 317 GLY A C 1
ATOM 2435 O O . GLY A 1 317 ? -8.019 -27.213 3.229 1.00 77.19 317 GLY A O 1
ATOM 2436 N N . SER A 1 318 ? -9.276 -28.951 2.578 1.00 73.31 318 SER A N 1
ATOM 2437 C CA . SER A 1 318 ? -8.690 -29.030 1.233 1.00 73.31 318 SER A CA 1
ATOM 2438 C C . SER A 1 318 ? -9.357 -27.990 0.333 1.00 73.31 318 SER A C 1
ATOM 2440 O O . SER A 1 318 ? -10.573 -28.010 0.146 1.00 73.31 318 SER A O 1
ATOM 2442 N N . ARG A 1 319 ? -8.570 -27.058 -0.211 1.00 73.19 319 ARG A N 1
ATOM 2443 C CA . ARG A 1 319 ? -9.090 -25.963 -1.039 1.00 73.19 319 ARG A CA 1
ATOM 2444 C C . ARG A 1 319 ? -8.791 -26.148 -2.515 1.00 73.19 319 ARG A C 1
ATOM 2446 O O . ARG A 1 319 ? -7.797 -26.757 -2.896 1.00 73.19 319 ARG A O 1
ATOM 2453 N N . GLU A 1 320 ? -9.687 -25.594 -3.324 1.00 77.19 320 GLU A N 1
ATOM 2454 C CA . GLU A 1 320 ? -9.502 -25.434 -4.762 1.00 77.19 320 GLU A CA 1
ATOM 2455 C C . GLU A 1 320 ? -8.332 -24.493 -5.074 1.00 77.19 320 GLU A C 1
ATOM 2457 O O . GLU A 1 320 ? -7.872 -23.726 -4.222 1.00 77.19 320 GLU A O 1
ATOM 2462 N N . ALA A 1 321 ? -7.884 -24.527 -6.331 1.00 81.88 321 ALA A N 1
ATOM 2463 C CA . ALA A 1 321 ? -6.863 -23.618 -6.823 1.00 81.88 321 ALA A CA 1
ATOM 2464 C C . ALA A 1 321 ? -7.283 -22.145 -6.616 1.00 81.88 321 ALA A C 1
ATOM 2466 O O . ALA A 1 321 ? -8.436 -21.770 -6.868 1.00 81.88 321 ALA A O 1
ATOM 2467 N N . PRO A 1 322 ? -6.360 -21.280 -6.174 1.00 85.00 322 PRO A N 1
ATOM 2468 C CA . PRO A 1 322 ? -6.670 -19.900 -5.840 1.00 85.00 322 PRO A CA 1
ATOM 2469 C C 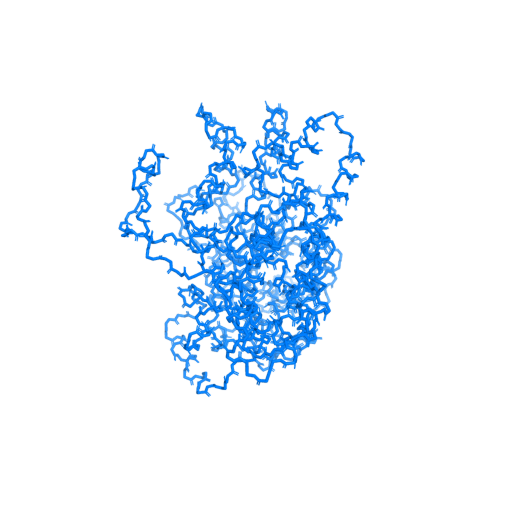. PRO A 1 322 ? -7.055 -19.088 -7.077 1.00 85.00 322 PRO A C 1
ATOM 2471 O O . PRO A 1 322 ? -6.348 -19.063 -8.088 1.00 85.00 322 PRO A O 1
ATOM 2474 N N . LYS A 1 323 ? -8.142 -18.320 -6.963 1.00 92.81 323 LYS A N 1
ATOM 2475 C CA . LYS A 1 323 ? -8.554 -17.369 -8.002 1.00 92.81 323 LYS A CA 1
ATOM 2476 C C . LYS A 1 323 ? -7.445 -16.355 -8.273 1.00 92.81 323 LYS A C 1
ATOM 2478 O O . LYS A 1 323 ? -6.825 -15.833 -7.349 1.00 92.81 323 LYS A O 1
ATOM 2483 N N . PHE A 1 324 ? -7.274 -15.982 -9.539 1.00 94.06 324 PHE A N 1
ATOM 2484 C CA . PHE A 1 324 ? -6.315 -14.949 -9.941 1.00 94.06 324 PHE A CA 1
ATOM 2485 C C . PHE A 1 324 ? -6.504 -13.625 -9.175 1.00 94.06 324 PHE A C 1
ATOM 2487 O O . PHE A 1 324 ? -5.528 -13.009 -8.762 1.00 94.06 324 PHE A O 1
ATOM 2494 N N . THR A 1 325 ? -7.747 -13.217 -8.899 1.00 96.56 325 THR A N 1
ATOM 2495 C CA . THR A 1 325 ? -8.044 -12.014 -8.100 1.00 96.56 325 THR A CA 1
ATOM 2496 C C . THR A 1 325 ? -7.506 -12.103 -6.672 1.00 96.56 325 THR A C 1
ATOM 2498 O O . THR A 1 325 ? -6.998 -11.114 -6.156 1.00 96.56 325 THR A O 1
ATOM 2501 N N . THR A 1 326 ? -7.557 -13.286 -6.051 1.00 96.69 326 THR A N 1
ATOM 2502 C CA . THR A 1 326 ? -6.965 -13.544 -4.731 1.00 96.69 326 THR A CA 1
ATOM 2503 C C . THR A 1 326 ? -5.447 -13.398 -4.787 1.00 96.69 326 THR A C 1
ATOM 2505 O O . THR A 1 326 ? -4.871 -12.724 -3.939 1.00 96.69 326 THR A O 1
ATOM 2508 N N . GLN A 1 327 ? -4.801 -13.960 -5.812 1.00 96.50 327 GLN A N 1
ATOM 2509 C CA . GLN A 1 327 ? -3.349 -13.854 -5.990 1.00 96.50 327 GLN A CA 1
ATOM 2510 C C . GLN A 1 327 ? -2.904 -12.391 -6.146 1.00 96.50 327 GLN A C 1
ATOM 2512 O O . GLN A 1 327 ? -1.983 -11.951 -5.463 1.00 96.50 327 GLN A O 1
ATOM 2517 N N . ILE A 1 328 ? -3.592 -11.618 -6.996 1.00 98.00 328 ILE A N 1
ATOM 2518 C CA . ILE A 1 328 ? -3.299 -10.193 -7.212 1.00 98.00 328 ILE A CA 1
ATOM 2519 C C . ILE A 1 328 ? -3.531 -9.370 -5.945 1.00 98.00 328 ILE A C 1
ATOM 2521 O O . ILE A 1 328 ? -2.701 -8.529 -5.608 1.00 98.00 328 ILE A O 1
ATOM 2525 N N . PHE A 1 329 ? -4.620 -9.625 -5.219 1.00 98.38 329 PHE A N 1
ATOM 2526 C CA . PHE A 1 329 ? -4.907 -8.921 -3.974 1.00 98.38 329 PHE A CA 1
ATOM 2527 C C . PHE A 1 329 ? -3.826 -9.167 -2.910 1.00 98.38 329 PHE A C 1
ATOM 2529 O O . PHE A 1 329 ? -3.288 -8.214 -2.350 1.00 98.38 329 PHE A O 1
ATOM 2536 N N . TRP A 1 330 ? -3.438 -10.424 -2.679 1.00 98.12 330 TRP A N 1
ATOM 2537 C CA . TRP A 1 330 ? -2.375 -10.753 -1.723 1.00 98.12 330 TRP A CA 1
ATOM 2538 C C . TRP A 1 330 ? -1.005 -10.218 -2.149 1.00 98.12 330 TRP A C 1
ATOM 2540 O O . TRP A 1 330 ? -0.256 -9.718 -1.309 1.00 98.12 330 TRP A O 1
ATOM 2550 N N . LEU A 1 331 ? -0.693 -10.253 -3.449 1.00 98.19 331 LEU A N 1
ATOM 2551 C CA . LEU A 1 331 ? 0.506 -9.616 -3.992 1.00 98.19 331 LEU A CA 1
ATOM 2552 C C . LEU A 1 331 ? 0.502 -8.103 -3.729 1.00 98.19 331 LEU A C 1
ATOM 2554 O O . LEU A 1 331 ? 1.542 -7.548 -3.385 1.00 98.19 331 LEU A O 1
ATOM 2558 N N . ALA A 1 332 ? -0.650 -7.440 -3.853 1.00 98.62 332 ALA A N 1
ATOM 2559 C CA . ALA A 1 332 ? -0.791 -6.009 -3.599 1.00 98.62 332 ALA A CA 1
ATOM 2560 C C . ALA A 1 332 ? -0.625 -5.649 -2.119 1.00 98.62 332 ALA A C 1
ATOM 2562 O O . ALA A 1 332 ? 0.091 -4.697 -1.816 1.00 98.62 332 ALA A O 1
ATOM 2563 N N . LEU A 1 333 ? -1.206 -6.429 -1.199 1.00 98.44 333 LEU A N 1
ATOM 2564 C CA . LEU A 1 333 ? -0.977 -6.268 0.244 1.00 98.44 333 LEU A CA 1
ATOM 2565 C C . LEU A 1 333 ? 0.508 -6.408 0.593 1.00 98.44 333 LEU A C 1
ATOM 2567 O O . LEU A 1 333 ? 1.065 -5.631 1.364 1.00 98.44 333 LEU A O 1
ATOM 2571 N N . ARG A 1 334 ? 1.182 -7.376 -0.027 1.00 97.06 334 ARG A N 1
ATOM 2572 C CA . ARG A 1 334 ? 2.615 -7.579 0.165 1.00 97.06 334 ARG A CA 1
ATOM 2573 C C . ARG A 1 334 ? 3.460 -6.471 -0.448 1.00 97.06 334 ARG A C 1
ATOM 2575 O O . ARG A 1 334 ? 4.431 -6.034 0.161 1.00 97.06 334 ARG A O 1
ATOM 2582 N N . ALA A 1 335 ? 3.102 -5.993 -1.634 1.00 98.12 335 ALA A N 1
ATOM 2583 C CA . ALA A 1 335 ? 3.776 -4.870 -2.269 1.00 98.12 335 ALA A CA 1
ATOM 2584 C C . ALA A 1 335 ? 3.579 -3.568 -1.474 1.00 98.12 335 ALA A C 1
ATOM 2586 O O . ALA A 1 335 ? 4.517 -2.781 -1.372 1.00 98.12 335 ALA A O 1
ATOM 2587 N N . LEU A 1 336 ? 2.412 -3.371 -0.850 1.00 97.88 336 LEU A N 1
ATOM 2588 C CA . LEU A 1 336 ? 2.175 -2.273 0.085 1.00 97.88 336 LEU A CA 1
ATOM 2589 C C . LEU A 1 336 ? 3.196 -2.319 1.233 1.00 97.88 336 LEU A C 1
ATOM 2591 O O . LEU A 1 336 ? 3.921 -1.347 1.438 1.00 97.88 336 LEU A O 1
ATOM 2595 N N . HIS A 1 337 ? 3.311 -3.473 1.895 1.00 95.44 337 HIS A N 1
ATOM 2596 C CA . HIS A 1 337 ? 4.233 -3.696 3.010 1.00 95.44 337 HIS A CA 1
ATOM 2597 C C . HIS A 1 337 ? 5.712 -3.536 2.625 1.00 95.44 337 HIS A C 1
ATOM 2599 O O . HIS A 1 337 ? 6.499 -2.911 3.333 1.00 95.44 337 HIS A O 1
ATOM 2605 N N . VAL A 1 338 ? 6.118 -4.139 1.503 1.00 94.69 338 VAL A N 1
ATOM 2606 C CA . VAL A 1 338 ? 7.537 -4.302 1.149 1.00 94.69 338 VAL A CA 1
ATOM 2607 C C . VAL A 1 338 ? 8.075 -3.162 0.291 1.00 94.69 338 VAL A C 1
ATOM 2609 O O . VAL A 1 338 ? 9.254 -2.824 0.395 1.00 94.69 338 VAL A O 1
ATOM 2612 N N . LEU A 1 339 ? 7.240 -2.577 -0.568 1.00 96.00 339 LEU A N 1
ATOM 2613 C CA . LEU A 1 339 ? 7.662 -1.550 -1.519 1.00 96.00 339 LEU A CA 1
ATOM 2614 C C . LEU A 1 339 ? 7.213 -0.157 -1.089 1.00 96.00 339 LEU A C 1
ATOM 2616 O O . LEU A 1 339 ? 8.034 0.754 -1.071 1.00 96.00 339 LEU A O 1
ATOM 2620 N N . PHE A 1 340 ? 5.934 0.022 -0.754 1.00 96.44 340 PHE A N 1
ATOM 2621 C CA . PHE A 1 340 ? 5.367 1.359 -0.574 1.00 96.44 340 PHE A CA 1
ATOM 2622 C C . PHE A 1 340 ? 5.604 1.940 0.818 1.00 96.44 340 PHE A C 1
ATOM 2624 O O . PHE A 1 340 ? 6.138 3.041 0.935 1.00 96.44 340 PHE A O 1
ATOM 2631 N N . VAL A 1 341 ? 5.261 1.197 1.871 1.00 94.62 341 VAL A N 1
ATOM 2632 C CA . VAL A 1 341 ? 5.396 1.642 3.265 1.00 94.62 341 VAL A CA 1
ATOM 2633 C C . VAL A 1 341 ? 6.826 2.102 3.610 1.00 94.62 341 VAL A C 1
ATOM 2635 O O . VAL A 1 341 ? 6.973 3.177 4.195 1.00 94.62 341 VAL A O 1
ATOM 2638 N N . PRO A 1 342 ? 7.905 1.396 3.210 1.00 92.00 342 PRO A N 1
ATOM 2639 C CA . PRO A 1 342 ? 9.264 1.886 3.431 1.00 92.00 342 PRO A CA 1
ATOM 2640 C C . PRO A 1 342 ? 9.540 3.226 2.745 1.00 92.00 342 PRO A C 1
ATOM 2642 O O . PRO A 1 342 ? 10.201 4.078 3.327 1.00 92.00 342 PRO A O 1
ATOM 2645 N N . VAL A 1 343 ? 9.014 3.440 1.535 1.00 93.12 343 VAL A N 1
ATOM 2646 C CA . VAL A 1 343 ? 9.193 4.702 0.801 1.00 93.12 343 VAL A CA 1
ATOM 2647 C C . VAL A 1 343 ? 8.384 5.831 1.447 1.00 93.12 343 VAL A C 1
ATOM 2649 O O . VAL A 1 343 ? 8.878 6.950 1.529 1.00 93.12 343 VAL A O 1
ATOM 2652 N N . LEU A 1 344 ? 7.189 5.553 1.979 1.00 92.69 344 LEU A N 1
ATOM 2653 C CA . LEU A 1 344 ? 6.422 6.535 2.758 1.00 92.69 344 LEU A CA 1
ATOM 2654 C C . LEU A 1 344 ? 7.197 7.033 3.984 1.00 92.69 344 LEU A C 1
ATOM 2656 O O . LEU A 1 344 ? 7.181 8.222 4.293 1.00 92.69 344 LEU A O 1
ATOM 2660 N N . LYS A 1 345 ? 7.898 6.132 4.679 1.00 89.81 345 LYS A N 1
ATOM 2661 C CA . LYS A 1 345 ? 8.739 6.496 5.829 1.00 89.81 345 LYS A CA 1
ATOM 2662 C C . LYS A 1 345 ? 9.913 7.384 5.417 1.00 89.81 345 LYS A C 1
ATOM 2664 O O . LYS A 1 345 ? 10.213 8.360 6.101 1.00 89.81 345 LYS A O 1
ATOM 2669 N N . GLU A 1 346 ? 10.541 7.082 4.281 1.00 89.00 346 GLU A N 1
ATOM 2670 C CA . GLU A 1 346 ? 11.616 7.901 3.703 1.00 89.00 346 GLU A CA 1
ATOM 2671 C C . GLU A 1 346 ? 11.124 9.301 3.317 1.00 89.00 346 GLU A C 1
ATOM 2673 O O . GLU A 1 346 ? 11.788 10.293 3.622 1.00 89.00 346 GLU A O 1
ATOM 2678 N N . GLU A 1 347 ? 9.944 9.390 2.706 1.00 91.75 347 GLU A N 1
ATOM 2679 C CA . GLU A 1 347 ? 9.292 10.656 2.374 1.00 91.75 347 GLU A CA 1
ATOM 2680 C C . GLU A 1 347 ? 9.072 11.504 3.631 1.00 91.75 347 GLU A C 1
ATOM 2682 O O . GLU A 1 347 ? 9.487 12.667 3.673 1.00 91.75 347 GLU A O 1
ATOM 2687 N N . LEU A 1 348 ? 8.517 10.896 4.686 1.00 90.44 348 LEU A N 1
ATOM 2688 C CA . LEU A 1 348 ? 8.209 11.595 5.929 1.00 90.44 348 LEU A CA 1
ATOM 2689 C C . LEU A 1 348 ? 9.479 12.172 6.569 1.00 90.44 348 LEU A C 1
ATOM 2691 O O . LEU A 1 348 ? 9.470 13.295 7.082 1.00 90.44 348 LEU A O 1
ATOM 2695 N N . CYS A 1 349 ? 10.593 11.435 6.509 1.00 90.00 349 CYS A N 1
ATOM 2696 C CA . CYS A 1 349 ? 11.904 11.929 6.927 1.00 90.00 349 CYS A CA 1
ATOM 2697 C C . CYS A 1 349 ? 12.313 13.192 6.149 1.00 90.00 349 CYS A C 1
ATOM 2699 O O . CYS A 1 349 ? 12.792 14.148 6.764 1.00 90.00 349 CYS A O 1
ATOM 2701 N N . MET A 1 350 ? 12.099 13.232 4.830 1.00 92.19 350 MET A N 1
ATOM 2702 C CA . MET A 1 350 ? 12.412 14.401 3.997 1.00 92.19 350 MET A CA 1
ATOM 2703 C C . MET A 1 350 ? 11.512 15.597 4.322 1.00 92.19 350 MET A C 1
ATOM 2705 O O . MET A 1 350 ? 12.017 16.706 4.510 1.00 92.19 350 MET A O 1
ATOM 2709 N N . ALA A 1 351 ? 10.203 15.382 4.460 1.00 92.06 351 ALA A N 1
ATOM 2710 C CA . ALA A 1 351 ? 9.247 16.436 4.794 1.00 92.06 351 ALA A CA 1
ATOM 2711 C C . ALA A 1 351 ? 9.564 17.086 6.153 1.00 92.06 351 ALA A C 1
ATOM 2713 O O . ALA A 1 351 ? 9.638 18.313 6.284 1.00 92.06 351 ALA A O 1
ATOM 2714 N N . VAL A 1 352 ? 9.828 16.263 7.171 1.00 91.25 352 VAL A N 1
ATOM 2715 C CA . VAL A 1 352 ? 10.162 16.738 8.520 1.00 91.25 352 VAL A CA 1
ATOM 2716 C C . VAL A 1 352 ? 11.543 17.399 8.556 1.00 91.25 352 VAL A C 1
ATOM 2718 O O . VAL A 1 352 ? 11.700 18.439 9.201 1.00 91.25 352 VAL A O 1
ATOM 2721 N N . ALA A 1 353 ? 12.535 16.872 7.831 1.00 92.25 353 ALA A N 1
ATOM 2722 C CA . ALA A 1 353 ? 13.848 17.508 7.714 1.00 92.25 353 ALA A CA 1
ATOM 2723 C C . ALA A 1 353 ? 13.762 18.886 7.042 1.00 92.25 353 ALA A C 1
ATOM 2725 O O . ALA A 1 353 ? 14.394 19.833 7.518 1.00 92.25 353 ALA A O 1
ATOM 2726 N N . ALA A 1 354 ? 12.948 19.035 5.991 1.00 93.44 354 ALA A N 1
ATOM 2727 C CA . ALA A 1 354 ? 12.724 20.322 5.337 1.00 93.44 354 ALA A CA 1
ATOM 2728 C C . ALA A 1 354 ? 12.190 21.372 6.328 1.00 93.44 354 ALA A C 1
ATOM 2730 O O . ALA A 1 354 ? 12.727 22.479 6.405 1.00 93.44 354 ALA A O 1
ATOM 2731 N N . GLY A 1 355 ? 11.198 21.003 7.148 1.00 91.94 355 GLY A N 1
ATOM 2732 C CA . GLY A 1 355 ? 10.682 21.868 8.212 1.00 91.94 355 GLY A CA 1
ATOM 2733 C C . GLY A 1 355 ? 11.712 22.160 9.310 1.00 91.94 355 GLY A C 1
ATOM 2734 O O . GLY A 1 355 ? 11.838 23.298 9.755 1.00 91.94 355 GLY A O 1
ATOM 2735 N N . TYR A 1 356 ? 12.498 21.163 9.726 1.00 93.00 356 TYR A N 1
ATOM 2736 C CA . TYR A 1 356 ? 13.503 21.327 10.782 1.00 93.00 356 TYR A CA 1
ATOM 2737 C C . TYR A 1 356 ? 14.641 22.279 10.393 1.00 93.00 356 TYR A C 1
ATOM 2739 O O . TYR A 1 356 ? 15.086 23.074 11.229 1.00 93.00 356 TYR A O 1
ATOM 2747 N N . PHE A 1 357 ? 15.136 22.177 9.154 1.00 94.56 357 PHE A N 1
ATOM 2748 C CA . PHE A 1 357 ? 16.240 22.997 8.646 1.00 94.56 357 PHE A CA 1
ATOM 2749 C C . PHE A 1 357 ? 15.789 24.363 8.122 1.00 94.56 357 PHE A C 1
ATOM 2751 O O . PHE A 1 357 ? 16.636 25.209 7.816 1.00 94.56 357 PHE A O 1
ATOM 2758 N N . GLN A 1 358 ? 14.480 24.623 8.067 1.00 92.25 358 GLN A N 1
ATOM 2759 C CA . GLN A 1 358 ? 13.940 25.931 7.718 1.00 92.25 358 GLN A CA 1
ATOM 2760 C C . GLN A 1 358 ? 14.514 27.016 8.643 1.00 92.25 358 GLN A C 1
ATOM 2762 O O . GLN A 1 358 ? 14.382 26.964 9.864 1.00 92.25 358 GLN A O 1
ATOM 2767 N N . GLY A 1 359 ? 15.201 27.998 8.052 1.00 89.88 359 GLY A N 1
ATOM 2768 C CA . GLY A 1 359 ? 15.862 29.085 8.784 1.00 89.88 359 GLY A CA 1
ATOM 2769 C C . GLY A 1 359 ? 17.158 28.703 9.517 1.00 89.88 359 GLY A C 1
ATOM 2770 O O . GLY A 1 359 ? 17.782 29.587 10.095 1.00 89.88 359 GLY A O 1
ATOM 2771 N N . LYS A 1 360 ? 17.586 27.431 9.480 1.00 93.31 360 LYS A N 1
ATOM 2772 C CA . LYS A 1 360 ? 18.847 26.957 10.086 1.00 93.31 360 LYS A CA 1
ATOM 2773 C C . LYS A 1 360 ? 19.925 26.671 9.045 1.00 93.31 360 LYS A C 1
ATOM 2775 O O . LYS A 1 360 ? 21.048 27.137 9.181 1.00 93.31 360 LYS A O 1
ATOM 2780 N N . ASP A 1 361 ? 19.574 25.907 8.013 1.00 93.69 361 ASP A N 1
ATOM 2781 C CA . ASP A 1 361 ? 20.472 25.523 6.923 1.00 93.69 361 ASP A CA 1
ATOM 2782 C C . ASP A 1 361 ? 19.666 25.466 5.622 1.00 93.69 361 ASP A C 1
ATOM 2784 O O . ASP A 1 361 ? 18.918 24.521 5.361 1.00 93.69 361 ASP A O 1
ATOM 2788 N N . VAL A 1 362 ? 19.792 26.520 4.812 1.00 92.56 362 VAL A N 1
ATOM 2789 C CA . VAL A 1 362 ? 19.012 26.674 3.577 1.00 92.56 362 VAL A CA 1
ATOM 2790 C C . VAL A 1 362 ? 19.343 25.573 2.573 1.00 92.56 362 VAL A C 1
ATOM 2792 O O . VAL A 1 362 ? 18.438 25.091 1.901 1.00 92.56 362 VAL A O 1
ATOM 2795 N N . ALA A 1 363 ? 20.600 25.131 2.488 1.00 91.75 363 ALA A N 1
ATOM 2796 C CA . ALA A 1 363 ? 21.002 24.114 1.521 1.00 91.75 363 ALA A CA 1
ATOM 2797 C C . ALA A 1 363 ? 20.396 22.746 1.867 1.00 91.75 363 ALA A C 1
ATOM 2799 O O . ALA A 1 363 ? 19.845 22.078 0.989 1.00 91.75 363 ALA A O 1
ATOM 2800 N N . LYS A 1 364 ? 20.435 22.349 3.147 1.00 92.88 364 LYS A N 1
ATOM 2801 C CA . LYS A 1 364 ? 19.788 21.107 3.610 1.00 92.88 364 LYS A CA 1
ATOM 2802 C C . LYS A 1 364 ? 18.274 21.173 3.479 1.00 92.88 364 LYS A C 1
ATOM 2804 O O . LYS A 1 364 ? 17.666 20.201 3.037 1.00 92.88 364 LYS A O 1
ATOM 2809 N N . MET A 1 365 ? 17.678 22.317 3.819 1.00 94.44 365 MET A N 1
ATOM 2810 C CA . MET A 1 365 ? 16.244 22.536 3.647 1.00 94.44 365 MET A CA 1
ATOM 2811 C C . MET A 1 365 ? 15.832 22.401 2.177 1.00 94.44 365 MET A C 1
ATOM 2813 O O . MET A 1 365 ? 14.923 21.634 1.889 1.00 94.44 365 MET A O 1
ATOM 2817 N N . GLU A 1 366 ? 16.516 23.071 1.240 1.00 93.81 366 GLU A N 1
ATOM 2818 C CA . GLU A 1 366 ? 16.195 22.984 -0.193 1.00 93.81 366 GLU A CA 1
ATOM 2819 C C . GLU A 1 366 ? 16.372 21.564 -0.742 1.00 93.81 366 GLU A C 1
ATOM 2821 O O . GLU A 1 366 ? 15.566 21.115 -1.556 1.00 93.81 366 GLU A O 1
ATOM 2826 N N . ALA A 1 367 ? 17.405 20.842 -0.302 1.00 92.88 367 ALA A N 1
ATOM 2827 C CA . ALA A 1 367 ? 17.621 19.462 -0.716 1.00 92.88 367 ALA A CA 1
ATOM 2828 C C . ALA A 1 367 ? 16.500 18.535 -0.219 1.00 92.88 367 ALA A C 1
ATOM 2830 O O . ALA A 1 367 ? 15.922 17.812 -1.031 1.00 92.88 367 ALA A O 1
ATOM 2831 N N . ALA A 1 368 ? 16.146 18.608 1.068 1.00 94.00 368 ALA A N 1
ATOM 2832 C CA . ALA A 1 368 ? 15.059 17.823 1.652 1.00 94.00 368 ALA A CA 1
ATOM 2833 C C . ALA A 1 368 ? 13.699 18.175 1.029 1.00 94.00 368 ALA A C 1
ATOM 2835 O O . ALA A 1 368 ? 12.933 17.289 0.661 1.00 94.00 368 ALA A O 1
ATOM 2836 N N . LEU A 1 369 ? 13.423 19.469 0.844 1.00 94.81 369 LEU A N 1
ATOM 2837 C CA . LEU A 1 369 ? 12.181 19.952 0.246 1.00 94.81 369 LEU A CA 1
ATOM 2838 C C . LEU A 1 369 ? 12.059 19.536 -1.226 1.00 94.81 369 LEU A C 1
ATOM 2840 O O . LEU A 1 369 ? 10.979 19.168 -1.677 1.00 94.81 369 LEU A O 1
ATOM 2844 N N . GLY A 1 370 ? 13.166 19.563 -1.972 1.00 95.12 370 GLY A N 1
ATOM 2845 C CA . GLY A 1 370 ? 13.204 19.088 -3.351 1.00 95.12 370 GLY A CA 1
ATOM 2846 C C . GLY A 1 370 ? 12.890 17.596 -3.471 1.00 95.12 370 GLY A C 1
ATOM 2847 O O . GLY A 1 370 ? 12.136 17.221 -4.362 1.00 95.12 370 GLY A O 1
ATOM 2848 N N . GLU A 1 371 ? 13.422 16.757 -2.576 1.00 94.31 371 GLU A N 1
ATOM 2849 C CA . GLU A 1 371 ? 13.084 15.325 -2.527 1.00 94.31 371 GLU A CA 1
ATOM 2850 C C . GLU A 1 371 ? 11.627 15.092 -2.099 1.00 94.31 371 GLU A C 1
ATOM 2852 O O . GLU A 1 371 ? 10.926 14.297 -2.723 1.00 94.31 371 GLU A O 1
ATOM 2857 N N . HIS A 1 372 ? 11.134 15.826 -1.096 1.00 94.75 372 HIS A N 1
ATOM 2858 C CA . HIS A 1 372 ? 9.725 15.789 -0.692 1.00 94.75 372 HIS A CA 1
ATOM 2859 C C . HIS A 1 372 ? 8.792 16.111 -1.873 1.00 94.75 372 HIS A C 1
ATOM 2861 O O . HIS A 1 372 ? 7.865 15.354 -2.150 1.00 94.75 372 HIS A O 1
ATOM 2867 N N . PHE A 1 373 ? 9.082 17.159 -2.654 1.00 95.62 373 PHE A N 1
ATOM 2868 C CA . PHE A 1 373 ? 8.266 17.504 -3.822 1.00 95.62 373 PHE A CA 1
ATOM 2869 C C . PHE A 1 373 ? 8.277 16.445 -4.927 1.00 95.62 373 PHE A C 1
ATOM 2871 O O . PHE A 1 373 ? 7.277 16.316 -5.631 1.00 95.62 373 PHE A O 1
ATOM 2878 N N . LEU A 1 374 ? 9.361 15.680 -5.098 1.00 95.56 374 LEU A N 1
ATOM 2879 C CA . LEU A 1 374 ? 9.373 14.560 -6.043 1.00 95.56 374 LEU A CA 1
ATOM 2880 C C . LEU A 1 374 ? 8.448 13.423 -5.596 1.00 95.56 374 LEU A C 1
ATOM 2882 O O . LEU A 1 374 ? 7.763 12.837 -6.433 1.00 95.56 374 LEU A O 1
ATOM 2886 N N . HIS A 1 375 ? 8.391 13.135 -4.295 1.00 95.25 375 HI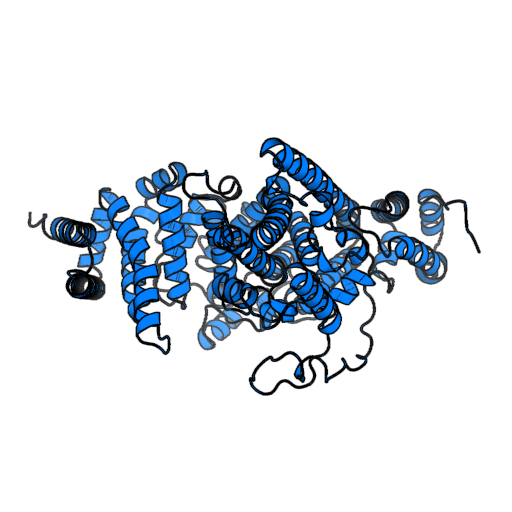S A N 1
ATOM 2887 C CA . HIS A 1 375 ? 7.451 12.154 -3.754 1.00 95.25 375 HIS A CA 1
ATOM 2888 C C . HIS A 1 375 ? 6.008 12.654 -3.856 1.00 95.25 375 HIS A C 1
ATOM 2890 O O . HIS A 1 375 ? 5.144 11.920 -4.337 1.00 95.25 375 HIS A O 1
ATOM 2896 N N . GLU A 1 376 ? 5.759 13.920 -3.505 1.00 93.50 376 GLU A N 1
ATOM 2897 C CA . GLU A 1 376 ? 4.441 14.557 -3.609 1.00 93.50 376 GLU A CA 1
ATOM 2898 C C . GLU A 1 376 ? 3.883 14.467 -5.040 1.00 93.50 376 GLU A C 1
ATOM 2900 O O . GLU A 1 376 ? 2.709 14.161 -5.225 1.00 93.50 376 GLU A O 1
ATOM 2905 N N . VAL A 1 377 ? 4.723 14.630 -6.073 1.00 95.12 377 VAL A N 1
ATOM 2906 C CA . VAL A 1 377 ? 4.312 14.480 -7.485 1.00 95.12 377 VAL A CA 1
ATOM 2907 C C . VAL A 1 377 ? 3.637 13.135 -7.769 1.00 95.12 377 VAL A C 1
ATOM 2909 O O . VAL A 1 377 ? 2.672 13.087 -8.538 1.00 95.12 377 VAL A O 1
ATOM 2912 N N . ILE A 1 378 ? 4.140 12.050 -7.177 1.00 94.00 378 ILE A N 1
ATOM 2913 C CA . ILE A 1 378 ? 3.582 10.708 -7.361 1.00 94.00 378 ILE A CA 1
ATOM 2914 C C . ILE A 1 378 ? 2.413 10.498 -6.399 1.00 94.00 378 ILE A C 1
ATOM 2916 O O . ILE A 1 378 ? 1.331 10.100 -6.830 1.00 94.00 378 ILE A O 1
ATOM 2920 N N . PHE A 1 379 ? 2.615 10.777 -5.112 1.00 94.50 379 PHE A N 1
ATOM 2921 C CA . PHE A 1 379 ? 1.664 10.422 -4.060 1.00 94.50 379 PHE A CA 1
ATOM 2922 C C . PHE A 1 379 ? 0.397 11.273 -4.082 1.00 94.50 379 PHE A C 1
ATOM 2924 O O . PHE A 1 379 ? -0.651 10.767 -3.704 1.00 94.50 379 PHE A O 1
ATOM 2931 N N . ASP A 1 380 ? 0.448 12.492 -4.622 1.00 91.88 380 ASP A N 1
ATOM 2932 C CA . ASP A 1 380 ? -0.741 13.311 -4.876 1.00 91.88 380 ASP A CA 1
ATOM 2933 C C . ASP A 1 380 ? -1.311 13.105 -6.290 1.00 91.88 380 ASP A C 1
ATOM 2935 O O . ASP A 1 380 ? -2.152 13.879 -6.760 1.00 91.88 380 ASP A O 1
ATOM 2939 N N . SER A 1 381 ? -0.855 12.097 -7.040 1.00 94.00 381 SER A N 1
ATOM 2940 C CA . SER A 1 381 ? -1.466 11.761 -8.326 1.00 94.00 381 SER A CA 1
ATOM 2941 C C . SER A 1 381 ? -2.876 11.229 -8.166 1.00 94.00 381 SER A C 1
ATOM 2943 O O . SER A 1 381 ? -3.076 10.225 -7.507 1.00 94.00 381 SER A O 1
ATOM 2945 N N . SER A 1 382 ? -3.857 11.869 -8.814 1.00 93.81 382 SER A N 1
ATOM 2946 C CA . SER A 1 382 ? -5.268 11.465 -8.728 1.00 93.81 382 SER A CA 1
ATOM 2947 C C . SER A 1 382 ? -5.468 10.004 -9.144 1.00 93.81 382 SER A C 1
ATOM 2949 O O . SER A 1 382 ? -6.180 9.267 -8.469 1.00 93.81 382 SER A O 1
ATOM 2951 N N . ASN A 1 383 ? -4.769 9.550 -10.191 1.00 93.81 383 ASN A N 1
ATOM 2952 C CA . ASN A 1 383 ? -4.809 8.146 -10.606 1.00 93.81 383 ASN A CA 1
ATOM 2953 C C . ASN A 1 383 ? -4.209 7.230 -9.529 1.00 93.81 383 ASN A C 1
ATOM 2955 O O . ASN A 1 383 ? -4.829 6.239 -9.156 1.00 93.81 383 ASN A O 1
ATOM 2959 N N . PHE A 1 384 ? -3.041 7.593 -8.987 1.00 95.94 384 PHE A N 1
ATOM 2960 C CA . PHE A 1 384 ? -2.394 6.834 -7.914 1.00 95.94 384 PHE A CA 1
ATOM 2961 C C . PHE A 1 384 ? -3.276 6.755 -6.664 1.00 95.94 384 PHE A C 1
ATOM 2963 O O . PHE A 1 384 ? -3.499 5.672 -6.136 1.00 95.94 384 PHE A O 1
ATOM 2970 N N . LEU A 1 385 ? -3.822 7.888 -6.221 1.00 96.50 385 LEU A N 1
ATOM 2971 C CA . LEU A 1 385 ? -4.701 7.995 -5.062 1.00 96.50 385 LEU A CA 1
ATOM 2972 C C . LEU A 1 385 ? -6.005 7.221 -5.249 1.00 96.50 385 LEU A C 1
ATOM 2974 O O . LEU A 1 385 ? -6.449 6.557 -4.317 1.00 96.50 385 LEU A O 1
ATOM 2978 N N . SER A 1 386 ? -6.605 7.254 -6.440 1.00 96.94 386 SER A N 1
ATOM 2979 C CA . SER A 1 386 ? -7.805 6.467 -6.733 1.00 96.94 386 SER A CA 1
ATOM 2980 C C . SER A 1 386 ? -7.520 4.964 -6.697 1.00 96.94 386 SER A C 1
ATOM 2982 O O . SER A 1 386 ? -8.327 4.189 -6.174 1.00 96.94 386 SER A O 1
ATOM 2984 N N . ASP A 1 387 ? -6.378 4.533 -7.234 1.00 97.50 387 ASP A N 1
ATOM 2985 C CA . ASP A 1 387 ? -6.002 3.120 -7.240 1.00 97.50 387 ASP A CA 1
ATOM 2986 C C . ASP A 1 387 ? -5.606 2.640 -5.834 1.00 97.50 387 ASP A C 1
ATOM 2988 O O . ASP A 1 387 ? -6.035 1.571 -5.392 1.00 97.50 387 ASP A O 1
ATOM 2992 N N . LEU A 1 388 ? -4.863 3.461 -5.086 1.00 98.38 388 LEU A N 1
ATOM 2993 C CA . LEU A 1 388 ? -4.529 3.211 -3.687 1.00 98.38 388 LEU A CA 1
ATOM 2994 C C . LEU A 1 388 ? -5.796 3.164 -2.829 1.00 98.38 388 LEU A C 1
ATOM 2996 O O . LEU A 1 388 ? -5.956 2.241 -2.037 1.00 98.38 388 LEU A O 1
ATOM 3000 N N . GLY A 1 389 ? -6.733 4.093 -3.027 1.00 98.19 389 GLY A N 1
ATOM 3001 C CA . GLY A 1 389 ? -8.032 4.097 -2.353 1.00 98.19 389 GLY A CA 1
ATOM 3002 C C . GLY A 1 389 ? -8.834 2.824 -2.630 1.00 98.19 389 GLY A C 1
ATOM 3003 O O . GLY A 1 389 ? -9.436 2.261 -1.716 1.00 98.19 389 GLY A O 1
ATOM 3004 N N . THR A 1 390 ? -8.768 2.298 -3.858 1.00 98.25 390 THR A N 1
ATOM 3005 C CA . THR A 1 390 ? -9.370 1.002 -4.211 1.00 98.25 390 THR A CA 1
ATOM 3006 C C . THR A 1 390 ? -8.742 -0.143 -3.415 1.00 98.25 390 THR A C 1
ATOM 3008 O O . THR A 1 390 ? -9.473 -0.943 -2.826 1.00 98.25 390 THR A O 1
ATOM 3011 N N . LEU A 1 391 ? -7.406 -0.206 -3.338 1.00 98.69 391 LEU A N 1
ATOM 3012 C CA . LEU A 1 391 ? -6.719 -1.209 -2.518 1.00 98.69 391 LEU A CA 1
ATOM 3013 C C . LEU A 1 391 ? -7.076 -1.061 -1.033 1.00 98.69 391 LEU A C 1
ATOM 3015 O O . LEU A 1 391 ? -7.364 -2.067 -0.389 1.00 98.69 391 LEU A O 1
ATOM 3019 N N . LEU A 1 392 ? -7.089 0.158 -0.486 1.00 98.44 392 LEU A N 1
ATOM 3020 C CA . LEU A 1 392 ? -7.442 0.412 0.916 1.00 98.44 392 LEU A CA 1
ATOM 3021 C C . LEU A 1 392 ? -8.869 -0.055 1.227 1.00 98.44 392 LEU A C 1
ATOM 3023 O O . LEU A 1 392 ? -9.063 -0.792 2.189 1.00 98.44 392 LEU A O 1
ATOM 3027 N N . ASN A 1 393 ? -9.850 0.279 0.386 1.00 98.06 393 ASN A N 1
ATOM 3028 C CA . ASN A 1 393 ? -11.234 -0.179 0.548 1.00 98.06 393 ASN A CA 1
ATOM 3029 C C . ASN A 1 393 ? -11.351 -1.706 0.506 1.00 98.06 393 ASN A C 1
ATOM 3031 O O . ASN A 1 393 ? -12.020 -2.293 1.356 1.00 98.06 393 ASN A O 1
ATOM 3035 N N . LEU A 1 394 ? -10.681 -2.360 -0.451 1.00 98.44 394 LEU A N 1
ATOM 3036 C CA . LEU A 1 394 ? -10.649 -3.823 -0.529 1.00 98.44 394 LEU A CA 1
ATOM 3037 C C . LEU A 1 394 ? -9.988 -4.436 0.704 1.00 98.44 394 LEU A C 1
ATOM 3039 O O . LEU A 1 394 ? -10.492 -5.422 1.227 1.00 98.44 394 LEU A O 1
ATOM 3043 N N . SER A 1 395 ? -8.902 -3.836 1.189 1.00 98.44 395 SER A N 1
ATOM 3044 C CA . SER A 1 395 ? -8.161 -4.297 2.365 1.00 98.44 395 SER A CA 1
ATOM 3045 C C . SER A 1 395 ? -9.000 -4.170 3.631 1.00 98.44 395 SER A C 1
ATOM 3047 O O . SER A 1 395 ? -9.078 -5.118 4.406 1.00 98.44 395 SER A O 1
ATOM 3049 N N . ILE A 1 396 ? -9.688 -3.040 3.807 1.00 98.25 396 ILE A N 1
ATOM 3050 C CA . ILE A 1 396 ? -10.623 -2.806 4.909 1.00 98.25 396 ILE A CA 1
ATOM 3051 C C . ILE A 1 396 ? -11.757 -3.838 4.874 1.00 98.25 396 ILE A C 1
ATOM 3053 O O . ILE A 1 396 ? -11.994 -4.522 5.870 1.00 98.25 396 ILE A O 1
ATOM 3057 N N . ALA A 1 397 ? -12.434 -3.984 3.731 1.00 97.94 397 ALA A N 1
ATOM 3058 C CA . ALA A 1 397 ? -13.550 -4.915 3.588 1.00 97.94 397 ALA A CA 1
ATOM 3059 C C . ALA A 1 397 ? -13.113 -6.375 3.756 1.00 97.94 397 ALA A C 1
ATOM 3061 O O . ALA A 1 397 ? -13.832 -7.161 4.365 1.00 97.94 397 ALA A O 1
ATOM 3062 N N . PHE A 1 398 ? -11.928 -6.735 3.262 1.00 97.94 398 PHE A N 1
ATOM 3063 C CA . PHE A 1 398 ? -11.332 -8.053 3.451 1.00 97.94 398 PHE A CA 1
ATOM 3064 C C . PHE A 1 398 ? -11.014 -8.327 4.922 1.00 97.94 398 PHE A C 1
ATOM 3066 O O . PHE A 1 398 ? -11.366 -9.384 5.429 1.00 97.94 398 PHE A O 1
ATOM 3073 N N . CYS A 1 399 ? -10.406 -7.374 5.630 1.00 97.88 399 CYS A N 1
ATOM 3074 C CA . CYS A 1 399 ? -10.058 -7.522 7.042 1.00 97.88 399 CYS A CA 1
ATOM 3075 C C . CYS A 1 399 ? -11.308 -7.633 7.925 1.00 97.88 399 CYS A C 1
ATOM 3077 O O . CYS A 1 399 ? -11.412 -8.548 8.738 1.00 97.88 399 CYS A O 1
ATOM 3079 N N . LEU A 1 400 ? -12.295 -6.757 7.723 1.00 97.19 400 LEU A N 1
ATOM 3080 C CA . LEU A 1 400 ? -13.571 -6.828 8.436 1.00 97.19 400 LEU A CA 1
ATOM 3081 C C . LEU A 1 400 ? -14.374 -8.078 8.045 1.00 97.19 400 LEU A C 1
ATOM 3083 O O . LEU A 1 400 ? -14.977 -8.706 8.906 1.00 97.19 400 LEU A O 1
ATOM 3087 N N . GLY A 1 401 ? -14.365 -8.478 6.773 1.00 96.94 401 GLY A N 1
ATOM 3088 C CA . GLY A 1 401 ? -15.004 -9.710 6.309 1.00 96.94 401 GLY A CA 1
ATOM 3089 C C . GLY A 1 401 ? -14.323 -10.967 6.848 1.00 96.94 401 GLY A C 1
ATOM 3090 O O . GLY A 1 401 ? -15.001 -11.944 7.144 1.00 96.94 401 GLY A O 1
ATOM 3091 N N . ALA A 1 402 ? -13.004 -10.936 7.047 1.00 96.81 402 ALA A N 1
ATOM 3092 C CA . ALA A 1 402 ? -12.295 -11.979 7.765 1.00 96.81 402 ALA A CA 1
ATOM 3093 C C . ALA A 1 402 ? -12.721 -11.985 9.233 1.00 96.81 402 ALA A C 1
ATOM 3095 O O . ALA A 1 402 ? -13.087 -13.040 9.717 1.00 96.81 402 ALA A O 1
ATOM 3096 N N . ALA A 1 403 ? -12.776 -10.845 9.927 1.00 96.44 403 ALA A N 1
ATOM 3097 C CA . ALA A 1 403 ? -13.254 -10.782 11.314 1.00 96.44 403 ALA A CA 1
ATOM 3098 C C . ALA A 1 403 ? -14.711 -11.256 11.480 1.00 96.44 403 ALA A C 1
ATOM 3100 O O . ALA A 1 403 ? -15.019 -11.940 12.457 1.00 96.44 403 ALA A O 1
ATOM 3101 N N . PHE A 1 404 ? -15.576 -10.959 10.502 1.00 95.69 404 PHE A N 1
ATOM 3102 C CA . PHE A 1 404 ? -17.011 -11.257 10.511 1.00 95.69 404 PHE A CA 1
ATOM 3103 C C . PHE A 1 404 ? -17.470 -11.956 9.211 1.00 95.69 404 PHE A C 1
ATOM 3105 O O . PHE A 1 404 ? -18.152 -11.333 8.388 1.00 95.69 404 PHE A O 1
ATOM 3112 N N . PRO A 1 405 ? -17.150 -13.251 9.005 1.00 95.00 405 PRO A N 1
ATOM 3113 C CA . PRO A 1 405 ? -17.431 -13.957 7.749 1.00 95.00 405 PRO A CA 1
ATOM 3114 C C . PRO A 1 405 ? -18.910 -13.942 7.352 1.00 95.00 405 PRO A C 1
ATOM 3116 O O . PRO A 1 405 ? -19.240 -13.641 6.205 1.00 95.00 405 PRO A O 1
ATOM 3119 N N . ASP A 1 406 ? -19.807 -14.145 8.320 1.00 95.12 406 ASP A N 1
ATOM 3120 C CA . ASP A 1 406 ? -21.262 -14.150 8.103 1.00 95.12 406 ASP A CA 1
ATOM 3121 C C . ASP A 1 406 ? -21.817 -12.774 7.698 1.00 95.12 406 ASP A C 1
ATOM 3123 O O . ASP A 1 406 ? -22.943 -12.657 7.215 1.00 95.12 406 ASP A O 1
ATOM 3127 N N . LYS A 1 407 ? -21.021 -11.715 7.882 1.00 94.88 407 LYS A N 1
ATOM 3128 C CA . LYS A 1 407 ? -21.362 -10.321 7.580 1.00 94.88 407 LYS A CA 1
ATOM 3129 C C . LYS A 1 407 ? -20.528 -9.736 6.444 1.00 94.88 407 LYS A C 1
ATOM 3131 O O . LYS A 1 407 ? -20.715 -8.570 6.098 1.00 94.88 407 LYS A O 1
ATOM 3136 N N . ALA A 1 408 ? -19.658 -10.521 5.808 1.00 93.62 408 ALA A N 1
ATOM 3137 C CA . ALA A 1 408 ? -18.728 -10.032 4.791 1.00 93.62 408 ALA A CA 1
ATOM 3138 C C . ALA A 1 408 ? -19.436 -9.358 3.598 1.00 93.62 408 ALA A C 1
ATOM 3140 O O . ALA A 1 408 ? -18.987 -8.320 3.109 1.00 93.62 408 ALA A O 1
ATOM 3141 N N . ALA A 1 409 ? -20.576 -9.901 3.156 1.00 91.44 409 ALA A N 1
ATOM 3142 C CA . ALA A 1 409 ? -21.374 -9.299 2.087 1.00 91.44 409 ALA A CA 1
ATOM 3143 C C . ALA A 1 409 ? -22.049 -7.981 2.518 1.00 91.44 409 ALA A C 1
ATOM 3145 O O . ALA A 1 409 ? -22.107 -7.035 1.732 1.00 91.44 409 ALA A O 1
ATOM 3146 N N . GLU A 1 410 ? -22.522 -7.891 3.768 1.00 92.94 410 GLU A N 1
ATOM 3147 C CA . GLU A 1 410 ? -23.104 -6.663 4.331 1.00 92.94 410 GLU A CA 1
ATOM 3148 C C . GLU A 1 410 ? -22.045 -5.558 4.456 1.00 92.94 410 GLU A C 1
ATOM 3150 O O . GLU A 1 410 ? -22.310 -4.407 4.107 1.00 92.94 410 GLU A O 1
ATOM 3155 N N . ILE A 1 411 ? -20.832 -5.918 4.891 1.00 93.12 411 ILE A N 1
ATOM 3156 C CA . ILE A 1 411 ? -19.676 -5.016 4.999 1.00 93.12 411 ILE A CA 1
ATOM 3157 C C . ILE A 1 411 ? -19.310 -4.456 3.625 1.00 93.12 411 ILE A C 1
ATOM 3159 O O . ILE A 1 411 ? -19.241 -3.241 3.463 1.00 93.12 411 ILE A O 1
ATOM 3163 N N . ALA A 1 412 ? -19.152 -5.321 2.620 1.00 89.69 412 ALA A N 1
ATOM 3164 C CA . ALA A 1 412 ? -18.818 -4.905 1.257 1.00 89.69 412 ALA A CA 1
ATOM 3165 C C . ALA A 1 412 ? -19.900 -4.018 0.609 1.00 89.69 412 ALA A C 1
ATOM 3167 O O . ALA A 1 412 ? -19.610 -3.266 -0.321 1.00 89.69 412 ALA A O 1
ATOM 3168 N N . ALA A 1 413 ? -21.143 -4.099 1.093 1.00 88.88 413 ALA A N 1
ATOM 3169 C CA . ALA A 1 413 ? -22.253 -3.251 0.671 1.00 88.88 413 ALA A CA 1
ATOM 3170 C C . ALA A 1 413 ? -22.400 -1.959 1.502 1.00 88.88 413 ALA A C 1
ATOM 3172 O O . ALA A 1 413 ? -23.316 -1.182 1.231 1.00 88.88 413 ALA A O 1
ATOM 3173 N N . GLY A 1 414 ? -21.559 -1.743 2.522 1.00 86.38 414 GLY A N 1
ATOM 3174 C CA . GLY A 1 414 ? -21.641 -0.594 3.428 1.00 86.38 414 GLY A CA 1
ATOM 3175 C C . GLY A 1 414 ? -22.850 -0.626 4.371 1.00 86.38 414 GLY A C 1
ATOM 3176 O O . GLY A 1 414 ? -23.272 0.417 4.862 1.00 86.38 414 GLY A O 1
ATOM 3177 N N . LYS A 1 415 ? -23.434 -1.807 4.612 1.00 89.94 415 LYS A N 1
ATOM 3178 C CA . LYS A 1 415 ? -24.687 -2.002 5.367 1.00 89.94 415 LYS A CA 1
ATOM 3179 C C . LYS A 1 415 ? -24.502 -2.799 6.658 1.00 89.94 415 LYS A C 1
ATOM 3181 O O . LYS A 1 415 ? -25.463 -3.387 7.143 1.00 89.94 415 LYS A O 1
ATOM 3186 N N . PHE A 1 416 ? -23.284 -2.850 7.194 1.00 92.81 416 PHE A N 1
ATOM 3187 C CA . PHE A 1 416 ? -22.994 -3.595 8.417 1.00 92.81 416 PHE A CA 1
ATOM 3188 C C . PHE A 1 416 ? -23.896 -3.148 9.578 1.00 92.81 416 PHE A C 1
ATOM 3190 O O . PHE A 1 416 ? -24.038 -1.954 9.850 1.00 92.81 416 PHE A O 1
ATOM 3197 N N . GLN A 1 417 ? -24.482 -4.125 10.267 1.00 90.00 417 GLN A N 1
ATOM 3198 C CA . GLN A 1 417 ? -25.270 -3.931 11.479 1.00 90.00 417 GLN A CA 1
ATOM 3199 C C . GLN A 1 417 ? -24.725 -4.814 12.601 1.00 90.00 417 GLN A C 1
ATOM 3201 O O . GLN A 1 417 ? -24.272 -5.931 12.359 1.00 90.00 417 GLN A O 1
ATOM 3206 N N . GLY A 1 418 ? -24.834 -4.330 13.836 1.00 91.00 418 GLY A N 1
ATOM 3207 C CA . GLY A 1 418 ? -24.333 -5.014 15.028 1.00 91.00 418 GLY A CA 1
ATOM 3208 C C . GLY A 1 418 ? -23.155 -4.276 15.652 1.00 91.00 418 GLY A C 1
ATOM 3209 O O . GLY A 1 418 ? -22.933 -3.106 15.355 1.00 91.00 418 GLY A O 1
ATOM 3210 N N . SER A 1 419 ? -22.433 -4.955 16.541 1.00 93.19 419 SER A N 1
ATOM 3211 C CA . SER A 1 419 ? -21.225 -4.415 17.165 1.00 93.19 419 SER A CA 1
ATOM 3212 C C . SER A 1 419 ? -19.984 -4.936 16.447 1.00 93.19 419 SER A C 1
ATOM 3214 O O . SER A 1 419 ? -19.899 -6.125 16.138 1.00 93.19 419 SER A O 1
ATOM 3216 N N . VAL A 1 420 ? -19.009 -4.059 16.216 1.00 93.69 420 VAL A N 1
ATOM 3217 C CA . VAL A 1 420 ? -17.655 -4.431 15.781 1.00 93.69 420 VAL A CA 1
ATOM 3218 C C . VAL A 1 420 ? -16.748 -4.793 16.963 1.00 93.69 420 VAL A C 1
ATOM 3220 O O . VAL A 1 420 ? -15.585 -5.128 16.762 1.00 93.69 420 VAL A O 1
ATOM 3223 N N . LEU A 1 421 ? -17.240 -4.719 18.203 1.00 93.06 421 LEU A N 1
ATOM 3224 C CA . LEU A 1 421 ? -16.479 -4.970 19.430 1.00 93.06 421 LEU A CA 1
ATOM 3225 C C . LEU A 1 421 ? -16.815 -6.312 20.088 1.00 93.06 421 LEU A C 1
ATOM 3227 O O . LEU A 1 421 ? -17.005 -6.381 21.308 1.00 93.06 421 LEU A O 1
ATOM 3231 N N . THR A 1 422 ? -16.865 -7.375 19.286 1.00 91.12 422 THR A N 1
ATOM 3232 C CA . THR A 1 422 ? -17.131 -8.738 19.758 1.00 91.12 422 THR A CA 1
ATOM 3233 C C . THR A 1 422 ? -16.038 -9.246 20.703 1.00 91.12 422 THR A C 1
ATOM 3235 O O . THR A 1 422 ? -14.921 -8.734 20.750 1.00 91.12 422 THR A O 1
ATOM 3238 N N . GLU A 1 423 ? -16.359 -10.243 21.531 1.00 87.62 423 GLU A N 1
ATOM 3239 C CA . GLU A 1 423 ? -15.351 -10.829 22.425 1.00 87.62 423 GLU A CA 1
ATOM 3240 C C . GLU A 1 423 ? -14.379 -11.741 21.674 1.00 87.62 423 GLU A C 1
ATOM 3242 O O . GLU A 1 423 ? -13.188 -11.761 21.990 1.00 87.62 423 GLU A O 1
ATOM 3247 N N . GLN A 1 424 ? -14.883 -12.453 20.668 1.00 87.88 424 GLN A N 1
ATOM 3248 C CA . GLN A 1 424 ? -14.127 -13.363 19.818 1.00 87.88 424 GLN A CA 1
ATOM 3249 C C . GLN A 1 424 ? -14.156 -12.893 18.364 1.00 87.88 424 GLN A C 1
ATOM 3251 O O . GLN A 1 424 ? -15.089 -12.213 17.926 1.00 87.88 424 GLN A O 1
ATOM 3256 N N . VAL A 1 425 ? -13.116 -13.281 17.635 1.00 91.94 425 VAL A N 1
ATOM 3257 C CA . VAL A 1 425 ? -12.933 -13.072 16.197 1.00 91.94 425 VAL A CA 1
ATOM 3258 C C . VAL A 1 425 ? -12.891 -14.426 15.506 1.00 91.94 425 VAL A C 1
ATOM 3260 O O . VAL A 1 425 ? -12.654 -15.454 16.140 1.00 91.94 425 VAL A O 1
ATOM 3263 N N . SER A 1 426 ? -13.163 -14.439 14.207 1.00 95.62 426 SER A N 1
ATOM 3264 C CA . SER A 1 426 ? -13.236 -15.686 13.454 1.00 95.62 426 SER A CA 1
ATOM 3265 C C . SER A 1 426 ? -11.857 -16.362 13.269 1.00 95.62 426 SER A C 1
ATOM 3267 O O . SER A 1 426 ? -10.812 -15.700 13.322 1.00 95.62 426 SER A O 1
ATOM 3269 N N . PRO A 1 427 ? -11.830 -17.656 12.902 1.00 95.75 427 PRO A N 1
ATOM 3270 C CA . PRO A 1 427 ? -10.604 -18.326 12.468 1.00 95.75 427 PRO A CA 1
ATOM 3271 C C . PRO A 1 427 ? -9.939 -17.675 11.238 1.00 95.75 427 PRO A C 1
ATOM 3273 O O . PRO A 1 427 ? -8.717 -17.705 11.105 1.00 95.75 427 PRO A O 1
ATOM 3276 N N . GLN A 1 428 ? -10.718 -17.058 10.342 1.00 95.94 428 GLN A N 1
ATOM 3277 C CA . GLN A 1 428 ? -10.214 -16.335 9.169 1.00 95.94 428 GLN A CA 1
ATOM 3278 C C . GLN A 1 428 ? -9.372 -15.122 9.577 1.00 95.94 428 GLN A C 1
ATOM 3280 O O . GLN A 1 428 ? -8.388 -14.818 8.911 1.00 95.94 428 GLN A O 1
ATOM 3285 N N . TRP A 1 429 ? -9.744 -14.428 10.656 1.00 96.56 429 TRP A N 1
ATOM 3286 C CA . TRP A 1 429 ? -8.968 -13.307 11.188 1.00 96.56 429 TRP A CA 1
ATOM 3287 C C . TRP A 1 429 ? -7.628 -13.771 11.757 1.00 96.56 429 TRP A C 1
ATOM 3289 O O . TRP A 1 429 ? -6.584 -13.176 11.486 1.00 96.56 429 TRP A O 1
ATOM 3299 N N . ASN A 1 430 ? -7.657 -14.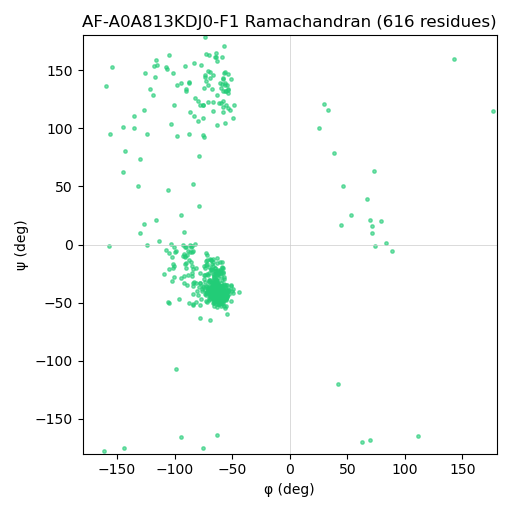881 12.493 1.00 95.88 430 ASN A N 1
ATOM 3300 C CA . ASN A 1 430 ? -6.503 -15.411 13.212 1.00 95.88 430 ASN A CA 1
ATOM 3301 C C . ASN A 1 430 ? -5.322 -15.745 12.295 1.00 95.88 430 ASN A C 1
ATOM 3303 O O . ASN A 1 430 ? -4.177 -15.662 12.727 1.00 95.88 430 ASN A O 1
ATOM 3307 N N . VAL A 1 431 ? -5.575 -16.067 11.025 1.00 95.69 431 VAL A N 1
ATOM 3308 C CA . VAL A 1 431 ? -4.535 -16.449 10.055 1.00 95.69 431 VAL A CA 1
ATOM 3309 C C . VAL A 1 431 ? -3.945 -15.271 9.287 1.00 95.69 431 VAL A C 1
ATOM 3311 O O . VAL A 1 431 ? -2.961 -15.452 8.568 1.00 95.69 431 VAL A O 1
ATOM 3314 N N . LEU A 1 432 ? -4.513 -14.068 9.411 1.00 96.94 432 LEU A N 1
ATOM 3315 C CA . LEU A 1 432 ? -4.015 -12.902 8.689 1.00 96.94 432 LEU A CA 1
ATOM 3316 C C . LEU A 1 432 ? -2.689 -12.400 9.292 1.00 96.94 432 LEU A C 1
ATOM 3318 O O . LEU A 1 432 ? -2.518 -12.436 10.516 1.00 96.94 432 LEU A O 1
ATOM 3322 N N . PRO A 1 433 ? -1.743 -11.907 8.465 1.00 95.62 433 PRO A N 1
ATOM 3323 C CA . PRO A 1 433 ? -0.549 -11.233 8.957 1.00 95.62 433 PRO A CA 1
ATOM 3324 C C . PRO A 1 433 ? -0.901 -9.992 9.778 1.00 95.62 433 PRO A C 1
ATOM 3326 O O . PRO A 1 433 ? -1.687 -9.152 9.337 1.00 95.62 433 PRO A O 1
ATOM 3329 N N . SER A 1 434 ? -0.254 -9.821 10.928 1.00 93.25 434 SER A N 1
ATOM 3330 C CA . SER A 1 434 ? -0.461 -8.658 11.790 1.00 93.25 434 SER A CA 1
ATOM 3331 C C . SER A 1 434 ? 0.005 -7.353 11.142 1.00 93.25 434 SER A C 1
ATOM 3333 O O . SER A 1 434 ? -0.578 -6.300 11.406 1.00 93.25 434 SER A O 1
ATOM 3335 N N . CYS A 1 435 ? 1.013 -7.422 10.261 1.00 93.81 435 CYS A N 1
ATOM 3336 C CA . CYS A 1 435 ? 1.533 -6.261 9.541 1.00 93.81 435 CYS A CA 1
ATOM 3337 C C . CYS A 1 435 ? 0.479 -5.579 8.658 1.00 93.81 435 CYS A C 1
ATOM 3339 O O . CYS A 1 435 ? 0.579 -4.379 8.453 1.00 93.81 435 CYS A O 1
ATOM 3341 N N . LEU A 1 436 ? -0.586 -6.275 8.229 1.00 96.00 436 LEU A N 1
ATOM 3342 C CA . LEU A 1 436 ? -1.644 -5.664 7.415 1.00 96.00 436 LEU A CA 1
ATOM 3343 C C . LEU A 1 436 ? -2.289 -4.457 8.106 1.00 96.00 436 LEU A C 1
ATOM 3345 O O . LEU A 1 436 ? -2.537 -3.436 7.471 1.00 96.00 436 LEU A O 1
ATOM 3349 N N . MET A 1 437 ? -2.553 -4.554 9.413 1.00 95.31 437 MET A N 1
ATOM 3350 C CA . MET A 1 437 ? -3.103 -3.422 10.166 1.00 95.31 437 MET A CA 1
ATOM 3351 C C . MET A 1 437 ? -2.053 -2.340 10.4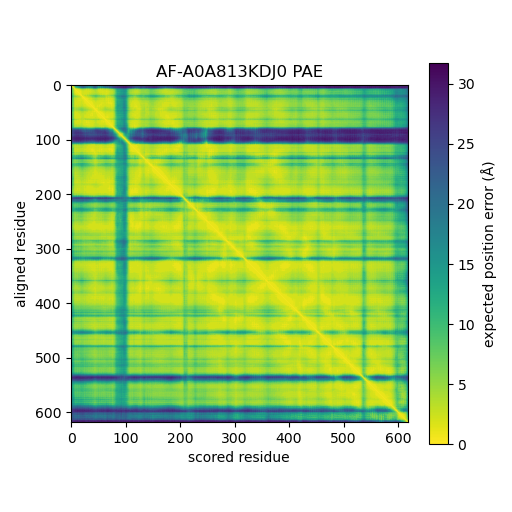13 1.00 95.31 437 MET A C 1
ATOM 3353 O O . MET A 1 437 ? -2.400 -1.165 10.461 1.00 95.31 437 MET A O 1
ATOM 3357 N N . GLU A 1 438 ? -0.784 -2.717 10.571 1.00 93.75 438 GLU A N 1
ATOM 3358 C CA . GLU A 1 438 ? 0.312 -1.755 10.715 1.00 93.75 438 GLU A CA 1
ATOM 3359 C C . GLU A 1 438 ? 0.457 -0.923 9.440 1.00 93.75 438 GLU A C 1
ATOM 3361 O O . GLU A 1 438 ? 0.406 0.301 9.518 1.00 93.75 438 GLU A O 1
ATOM 3366 N N . ASP A 1 439 ? 0.495 -1.568 8.275 1.00 95.94 439 ASP A N 1
ATOM 3367 C CA . ASP A 1 439 ? 0.627 -0.915 6.974 1.00 95.94 439 ASP A CA 1
ATOM 3368 C C . ASP A 1 439 ? -0.551 0.024 6.681 1.00 95.94 439 ASP A C 1
ATOM 3370 O O . ASP A 1 439 ? -0.347 1.170 6.280 1.00 95.94 439 ASP A O 1
ATOM 3374 N N . LEU A 1 440 ? -1.794 -0.423 6.919 1.00 97.25 440 LEU A N 1
ATOM 3375 C CA . LEU A 1 440 ? -2.980 0.421 6.728 1.00 97.25 440 LEU A CA 1
ATOM 3376 C C . LEU A 1 440 ? -2.928 1.669 7.613 1.00 97.25 440 LEU A C 1
ATOM 3378 O O . LEU A 1 440 ? -3.181 2.775 7.137 1.00 97.25 440 LEU A O 1
ATOM 3382 N N . ILE A 1 441 ? -2.586 1.506 8.892 1.00 95.25 441 ILE A N 1
ATOM 3383 C CA . ILE A 1 441 ? -2.488 2.628 9.827 1.00 95.25 441 ILE A CA 1
ATOM 3384 C C . ILE A 1 441 ? -1.335 3.556 9.457 1.00 95.25 441 ILE A C 1
ATOM 3386 O O . ILE A 1 441 ? -1.514 4.767 9.523 1.00 95.25 441 ILE A O 1
ATOM 3390 N N . GLU A 1 442 ? -0.188 3.029 9.030 1.00 93.19 442 GLU A N 1
ATOM 3391 C CA . GLU A 1 442 ? 0.952 3.841 8.601 1.00 93.19 442 GLU A CA 1
ATOM 3392 C C . GLU A 1 442 ? 0.619 4.692 7.368 1.00 93.19 442 GLU A C 1
ATOM 3394 O O . GLU A 1 442 ? 0.927 5.884 7.359 1.00 93.19 442 GLU A O 1
ATOM 3399 N N . VAL A 1 443 ? -0.084 4.138 6.373 1.00 96.00 443 VAL A N 1
ATOM 3400 C CA . VAL A 1 443 ? -0.559 4.898 5.201 1.00 96.00 443 VAL A CA 1
ATOM 3401 C C . VAL A 1 443 ? -1.550 5.991 5.612 1.00 96.00 443 VAL A C 1
ATOM 3403 O O . VAL A 1 443 ? -1.426 7.139 5.187 1.00 96.00 443 VAL A O 1
ATOM 3406 N N . LEU A 1 444 ? -2.536 5.664 6.451 1.00 95.56 444 LEU A N 1
ATOM 3407 C CA . LEU A 1 444 ? -3.554 6.624 6.890 1.00 95.56 444 LEU A CA 1
ATOM 3408 C C . LEU A 1 444 ? -2.953 7.747 7.747 1.00 95.56 444 LEU A C 1
ATOM 3410 O O . LEU A 1 444 ? -3.279 8.919 7.554 1.00 95.56 444 LEU A O 1
ATOM 3414 N N . GLU A 1 445 ? -2.061 7.395 8.675 1.00 92.00 445 GLU A N 1
ATOM 3415 C CA . GLU A 1 445 ? -1.329 8.334 9.527 1.00 92.00 445 GLU A CA 1
ATOM 3416 C C . GLU A 1 445 ? -0.464 9.271 8.678 1.00 92.00 445 GLU A C 1
ATOM 3418 O O . GLU A 1 445 ? -0.492 10.487 8.878 1.00 92.00 445 GLU A O 1
ATOM 3423 N N . TYR A 1 446 ? 0.241 8.726 7.685 1.00 92.38 446 TYR A N 1
ATOM 3424 C CA . TYR A 1 446 ? 0.989 9.505 6.706 1.00 92.38 446 TYR A CA 1
ATOM 3425 C C . TYR A 1 446 ? 0.092 10.525 5.988 1.00 92.38 446 TYR A C 1
ATOM 3427 O O . TYR A 1 446 ? 0.367 11.725 6.020 1.00 92.38 446 TYR A O 1
ATOM 3435 N N . CYS A 1 447 ? -1.029 10.084 5.410 1.00 93.19 447 CYS A N 1
ATOM 3436 C CA . CYS A 1 447 ? -1.937 10.947 4.649 1.00 93.19 447 CYS A CA 1
ATOM 3437 C C . CYS A 1 447 ? -2.599 12.054 5.489 1.00 93.19 447 CYS A C 1
ATOM 3439 O O . CYS A 1 447 ? -3.015 13.078 4.939 1.00 93.19 447 CYS A O 1
ATOM 3441 N N . ILE A 1 448 ? -2.707 11.863 6.807 1.00 90.31 448 ILE A N 1
ATOM 3442 C CA . ILE A 1 448 ? -3.181 12.884 7.751 1.00 90.31 448 ILE A CA 1
ATOM 3443 C C . ILE A 1 448 ? -2.072 13.882 8.083 1.00 90.31 448 ILE A C 1
ATOM 3445 O O . ILE A 1 448 ? -2.327 15.084 8.131 1.00 90.31 448 ILE A O 1
ATOM 3449 N N . ASN A 1 449 ? -0.856 13.393 8.327 1.00 87.12 449 ASN A N 1
ATOM 3450 C CA . ASN A 1 449 ? 0.223 14.194 8.900 1.00 87.12 449 ASN A CA 1
ATOM 3451 C C . ASN A 1 449 ? 1.090 14.912 7.863 1.00 87.12 449 ASN A C 1
ATOM 3453 O O . ASN A 1 449 ? 1.763 15.879 8.218 1.00 87.12 449 ASN A O 1
ATOM 3457 N N . ILE A 1 450 ? 1.090 14.464 6.603 1.00 87.75 450 ILE A N 1
ATOM 3458 C CA . ILE A 1 450 ? 1.988 15.021 5.587 1.00 87.75 450 ILE A CA 1
ATOM 3459 C C . ILE A 1 450 ? 1.607 16.444 5.159 1.00 87.75 450 ILE A C 1
ATOM 3461 O O . ILE A 1 450 ? 2.459 17.232 4.750 1.00 87.75 450 ILE A O 1
ATOM 3465 N N . LYS A 1 451 ? 0.325 16.811 5.277 1.00 82.88 451 LYS A N 1
ATOM 3466 C CA . LYS A 1 451 ? -0.142 18.162 4.953 1.00 82.88 451 LYS A CA 1
ATOM 3467 C C . LYS A 1 451 ? -0.025 19.089 6.176 1.00 82.88 451 LYS A C 1
ATOM 3469 O O . LYS A 1 451 ? -0.343 18.680 7.294 1.00 82.88 451 LYS A O 1
ATOM 3474 N N . PRO A 1 452 ? 0.396 20.358 5.999 1.00 79.00 452 PRO A N 1
ATOM 3475 C CA . PRO A 1 452 ? 0.478 21.320 7.095 1.00 79.00 452 PRO A CA 1
ATOM 3476 C C . PRO A 1 452 ? -0.856 21.516 7.829 1.00 79.00 452 PRO A C 1
ATOM 3478 O O . PRO A 1 452 ? -1.928 21.494 7.221 1.00 79.00 452 PRO A O 1
ATOM 3481 N N . LYS A 1 453 ? -0.792 21.804 9.137 1.00 76.44 453 LYS A N 1
ATOM 3482 C CA . LYS A 1 453 ? -1.983 22.086 9.957 1.00 76.44 453 LYS A CA 1
ATOM 3483 C C . LYS A 1 453 ? -2.830 23.203 9.335 1.00 76.44 453 LYS A C 1
ATOM 3485 O O . LYS A 1 453 ? -2.315 24.272 9.016 1.00 76.44 453 LYS A O 1
ATOM 3490 N N . GLY A 1 454 ? -4.134 22.958 9.211 1.00 71.69 454 GLY A N 1
ATOM 3491 C CA . GLY A 1 454 ? -5.096 23.904 8.637 1.00 71.69 454 GLY A CA 1
ATOM 3492 C C . GLY A 1 454 ? -5.275 23.795 7.120 1.00 71.69 454 GLY A C 1
ATOM 3493 O O . GLY A 1 454 ? -6.158 24.458 6.581 1.00 71.69 454 GLY A O 1
ATOM 3494 N N . GLN A 1 455 ? -4.494 22.958 6.431 1.00 77.31 455 GLN A N 1
ATOM 3495 C CA . GLN A 1 455 ? -4.798 22.572 5.054 1.00 77.31 455 GLN A CA 1
ATOM 3496 C C . GLN A 1 455 ? -5.809 21.416 5.019 1.00 77.31 455 GLN A C 1
ATOM 3498 O O . GLN A 1 455 ? -5.916 20.669 5.997 1.00 77.31 455 GLN A O 1
ATOM 3503 N N . PRO A 1 456 ? -6.559 21.261 3.909 1.00 79.31 456 PRO A N 1
ATOM 3504 C CA . PRO A 1 456 ? -7.369 20.074 3.681 1.00 79.31 456 PRO A CA 1
ATOM 3505 C C . PRO A 1 456 ? -6.525 18.804 3.804 1.00 79.31 456 PRO A C 1
ATOM 3507 O O . PRO A 1 456 ? -5.339 18.792 3.463 1.00 79.31 456 PRO A O 1
ATOM 3510 N N . THR A 1 457 ? -7.146 17.734 4.287 1.00 82.31 457 THR A N 1
ATOM 3511 C CA . THR A 1 457 ? -6.525 16.412 4.309 1.00 82.31 457 THR A CA 1
ATOM 3512 C C . THR A 1 457 ? -6.284 15.892 2.895 1.00 82.31 457 THR A C 1
ATOM 3514 O O . THR A 1 457 ? -6.857 16.395 1.927 1.00 82.31 457 THR A O 1
ATOM 3517 N N . SER A 1 458 ? -5.399 14.898 2.775 1.00 87.62 458 SER A N 1
ATOM 3518 C CA . SER A 1 458 ? -5.077 14.270 1.491 1.00 87.62 458 SER A CA 1
ATOM 3519 C C . SER A 1 458 ? -6.338 13.835 0.731 1.00 87.62 458 SER A C 1
ATOM 3521 O O . SER A 1 458 ? -7.292 13.317 1.318 1.00 87.62 458 SER A O 1
ATOM 3523 N N . GLU A 1 459 ? -6.317 13.994 -0.596 1.00 92.19 459 GLU A N 1
ATOM 3524 C CA . GLU A 1 459 ? -7.412 13.589 -1.487 1.00 92.19 459 GLU A CA 1
ATOM 3525 C C . GLU A 1 459 ? -7.703 12.079 -1.425 1.00 92.19 459 GLU A C 1
ATOM 3527 O O . GLU A 1 459 ? -8.791 11.657 -1.808 1.00 92.19 459 GLU A O 1
ATOM 3532 N N . ILE A 1 460 ? -6.805 11.261 -0.851 1.00 94.62 460 ILE A N 1
ATOM 3533 C CA . ILE A 1 460 ? -7.058 9.834 -0.598 1.00 94.62 460 ILE A CA 1
ATOM 3534 C C . ILE A 1 460 ? -8.381 9.593 0.143 1.00 94.62 460 ILE A C 1
ATOM 3536 O O . ILE A 1 460 ? -9.090 8.634 -0.152 1.00 94.62 460 ILE A O 1
ATOM 3540 N N . PHE A 1 461 ? -8.762 10.486 1.064 1.00 94.00 461 PHE A N 1
ATOM 3541 C CA . PHE A 1 461 ? -9.984 10.358 1.862 1.00 94.00 461 PHE A CA 1
ATOM 3542 C C . PHE A 1 461 ? -11.267 10.614 1.061 1.00 94.00 461 PHE A C 1
ATOM 3544 O O . PHE A 1 461 ? -12.354 10.387 1.584 1.00 94.00 461 PHE A O 1
ATOM 3551 N N . GLN A 1 462 ? -11.152 11.069 -0.191 1.00 94.06 462 GLN A N 1
ATOM 3552 C CA . GLN A 1 462 ? -12.257 11.124 -1.153 1.00 94.06 462 GLN A CA 1
ATOM 3553 C C . GLN A 1 462 ? -12.455 9.778 -1.869 1.00 94.06 462 GLN A C 1
ATOM 3555 O O . GLN A 1 462 ? -13.531 9.515 -2.399 1.00 94.06 462 GLN A O 1
ATOM 3560 N N . HIS A 1 463 ? -11.423 8.928 -1.883 1.00 96.00 463 HIS A N 1
ATOM 3561 C CA . HIS A 1 463 ? -11.429 7.615 -2.531 1.00 96.00 463 HIS A CA 1
ATOM 3562 C C . HIS A 1 463 ? -11.645 6.457 -1.548 1.00 96.00 463 HIS A C 1
ATOM 3564 O O . HIS A 1 463 ? -12.016 5.363 -1.971 1.00 96.00 463 HIS A O 1
ATOM 3570 N N . VAL A 1 464 ? -11.426 6.673 -0.249 1.00 96.19 464 VAL A N 1
ATOM 3571 C CA . VAL A 1 464 ? -11.690 5.685 0.806 1.00 96.19 464 VAL A CA 1
ATOM 3572 C C . VAL A 1 464 ? -13.118 5.846 1.331 1.00 96.19 464 VAL A C 1
ATOM 3574 O O . VAL A 1 464 ? -13.551 6.952 1.646 1.00 96.19 464 VAL A O 1
ATOM 3577 N N . ASP A 1 465 ? -13.852 4.740 1.447 1.00 95.56 465 ASP A N 1
ATOM 3578 C CA . ASP A 1 465 ? -15.201 4.729 2.009 1.00 95.56 465 ASP A CA 1
ATOM 3579 C C . ASP A 1 465 ? -15.152 5.087 3.499 1.00 95.56 465 ASP A C 1
ATOM 3581 O O . ASP A 1 465 ? -14.587 4.365 4.328 1.00 95.56 465 ASP A O 1
ATOM 3585 N N . ALA A 1 466 ? -15.753 6.227 3.835 1.00 95.25 466 ALA A N 1
ATOM 3586 C CA . ALA A 1 466 ? -15.689 6.784 5.177 1.00 95.25 466 ALA A CA 1
ATOM 3587 C C . ALA A 1 466 ? -16.338 5.875 6.231 1.00 95.25 466 ALA A C 1
ATOM 3589 O O . ALA A 1 466 ? -15.827 5.776 7.346 1.00 95.25 466 ALA A O 1
ATOM 3590 N N . ASN A 1 467 ? -17.435 5.188 5.896 1.00 94.56 467 ASN A N 1
ATOM 3591 C CA . ASN A 1 467 ? -18.126 4.316 6.841 1.00 94.56 467 ASN A CA 1
ATOM 3592 C C . ASN A 1 467 ? -17.286 3.069 7.138 1.00 94.56 467 ASN A C 1
ATOM 3594 O O . ASN A 1 467 ? -17.052 2.748 8.300 1.00 94.56 467 ASN A O 1
ATOM 3598 N N . MET A 1 468 ? -16.763 2.407 6.105 1.00 94.94 468 MET A N 1
ATOM 3599 C CA . MET A 1 468 ? -15.879 1.252 6.271 1.00 94.94 468 MET A CA 1
ATOM 3600 C C . MET A 1 468 ? -14.593 1.610 7.018 1.00 94.94 468 MET A C 1
ATOM 3602 O O . MET A 1 468 ? -14.164 0.855 7.890 1.00 94.94 468 MET A O 1
ATOM 3606 N N . LEU A 1 469 ? -13.993 2.766 6.719 1.00 96.69 469 LEU A N 1
ATOM 3607 C CA . LEU A 1 469 ? -12.805 3.236 7.426 1.00 96.69 469 LEU A CA 1
ATOM 3608 C C . LEU A 1 469 ? -13.089 3.443 8.919 1.00 96.69 469 LEU A C 1
ATOM 3610 O O . LEU A 1 469 ? -12.325 2.966 9.758 1.00 96.69 469 LEU A O 1
ATOM 3614 N N . LEU A 1 470 ? -14.201 4.101 9.266 1.00 96.62 470 LEU A N 1
ATOM 3615 C CA . LEU A 1 470 ? -14.596 4.287 10.664 1.00 96.62 470 LEU A CA 1
ATOM 3616 C C . LEU A 1 470 ? -14.909 2.954 11.354 1.00 96.62 470 LEU A C 1
ATOM 3618 O O . LEU A 1 470 ? -14.535 2.779 12.515 1.00 96.62 470 LEU A O 1
ATOM 3622 N N . LEU A 1 471 ? -15.532 2.000 10.654 1.00 96.31 471 LEU A N 1
ATOM 3623 C CA . LEU A 1 471 ? -15.767 0.649 11.168 1.00 96.31 471 LEU A CA 1
ATOM 3624 C C . LEU A 1 471 ? -14.454 -0.085 11.453 1.00 96.31 471 LEU A C 1
ATOM 3626 O O . LEU A 1 471 ? -14.316 -0.646 12.537 1.00 96.31 471 LEU A O 1
ATOM 3630 N N . LEU A 1 472 ? -13.475 -0.043 10.541 1.00 97.06 472 LEU A N 1
ATOM 3631 C CA . LEU A 1 472 ? -12.166 -0.669 10.758 1.00 97.06 472 LEU A CA 1
ATOM 3632 C C . LEU A 1 472 ? -11.450 -0.049 11.952 1.00 97.06 472 LEU A C 1
ATOM 3634 O O . LEU A 1 472 ? -11.006 -0.760 12.850 1.00 97.06 472 LEU A O 1
ATOM 3638 N N . VAL A 1 473 ? -11.347 1.280 11.977 1.00 96.69 473 VAL A N 1
ATOM 3639 C CA . VAL A 1 473 ? -10.634 1.978 13.046 1.00 96.69 473 VAL A CA 1
ATOM 3640 C C . VAL A 1 473 ? -11.308 1.714 14.394 1.00 96.69 473 VAL A C 1
ATOM 3642 O O . VAL A 1 473 ? -10.602 1.468 15.367 1.00 96.69 473 VAL A O 1
ATOM 3645 N N . THR A 1 474 ? -12.645 1.658 14.448 1.00 96.38 474 THR A N 1
ATOM 3646 C CA . THR A 1 474 ? -13.400 1.290 15.662 1.00 96.38 474 THR A CA 1
ATOM 3647 C C . THR A 1 474 ? -13.181 -0.173 16.052 1.00 96.38 474 THR A C 1
ATOM 3649 O O . THR A 1 474 ? -12.919 -0.450 17.221 1.00 96.38 474 THR A O 1
ATOM 3652 N N . PHE A 1 475 ? -13.200 -1.105 15.093 1.00 96.62 475 PHE A N 1
ATOM 3653 C CA . PHE A 1 475 ? -12.893 -2.522 15.312 1.00 96.62 475 PHE A CA 1
ATOM 3654 C C . PHE A 1 475 ? -11.512 -2.708 15.963 1.00 96.62 475 PHE A C 1
ATOM 3656 O O . PHE A 1 475 ? -11.374 -3.456 16.937 1.00 96.62 475 PHE A O 1
ATOM 3663 N N . MET A 1 476 ? -10.503 -1.960 15.500 1.00 95.81 476 MET A N 1
ATOM 3664 C CA . MET A 1 476 ? -9.151 -1.979 16.071 1.00 95.81 476 MET A CA 1
ATOM 3665 C C . MET A 1 476 ? -9.108 -1.495 17.528 1.00 95.81 476 MET A C 1
ATOM 3667 O O . MET A 1 476 ? -8.234 -1.914 18.286 1.00 95.81 476 MET A O 1
ATOM 3671 N N . LEU A 1 477 ? -10.050 -0.657 17.975 1.00 94.75 477 LEU A N 1
ATOM 3672 C CA . LEU A 1 477 ? -10.125 -0.228 19.379 1.00 94.75 477 LEU A CA 1
ATOM 3673 C C . LEU A 1 477 ? -10.597 -1.344 20.325 1.00 94.75 477 LEU A C 1
ATOM 3675 O O . LEU A 1 477 ? -10.520 -1.162 21.544 1.00 94.75 477 LEU A O 1
ATOM 3679 N N . GLY A 1 478 ? -11.057 -2.481 19.791 1.00 90.00 478 GLY A N 1
ATOM 3680 C CA . GLY A 1 478 ? -11.579 -3.617 20.548 1.00 90.00 478 GLY A CA 1
ATOM 3681 C C . GLY A 1 478 ? -10.581 -4.310 21.464 1.00 90.00 478 GLY A C 1
ATOM 3682 O O . GLY A 1 478 ? -9.578 -3.742 21.869 1.00 90.00 478 GLY A O 1
ATOM 3683 N N . ASN A 1 479 ? -10.880 -5.518 21.922 1.00 85.06 479 ASN A N 1
ATOM 3684 C CA . ASN A 1 479 ? -10.037 -6.161 22.934 1.00 85.06 479 ASN A CA 1
ATOM 3685 C C . ASN A 1 479 ? -8.708 -6.692 22.331 1.00 85.06 479 ASN A C 1
ATOM 3687 O O . ASN A 1 479 ? -8.379 -6.458 21.168 1.00 85.06 479 ASN A O 1
ATOM 3691 N N . GLY A 1 480 ? -7.908 -7.387 23.147 1.00 81.62 480 GLY A N 1
ATOM 3692 C CA . GLY A 1 480 ? -6.631 -7.961 22.702 1.00 81.62 480 GLY A CA 1
ATOM 3693 C C . GLY A 1 480 ? -6.757 -9.035 21.615 1.00 81.62 480 GLY A C 1
ATOM 3694 O O . GLY A 1 480 ? -5.762 -9.308 20.954 1.00 81.62 480 GLY A O 1
ATOM 3695 N N . ASN A 1 481 ? -7.951 -9.593 21.402 1.00 85.69 481 ASN A N 1
ATOM 3696 C CA . ASN A 1 481 ? -8.204 -10.619 20.391 1.00 85.69 481 ASN A CA 1
ATOM 3697 C C . ASN A 1 481 ? -8.321 -10.003 18.989 1.00 85.69 481 ASN A C 1
ATOM 3699 O O . ASN A 1 481 ? -8.030 -10.661 18.000 1.00 85.69 481 ASN A O 1
ATOM 3703 N N . HIS A 1 482 ? -8.685 -8.720 18.889 1.00 89.81 482 HIS A N 1
ATOM 3704 C CA . HIS A 1 482 ? -8.730 -8.014 17.607 1.00 89.81 482 HIS A CA 1
ATOM 3705 C C . HIS A 1 482 ? -7.316 -7.629 17.179 1.00 89.81 482 HIS A C 1
ATOM 3707 O O . HIS A 1 482 ? -6.790 -8.106 16.178 1.00 89.81 482 HIS A O 1
ATOM 3713 N N . VAL A 1 483 ? -6.677 -6.773 17.981 1.00 92.50 483 VAL A N 1
ATOM 3714 C CA . VAL A 1 483 ? -5.326 -6.268 17.742 1.00 92.50 483 VAL A CA 1
ATOM 3715 C C . VAL A 1 483 ? -4.551 -6.319 19.054 1.00 92.50 483 VAL A C 1
ATOM 3717 O O . VAL A 1 483 ? -4.793 -5.545 19.983 1.00 92.50 483 VAL A O 1
ATOM 3720 N N . LYS A 1 484 ? -3.572 -7.224 19.126 1.00 89.44 484 LYS A N 1
ATOM 3721 C CA . LYS A 1 484 ? -2.757 -7.443 20.332 1.00 89.44 484 LYS A CA 1
ATOM 3722 C C . LYS A 1 484 ? -1.880 -6.232 20.679 1.00 89.44 484 LYS A C 1
ATOM 3724 O O . LYS A 1 484 ? -1.636 -5.978 21.856 1.00 89.44 484 LYS A O 1
ATOM 3729 N N . ASN A 1 485 ? -1.423 -5.470 19.680 1.00 87.62 485 ASN A N 1
ATOM 3730 C CA . ASN A 1 485 ? -0.505 -4.339 19.852 1.00 87.62 485 ASN A CA 1
ATOM 3731 C C . ASN A 1 485 ? -1.237 -3.059 20.331 1.00 87.62 485 ASN A C 1
ATOM 3733 O O . ASN A 1 485 ? -1.889 -2.393 19.524 1.00 87.62 485 ASN A O 1
ATOM 3737 N N . PRO A 1 486 ? -1.107 -2.640 21.609 1.00 87.69 486 PRO A N 1
ATOM 3738 C CA . PRO A 1 486 ? -1.789 -1.448 22.124 1.00 87.69 486 PRO A CA 1
ATOM 3739 C C . PRO A 1 486 ? -1.296 -0.132 21.504 1.00 87.69 486 PRO A C 1
ATOM 3741 O O . PRO A 1 486 ? -2.061 0.829 21.463 1.00 87.69 486 PRO A O 1
ATOM 3744 N N . ASN A 1 487 ? -0.055 -0.069 21.003 1.00 85.88 487 ASN A N 1
ATOM 3745 C CA . ASN A 1 487 ? 0.449 1.132 20.329 1.00 85.88 487 ASN A CA 1
ATOM 3746 C C . ASN A 1 487 ? -0.279 1.342 19.001 1.00 85.88 487 ASN A C 1
ATOM 3748 O O . ASN A 1 487 ? -0.712 2.453 18.705 1.00 85.88 487 ASN A O 1
ATOM 3752 N N . LEU A 1 488 ? -0.472 0.261 18.239 1.00 89.06 488 LEU A N 1
ATOM 3753 C CA . LEU A 1 488 ? -1.221 0.295 16.986 1.00 89.06 488 LEU A CA 1
ATOM 3754 C C . LEU A 1 488 ? -2.678 0.719 17.220 1.00 89.06 488 LEU A C 1
ATOM 3756 O O . LEU A 1 488 ? -3.208 1.555 16.493 1.00 89.06 488 LEU A O 1
ATOM 3760 N N . ARG A 1 489 ? -3.296 0.220 18.297 1.00 92.12 489 ARG A N 1
ATOM 3761 C CA . ARG A 1 489 ? -4.646 0.631 18.714 1.00 92.12 489 ARG A CA 1
ATOM 3762 C C . ARG A 1 489 ? -4.724 2.109 19.099 1.00 92.12 489 ARG A C 1
ATOM 3764 O O . ARG A 1 489 ? -5.686 2.780 18.750 1.00 92.12 489 ARG A O 1
ATOM 3771 N N . GLY A 1 490 ? -3.713 2.639 19.786 1.00 89.62 490 GLY A N 1
ATOM 3772 C CA . GLY A 1 490 ? -3.656 4.066 20.104 1.00 89.62 490 GLY A CA 1
ATOM 3773 C C . GLY A 1 490 ? -3.457 4.950 18.864 1.00 89.62 490 GLY A C 1
ATOM 3774 O O . GLY A 1 490 ? -4.091 5.997 18.763 1.00 89.62 490 GLY A O 1
ATOM 3775 N N . LYS A 1 491 ? -2.662 4.506 17.878 1.00 90.19 491 LYS A N 1
ATOM 3776 C CA . LYS A 1 491 ? -2.548 5.183 16.572 1.00 90.19 491 LYS A CA 1
ATOM 3777 C C . LYS A 1 491 ? -3.875 5.205 15.807 1.00 90.19 491 LYS A C 1
ATOM 3779 O O . LYS A 1 491 ? -4.227 6.235 15.235 1.00 90.19 491 LYS A O 1
ATOM 3784 N N . ALA A 1 492 ? -4.639 4.111 15.848 1.00 94.25 492 ALA A N 1
ATOM 3785 C CA . ALA A 1 492 ? -6.001 4.072 15.316 1.00 94.25 492 ALA A CA 1
ATOM 3786 C C . ALA A 1 492 ? -6.889 5.163 15.949 1.00 94.25 492 ALA A C 1
ATOM 3788 O O . ALA A 1 492 ? -7.589 5.870 15.225 1.00 94.25 492 ALA A O 1
ATOM 3789 N N . THR A 1 493 ? -6.790 5.411 17.260 1.00 92.44 493 THR A N 1
ATOM 3790 C CA . THR A 1 493 ? -7.495 6.542 17.888 1.00 92.44 493 THR A CA 1
ATOM 3791 C C . THR A 1 493 ? -7.026 7.902 17.358 1.00 92.44 493 THR A C 1
ATOM 3793 O O . THR A 1 493 ? -7.851 8.787 17.142 1.00 92.44 493 THR A O 1
ATOM 3796 N N . THR A 1 494 ? -5.728 8.095 17.107 1.00 91.75 494 THR A N 1
ATOM 3797 C CA . THR A 1 494 ? -5.208 9.339 16.504 1.00 91.75 494 THR A CA 1
ATOM 3798 C C . THR A 1 494 ? -5.814 9.596 15.124 1.00 91.75 494 THR A C 1
ATOM 3800 O O . THR A 1 494 ? -6.195 10.731 14.817 1.00 91.75 494 THR A O 1
ATOM 3803 N N . ILE A 1 495 ? -5.959 8.545 14.312 1.00 93.69 495 ILE A N 1
ATOM 3804 C CA . ILE A 1 495 ? -6.647 8.615 13.018 1.00 93.69 495 ILE A CA 1
ATOM 3805 C C . ILE A 1 495 ? -8.117 8.973 13.230 1.00 93.69 495 ILE A C 1
ATOM 3807 O O . ILE A 1 495 ? -8.583 9.949 12.647 1.00 93.69 495 ILE A O 1
ATOM 3811 N N . LEU A 1 496 ? -8.828 8.260 14.110 1.00 94.44 496 LEU A N 1
ATOM 3812 C CA . LEU A 1 496 ? -10.242 8.515 14.401 1.00 94.44 496 LEU A CA 1
ATOM 3813 C C . LEU A 1 496 ? -10.491 9.964 14.833 1.00 94.44 496 LEU A C 1
ATOM 3815 O O . LEU A 1 496 ? -11.383 10.622 14.306 1.00 94.44 496 LEU A O 1
ATOM 3819 N N . MET A 1 497 ? -9.662 10.483 15.739 1.00 93.19 497 MET A N 1
ATOM 3820 C CA . MET A 1 497 ? -9.734 11.862 16.221 1.00 93.19 497 MET A CA 1
ATOM 3821 C C . MET A 1 497 ? -9.460 12.884 15.110 1.00 93.19 497 MET A C 1
ATOM 3823 O O . MET A 1 497 ? -10.091 13.939 15.040 1.00 93.19 497 MET A O 1
ATOM 3827 N N . SER A 1 498 ? -8.516 12.588 14.219 1.00 91.38 498 SER A N 1
ATOM 3828 C CA . SER A 1 498 ? -8.205 13.457 13.080 1.00 91.38 498 SER A CA 1
ATOM 3829 C C . SER A 1 498 ? -9.331 13.462 12.045 1.00 91.38 498 SER A C 1
ATOM 3831 O O . SER A 1 498 ? -9.673 14.520 11.518 1.00 91.38 498 SER A O 1
ATOM 3833 N N . LEU A 1 499 ? -9.953 12.306 11.801 1.00 91.94 499 LEU A N 1
ATOM 3834 C CA . LEU A 1 499 ? -11.123 12.175 10.936 1.00 91.94 499 LEU A CA 1
ATOM 3835 C C . LEU A 1 499 ? -12.351 12.861 11.544 1.00 91.94 499 LEU A C 1
ATOM 3837 O O . LEU A 1 499 ? -13.053 13.559 10.825 1.00 91.94 499 LEU A O 1
ATOM 3841 N N . ALA A 1 500 ? -12.569 12.775 12.859 1.00 91.62 500 ALA A N 1
ATOM 3842 C CA . ALA A 1 500 ? -13.683 13.431 13.556 1.00 91.62 500 ALA A CA 1
ATOM 3843 C C . ALA A 1 500 ? -13.714 14.963 13.379 1.00 91.62 500 ALA A C 1
ATOM 3845 O O . ALA A 1 500 ? -14.772 15.585 13.467 1.00 91.62 500 ALA A O 1
ATOM 3846 N N . LYS A 1 501 ? -12.566 15.584 13.073 1.00 89.38 501 LYS A N 1
ATOM 3847 C CA . LYS A 1 501 ? -12.471 17.021 12.756 1.00 89.38 501 LYS A CA 1
ATOM 3848 C C . LYS A 1 501 ? -13.042 17.366 11.375 1.00 89.38 501 LYS A C 1
ATOM 3850 O O . LYS A 1 501 ? -13.317 18.533 11.109 1.00 89.38 501 LYS A O 1
ATOM 3855 N N . GLN A 1 502 ? -13.214 16.380 10.496 1.00 89.00 502 GLN A N 1
ATOM 3856 C CA . GLN A 1 502 ? -13.757 16.566 9.155 1.00 89.00 502 GLN A CA 1
ATOM 3857 C C . GLN A 1 502 ? -15.289 16.419 9.162 1.00 89.00 502 GLN A C 1
ATOM 3859 O O . GLN A 1 502 ? -15.797 15.436 9.707 1.00 89.00 502 GLN A O 1
ATOM 3864 N N . PRO A 1 503 ? -16.046 17.322 8.507 1.00 89.88 503 PRO A N 1
ATOM 3865 C CA . PRO A 1 503 ? -17.513 17.304 8.537 1.00 89.88 503 PRO A CA 1
ATOM 3866 C C . PRO A 1 503 ? -18.143 15.972 8.102 1.00 89.88 503 PRO A C 1
ATOM 3868 O O . PRO A 1 503 ? -19.067 15.486 8.750 1.00 89.88 503 PRO A O 1
ATOM 3871 N N . ASN A 1 504 ? -17.611 15.356 7.042 1.00 89.94 504 ASN A N 1
ATOM 3872 C CA . ASN A 1 504 ? -18.163 14.130 6.454 1.00 89.94 504 ASN A CA 1
ATOM 3873 C C . ASN A 1 504 ? -18.091 12.947 7.432 1.00 89.94 504 ASN A C 1
ATOM 3875 O O . ASN A 1 504 ? -19.044 12.187 7.579 1.00 89.94 504 ASN A O 1
ATOM 3879 N N . TYR A 1 505 ? -16.965 12.818 8.132 1.00 93.50 505 TYR A N 1
ATOM 3880 C CA . TYR A 1 505 ? -16.739 11.767 9.120 1.00 93.50 505 TYR A CA 1
ATOM 3881 C C . TYR A 1 505 ? -17.475 12.067 10.422 1.00 93.50 505 TYR A C 1
ATOM 3883 O O . TYR A 1 505 ? -18.092 11.175 10.996 1.00 93.50 505 TYR A O 1
ATOM 3891 N N . ARG A 1 506 ? -17.480 13.332 10.858 1.00 92.56 506 ARG A N 1
ATOM 3892 C CA . ARG A 1 506 ? -18.232 13.775 12.035 1.00 92.56 506 ARG A CA 1
ATOM 3893 C C . ARG A 1 506 ? -19.713 13.413 11.938 1.00 92.56 506 ARG A C 1
ATOM 3895 O O . ARG A 1 506 ? -20.270 12.880 12.891 1.00 92.56 506 ARG A O 1
ATOM 3902 N N . HIS A 1 507 ? -20.331 13.639 10.780 1.00 93.88 507 HIS A N 1
ATOM 3903 C CA . HIS A 1 507 ? -21.729 13.277 10.563 1.00 93.88 507 HIS A CA 1
ATOM 3904 C C . HIS A 1 507 ? -21.984 11.774 10.769 1.00 93.88 507 HIS A C 1
ATOM 3906 O O . HIS A 1 507 ? -22.983 11.391 11.377 1.00 93.88 507 HIS A O 1
ATOM 3912 N N . LEU A 1 508 ? -21.068 10.910 10.321 1.00 94.12 508 LEU A N 1
ATOM 3913 C CA . LEU A 1 508 ? -21.168 9.463 10.532 1.00 94.12 508 LEU A CA 1
ATOM 3914 C C . LEU A 1 508 ? -21.005 9.080 12.008 1.00 94.12 508 LEU A C 1
ATOM 3916 O O . LEU A 1 508 ? -21.711 8.191 12.477 1.00 94.12 508 LEU A O 1
ATOM 3920 N N . LEU A 1 509 ? -20.134 9.765 12.755 1.00 93.06 509 LEU A N 1
ATOM 3921 C CA . LEU A 1 509 ? -19.994 9.569 14.205 1.00 93.06 509 LEU A CA 1
ATOM 3922 C C . LEU A 1 509 ? -21.272 9.930 14.975 1.00 93.06 509 LEU A C 1
ATOM 3924 O O . LEU A 1 509 ? -21.552 9.334 16.014 1.00 93.06 509 LEU A O 1
ATOM 3928 N N . GLU A 1 510 ? -22.034 10.904 14.477 1.00 92.38 510 GLU A N 1
ATOM 3929 C CA . GLU A 1 510 ? -23.291 11.364 15.077 1.00 92.38 510 GLU A CA 1
ATOM 3930 C C . GLU A 1 510 ? -24.483 10.463 14.717 1.00 92.38 510 GLU A C 1
ATOM 3932 O O . GLU A 1 510 ? -25.395 10.299 15.528 1.00 92.38 510 GLU A O 1
ATOM 3937 N N . THR A 1 511 ? -24.486 9.874 13.517 1.00 93.19 511 THR A N 1
ATOM 3938 C CA . THR A 1 511 ? -25.667 9.194 12.952 1.00 93.19 511 THR A CA 1
ATOM 3939 C C . THR A 1 511 ? -25.567 7.674 12.884 1.00 93.19 511 THR A C 1
ATOM 3941 O O . THR A 1 511 ? -26.601 7.004 12.888 1.00 93.19 511 THR A O 1
ATOM 3944 N N . SER A 1 512 ? -24.361 7.103 12.825 1.00 93.88 512 SER A N 1
ATOM 3945 C CA . SER A 1 512 ? -24.192 5.656 12.693 1.00 93.88 512 SER A CA 1
ATOM 3946 C C . SER A 1 512 ? -24.472 4.945 14.022 1.00 93.88 512 SER A C 1
ATOM 3948 O O . SER A 1 512 ? -23.754 5.175 14.999 1.00 93.88 512 SER A O 1
ATOM 3950 N N . PRO A 1 513 ? -25.462 4.032 14.084 1.00 90.62 513 PRO A N 1
ATOM 3951 C CA . PRO A 1 513 ? -25.796 3.330 15.321 1.00 90.62 513 PRO A CA 1
ATOM 3952 C C . PRO A 1 513 ? -24.674 2.392 15.783 1.00 90.62 513 PRO A C 1
ATOM 3954 O O . PRO A 1 513 ? -24.494 2.204 16.982 1.00 90.62 513 PRO A O 1
ATOM 3957 N N . VAL A 1 514 ? -23.902 1.828 14.848 1.00 92.50 514 VAL A N 1
ATOM 3958 C CA . VAL A 1 514 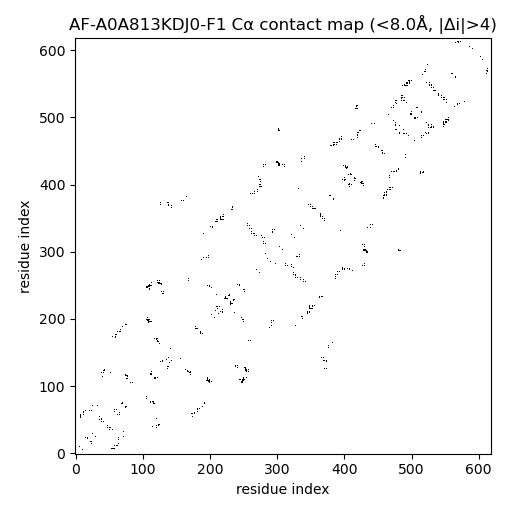? -22.758 0.957 15.162 1.00 92.50 514 VAL A CA 1
ATOM 3959 C C . VAL A 1 514 ? -21.673 1.766 15.871 1.00 92.50 514 VAL A C 1
ATOM 3961 O O . VAL A 1 514 ? -21.268 1.443 16.984 1.00 92.50 514 VAL A O 1
ATOM 3964 N N . LEU A 1 515 ? -21.269 2.886 15.267 1.00 93.94 515 LEU A N 1
ATOM 3965 C CA . LEU A 1 515 ? -20.217 3.748 15.809 1.00 93.94 515 LEU A CA 1
ATOM 3966 C C . LEU A 1 515 ? -20.627 4.385 17.143 1.00 93.94 515 LEU A C 1
ATOM 3968 O O . LEU A 1 515 ? -19.803 4.484 18.051 1.00 93.94 515 LEU A O 1
ATOM 3972 N N . ALA A 1 516 ? -21.901 4.767 17.281 1.00 92.25 516 ALA A N 1
ATOM 3973 C CA . ALA A 1 516 ? -22.442 5.339 18.511 1.00 92.25 516 ALA A CA 1
ATOM 3974 C C . ALA A 1 516 ? -22.340 4.397 19.720 1.00 92.25 516 ALA A C 1
ATOM 3976 O O . ALA A 1 516 ? -22.101 4.853 20.838 1.00 92.25 516 ALA A O 1
ATOM 3977 N N . ASN A 1 517 ? -22.509 3.092 19.498 1.00 93.69 517 ASN A N 1
ATOM 3978 C CA . ASN A 1 517 ? -22.445 2.098 20.566 1.00 93.69 517 ASN A CA 1
ATOM 3979 C C . ASN A 1 517 ? -21.009 1.665 20.882 1.00 93.69 517 ASN A C 1
ATOM 3981 O O . ASN A 1 517 ? -20.699 1.391 22.039 1.00 93.69 517 ASN A O 1
ATOM 3985 N N . ASP A 1 518 ? -20.131 1.630 19.878 1.00 95.69 518 ASP A N 1
ATOM 3986 C CA . ASP A 1 518 ? -18.836 0.957 19.993 1.00 95.69 518 ASP A CA 1
ATOM 3987 C C . ASP A 1 518 ? -17.648 1.897 20.255 1.00 95.69 518 ASP A C 1
ATOM 3989 O O . ASP A 1 518 ? -16.678 1.493 20.900 1.00 95.69 518 ASP A O 1
ATOM 3993 N N . ILE A 1 519 ? -17.693 3.166 19.832 1.00 95.50 519 ILE A N 1
ATOM 3994 C CA . ILE A 1 519 ? -16.537 4.070 19.986 1.00 95.50 519 ILE A CA 1
ATOM 3995 C C . ILE A 1 519 ? -16.182 4.298 21.455 1.00 95.50 519 ILE A C 1
ATOM 3997 O O . ILE A 1 519 ? -15.007 4.220 21.819 1.00 95.50 519 ILE A O 1
ATOM 4001 N N . ILE A 1 520 ? -17.174 4.548 22.314 1.00 95.06 520 ILE A N 1
ATOM 4002 C CA . ILE A 1 520 ? -16.932 4.806 23.739 1.00 95.06 520 ILE A CA 1
ATOM 4003 C C . ILE A 1 520 ? -16.298 3.583 24.434 1.00 95.06 520 ILE A C 1
ATOM 4005 O O . ILE A 1 520 ? -15.212 3.742 25.007 1.00 95.06 520 ILE A O 1
ATOM 4009 N N . PRO A 1 521 ? -16.878 2.363 24.361 1.00 95.12 521 PRO A N 1
ATOM 4010 C CA . PRO A 1 521 ? -16.230 1.159 24.882 1.00 95.12 521 PRO A CA 1
ATOM 4011 C C . PRO A 1 521 ? -14.824 0.927 24.318 1.00 95.12 521 PRO A C 1
ATOM 4013 O O . PRO A 1 521 ? -13.899 0.613 25.071 1.00 95.12 521 PRO A O 1
ATOM 4016 N N . GLY A 1 522 ? -14.638 1.111 23.007 1.00 95.56 522 GLY A N 1
ATOM 4017 C CA . GLY A 1 522 ? -13.343 0.957 22.346 1.00 95.56 522 GLY A CA 1
ATOM 4018 C C . GLY A 1 522 ? -12.288 1.900 22.928 1.00 95.56 522 GLY A C 1
ATOM 4019 O O . GLY A 1 522 ? -11.227 1.460 23.375 1.00 95.56 522 GLY A O 1
ATOM 4020 N N . CYS A 1 523 ? -12.604 3.191 23.014 1.00 95.50 523 CYS A N 1
ATOM 4021 C CA . CYS A 1 523 ? -11.750 4.216 23.612 1.00 95.50 523 CYS A CA 1
ATOM 4022 C C . CYS A 1 523 ? -11.342 3.876 25.052 1.00 95.50 523 CYS A C 1
ATOM 4024 O O . CYS A 1 523 ? -10.158 3.948 25.390 1.00 95.50 523 CYS A O 1
ATOM 4026 N N . ILE A 1 524 ? -12.291 3.448 25.888 1.00 94.69 524 ILE A N 1
ATOM 4027 C CA . ILE A 1 524 ? -12.039 3.053 27.282 1.00 94.69 524 ILE A CA 1
ATOM 4028 C C . ILE A 1 524 ? -11.085 1.847 27.353 1.00 94.69 524 ILE A C 1
ATOM 4030 O O . ILE A 1 524 ? -10.117 1.838 28.128 1.00 94.69 524 ILE A O 1
ATOM 4034 N N . ARG A 1 525 ? -11.300 0.835 26.506 1.00 93.44 525 ARG A N 1
ATOM 4035 C CA . ARG A 1 525 ? -10.437 -0.354 26.424 1.00 93.44 525 ARG A CA 1
ATOM 4036 C C . ARG A 1 525 ? -9.023 -0.008 25.968 1.00 93.44 525 ARG A C 1
ATOM 4038 O O . ARG A 1 525 ? -8.066 -0.552 26.517 1.00 93.44 525 ARG A O 1
ATOM 4045 N N . VAL A 1 526 ? -8.856 0.889 24.994 1.00 92.69 526 VAL A N 1
ATOM 4046 C CA . VAL A 1 526 ? -7.519 1.337 24.562 1.00 92.69 526 VAL A CA 1
ATOM 4047 C C . VAL A 1 526 ? -6.846 2.133 25.674 1.00 92.69 526 VAL A C 1
ATOM 4049 O O . VAL A 1 526 ? -5.702 1.843 26.024 1.00 92.69 526 VAL A O 1
ATOM 4052 N N . PHE A 1 527 ? -7.563 3.073 26.295 1.00 92.19 527 PHE A N 1
ATOM 4053 C CA . PHE A 1 527 ? -7.038 3.907 27.378 1.00 92.19 527 PHE A CA 1
ATOM 4054 C C . PHE A 1 527 ? -6.475 3.065 28.528 1.00 92.19 527 PHE A C 1
ATOM 4056 O O . PHE A 1 527 ? -5.403 3.365 29.067 1.00 92.19 527 PHE A O 1
ATOM 4063 N N . THR A 1 528 ? -7.173 1.978 28.869 1.00 91.00 528 THR A N 1
ATOM 4064 C CA . THR A 1 528 ? -6.751 1.037 29.911 1.00 91.00 528 THR A CA 1
ATOM 4065 C C . THR A 1 528 ? -5.653 0.075 29.467 1.00 91.00 528 THR A C 1
ATOM 4067 O O . THR A 1 528 ? -4.794 -0.278 30.284 1.00 91.00 528 THR A O 1
ATOM 4070 N N . ALA A 1 529 ? -5.638 -0.335 28.196 1.00 87.94 529 ALA A N 1
ATOM 4071 C CA . ALA A 1 529 ? -4.628 -1.226 27.629 1.00 87.94 529 ALA A CA 1
ATOM 4072 C C . ALA A 1 529 ? -3.259 -0.553 27.461 1.00 87.94 529 ALA A C 1
ATOM 4074 O O . ALA A 1 529 ? -2.239 -1.190 27.728 1.00 87.94 529 ALA A O 1
ATOM 4075 N N . VAL A 1 530 ? -3.227 0.733 27.092 1.00 85.06 530 VAL A N 1
ATOM 4076 C CA . VAL A 1 530 ? -1.989 1.516 26.915 1.00 85.06 530 VAL A CA 1
ATOM 4077 C C . VAL A 1 530 ? -1.144 1.544 28.194 1.00 85.06 530 VAL A C 1
ATOM 4079 O O . VAL A 1 530 ? 0.081 1.613 28.120 1.00 85.06 530 VAL A O 1
ATOM 4082 N N . GLU A 1 531 ? -1.747 1.357 29.371 1.00 81.25 531 GLU A N 1
ATOM 4083 C CA . GLU A 1 531 ? -1.013 1.233 30.637 1.00 81.25 531 GLU A CA 1
ATOM 4084 C C . GLU A 1 531 ? 0.011 0.087 30.632 1.00 81.25 531 GLU A C 1
ATOM 4086 O O . GLU A 1 531 ? 1.084 0.200 31.228 1.00 81.25 531 GLU A O 1
ATOM 4091 N N . LYS A 1 532 ? -0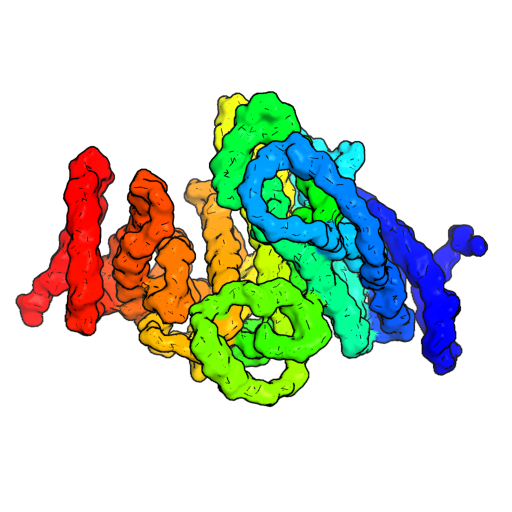.314 -1.008 29.931 1.00 73.44 532 LYS A N 1
ATOM 4092 C CA . LYS A 1 532 ? 0.490 -2.234 29.865 1.00 73.44 532 LYS A CA 1
ATOM 4093 C C . LYS A 1 532 ? 1.637 -2.160 28.851 1.00 73.44 532 LYS A C 1
ATOM 4095 O O . LYS A 1 532 ? 2.361 -3.144 28.710 1.00 73.44 532 LYS A O 1
ATOM 4100 N N . THR A 1 533 ? 1.822 -1.041 28.147 1.00 66.44 533 THR A N 1
ATOM 4101 C CA . THR A 1 533 ? 2.935 -0.865 27.199 1.00 66.44 533 THR A CA 1
ATOM 4102 C C . THR A 1 533 ? 4.281 -0.929 27.938 1.00 66.44 533 THR A C 1
ATOM 4104 O O . THR A 1 533 ? 4.694 -0.011 28.649 1.00 66.44 533 THR A O 1
ATOM 4107 N N . LYS A 1 534 ? 4.971 -2.071 27.819 1.00 54.53 534 LYS A N 1
ATOM 4108 C CA . LYS A 1 534 ? 6.305 -2.291 28.393 1.00 54.53 534 LYS A CA 1
ATOM 4109 C C . LYS A 1 534 ? 7.364 -1.806 27.397 1.00 54.53 534 LYS A C 1
ATOM 4111 O O . LYS A 1 534 ? 7.762 -2.557 26.518 1.00 54.53 534 LYS A O 1
ATOM 4116 N N . GLN A 1 535 ? 7.837 -0.569 27.533 1.00 52.25 535 GLN A N 1
ATOM 4117 C CA . GLN A 1 535 ? 9.131 -0.144 26.971 1.00 52.25 535 GLN A CA 1
ATOM 4118 C C . GLN A 1 535 ? 10.148 0.028 28.105 1.00 52.25 535 GLN A C 1
ATOM 4120 O O . GLN A 1 535 ? 9.755 0.239 29.243 1.00 52.25 535 GLN A O 1
ATOM 4125 N N . SER A 1 536 ? 11.447 -0.129 27.855 1.00 42.62 536 SER A N 1
ATOM 4126 C CA . SER A 1 536 ? 12.455 -0.341 28.910 1.00 42.62 536 SER A CA 1
ATOM 4127 C C . SER A 1 536 ? 12.800 0.890 29.767 1.00 42.62 536 SER A C 1
ATOM 4129 O O . SER A 1 536 ? 13.292 0.709 30.876 1.00 42.62 536 SER A O 1
ATOM 4131 N N . TYR A 1 537 ? 12.431 2.120 29.388 1.00 47.84 537 TYR A N 1
ATOM 4132 C CA . TYR A 1 537 ? 12.765 3.348 30.140 1.00 47.84 537 TYR A CA 1
ATOM 4133 C C . TYR A 1 537 ? 11.534 4.095 30.679 1.00 47.84 537 TYR A C 1
ATOM 4135 O O . TYR A 1 537 ? 10.481 4.086 30.044 1.00 47.84 537 TYR A O 1
ATOM 4143 N N . TYR A 1 538 ? 11.644 4.700 31.870 1.00 48.84 538 TYR A N 1
ATOM 4144 C CA . TYR A 1 538 ? 10.537 5.386 32.564 1.00 48.84 538 TYR A CA 1
ATOM 4145 C C . TYR A 1 538 ? 10.060 6.657 31.832 1.00 48.84 538 TYR A C 1
ATOM 4147 O O . TYR A 1 538 ? 8.853 6.838 31.678 1.00 48.84 538 TYR A O 1
ATOM 4155 N N . ASP A 1 539 ? 10.973 7.479 31.305 1.00 48.09 539 ASP A N 1
ATOM 4156 C CA . ASP A 1 539 ? 10.620 8.752 30.648 1.00 48.09 539 ASP A CA 1
ATOM 4157 C C . ASP A 1 539 ? 9.948 8.553 29.281 1.00 48.09 539 ASP A C 1
ATOM 4159 O O . ASP A 1 539 ? 8.919 9.165 28.988 1.00 48.09 539 ASP A O 1
ATOM 4163 N N . ILE A 1 540 ? 10.460 7.614 28.479 1.00 55.25 540 ILE A N 1
ATOM 4164 C CA . ILE A 1 540 ? 9.876 7.238 27.179 1.00 55.25 540 ILE A CA 1
ATOM 4165 C C . ILE A 1 540 ? 8.505 6.572 27.383 1.00 55.25 540 ILE A C 1
ATOM 4167 O O . ILE A 1 540 ? 7.553 6.867 26.660 1.00 55.25 540 ILE A O 1
ATOM 4171 N N . ARG A 1 541 ? 8.366 5.728 28.421 1.00 56.22 541 ARG A N 1
ATOM 4172 C CA . ARG A 1 541 ? 7.079 5.111 28.789 1.00 56.22 541 ARG A CA 1
ATOM 4173 C C . ARG A 1 541 ? 6.016 6.149 29.116 1.00 56.22 541 ARG A C 1
ATOM 4175 O O . ARG A 1 541 ? 4.877 5.983 28.690 1.00 56.22 541 ARG A O 1
ATOM 4182 N N . MET A 1 542 ? 6.358 7.180 29.886 1.00 59.75 542 MET A N 1
ATOM 4183 C CA . MET A 1 542 ? 5.389 8.212 30.249 1.00 59.75 542 MET A CA 1
ATOM 4184 C C . MET A 1 542 ? 4.950 8.999 29.015 1.00 59.75 542 MET A C 1
ATOM 4186 O O . MET A 1 542 ? 3.753 9.089 28.754 1.00 59.75 542 MET A O 1
ATOM 4190 N N . GLN A 1 543 ? 5.891 9.491 28.205 1.00 65.75 543 GLN A N 1
ATOM 4191 C CA . GLN A 1 543 ? 5.564 10.278 27.011 1.00 65.75 543 GLN A CA 1
ATOM 4192 C C . GLN A 1 543 ? 4.683 9.506 26.022 1.00 65.75 543 GLN A C 1
ATOM 4194 O O . GLN A 1 543 ? 3.667 10.038 25.577 1.00 65.75 543 GLN A O 1
ATOM 4199 N N . LEU A 1 544 ? 5.006 8.239 25.743 1.00 72.69 544 LEU A N 1
ATOM 4200 C CA . LEU A 1 544 ? 4.233 7.420 24.810 1.00 72.69 544 LEU A CA 1
ATOM 4201 C C . LEU A 1 544 ? 2.803 7.169 25.309 1.00 72.69 544 LEU A C 1
ATOM 4203 O O . LEU A 1 544 ? 1.847 7.321 24.552 1.00 72.69 544 LEU A O 1
ATOM 4207 N N . LYS A 1 545 ? 2.626 6.842 26.598 1.00 79.00 545 LYS A N 1
ATOM 4208 C CA . LYS A 1 545 ? 1.289 6.629 27.181 1.00 79.00 545 LYS A CA 1
ATOM 4209 C C . LYS A 1 545 ? 0.398 7.855 27.006 1.00 79.00 545 LYS A C 1
ATOM 4211 O O . LYS A 1 545 ? -0.770 7.716 26.650 1.00 79.00 545 LYS A O 1
ATOM 4216 N N . TYR A 1 546 ? 0.944 9.048 27.234 1.00 80.19 546 TYR A N 1
ATOM 4217 C CA . TYR A 1 546 ? 0.190 10.290 27.088 1.00 80.19 546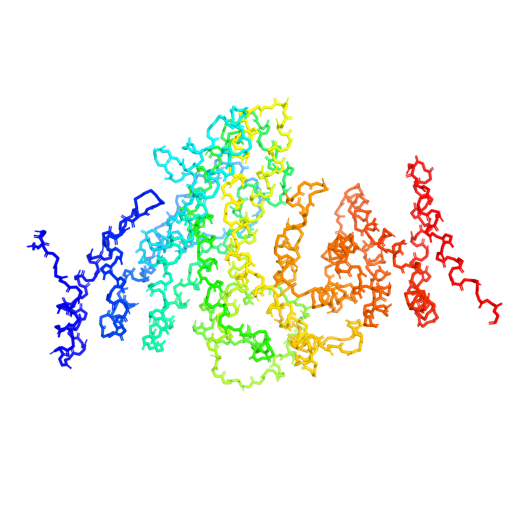 TYR A CA 1
ATOM 4218 C C . TYR A 1 546 ? -0.090 10.640 25.633 1.00 80.19 546 TYR A C 1
ATOM 4220 O O . TYR A 1 546 ? -1.217 11.012 25.320 1.00 80.19 546 TYR A O 1
ATOM 4228 N N . GLN A 1 547 ? 0.878 10.441 24.737 1.00 81.00 547 GLN A N 1
ATOM 4229 C CA . GLN A 1 547 ? 0.675 10.628 23.299 1.00 81.00 547 GLN A CA 1
ATOM 4230 C C . GLN A 1 547 ? -0.492 9.789 22.763 1.00 81.00 547 GLN A C 1
ATOM 4232 O O . GLN A 1 547 ? -1.225 10.261 21.902 1.00 81.00 547 GLN A O 1
ATOM 4237 N N . LEU A 1 548 ? -0.709 8.586 23.305 1.00 84.19 548 LEU A N 1
ATOM 4238 C CA . LEU A 1 548 ? -1.831 7.727 22.912 1.00 84.19 548 LEU A CA 1
ATOM 4239 C C . LEU A 1 548 ? -3.140 8.053 23.656 1.00 84.19 548 LEU A C 1
ATOM 4241 O O . LEU A 1 548 ? -4.221 7.806 23.127 1.00 84.19 548 LEU A O 1
ATOM 4245 N N . ARG A 1 549 ? -3.076 8.603 24.877 1.00 87.94 549 ARG A N 1
ATOM 4246 C CA . ARG A 1 549 ? -4.262 8.943 25.689 1.00 87.94 549 ARG A CA 1
ATOM 4247 C C . ARG A 1 549 ? -4.879 10.297 25.343 1.00 87.94 549 ARG A C 1
ATOM 4249 O O . ARG A 1 549 ? -6.096 10.425 25.440 1.00 87.94 549 ARG A O 1
ATOM 4256 N N . ILE A 1 550 ? -4.082 11.284 24.929 1.00 88.25 550 ILE A N 1
ATOM 4257 C CA . ILE A 1 550 ? -4.579 12.622 24.566 1.00 88.25 550 ILE A CA 1
ATOM 4258 C C . ILE A 1 550 ? -5.621 12.547 23.436 1.00 88.25 550 ILE A C 1
ATOM 4260 O O . ILE A 1 550 ? -6.724 13.047 23.650 1.00 88.25 550 ILE A O 1
ATOM 4264 N N . PRO A 1 551 ? -5.375 11.857 22.302 1.00 90.75 551 PRO A N 1
ATOM 4265 C CA . PRO A 1 551 ? -6.380 11.731 21.245 1.00 90.75 551 PRO A CA 1
ATOM 4266 C C . PRO A 1 551 ? -7.674 11.063 21.718 1.00 90.75 551 PRO A C 1
ATOM 4268 O O . PRO A 1 551 ? -8.749 11.431 21.259 1.00 90.75 551 PRO A O 1
ATOM 4271 N N . ILE A 1 552 ? -7.590 10.111 22.658 1.00 92.56 552 ILE A N 1
ATOM 4272 C CA . ILE A 1 552 ? -8.774 9.466 23.246 1.00 92.56 552 ILE A CA 1
ATOM 4273 C C . ILE A 1 552 ? -9.589 10.491 24.032 1.00 92.56 552 ILE A C 1
ATOM 4275 O O . ILE A 1 552 ? -10.804 10.554 23.884 1.00 92.56 552 ILE A O 1
ATOM 4279 N N . MET A 1 553 ? -8.930 11.296 24.865 1.00 90.38 553 MET A N 1
ATOM 4280 C CA . MET A 1 553 ? -9.602 12.317 25.666 1.00 90.38 553 MET A CA 1
ATOM 4281 C C . MET A 1 553 ? -10.261 13.386 24.795 1.00 90.38 553 MET A C 1
ATOM 4283 O O . MET A 1 553 ? -11.423 13.710 25.025 1.00 90.38 553 MET A O 1
ATOM 4287 N N . GLU A 1 554 ? -9.546 13.890 23.787 1.00 90.69 554 GLU A N 1
ATOM 4288 C CA . GLU A 1 554 ? -10.091 14.871 22.845 1.00 90.69 554 GLU A CA 1
ATOM 4289 C C . GLU A 1 554 ? -11.281 14.293 22.066 1.00 90.69 554 GLU A C 1
ATOM 4291 O O . GLU A 1 554 ? -12.286 14.974 21.870 1.00 90.69 554 GLU A O 1
ATOM 4296 N N . LEU A 1 555 ? -11.204 13.020 21.662 1.00 92.44 555 LEU A N 1
ATOM 4297 C CA . LEU A 1 555 ? -12.303 12.352 20.973 1.00 92.44 555 LEU A CA 1
ATOM 4298 C C . LEU A 1 555 ? -13.523 12.206 21.887 1.00 92.44 555 LEU A C 1
ATOM 4300 O O . LEU A 1 555 ? -14.628 12.540 21.469 1.00 92.44 555 LEU A O 1
ATOM 4304 N N . LEU A 1 556 ? -13.334 11.757 23.134 1.00 93.06 556 LEU A N 1
ATOM 4305 C CA . LEU A 1 556 ? -14.413 11.654 24.122 1.00 93.06 556 LEU A CA 1
ATOM 4306 C C . LEU A 1 556 ? -15.074 13.015 24.374 1.00 93.06 556 LEU A C 1
ATOM 4308 O O . LEU A 1 556 ? -16.297 13.092 24.397 1.00 93.06 556 LEU A O 1
ATOM 4312 N N . GLU A 1 557 ? -14.296 14.089 24.503 1.00 90.50 557 GLU A N 1
ATOM 4313 C CA . GLU A 1 557 ? -14.826 15.450 24.651 1.00 90.50 557 GLU A CA 1
ATOM 4314 C C . GLU A 1 557 ? -15.716 15.858 23.465 1.00 90.50 557 GLU A C 1
ATOM 4316 O O . GLU A 1 557 ? -16.740 16.513 23.657 1.00 90.50 557 GLU A O 1
ATOM 4321 N N . GLN A 1 558 ? -15.376 15.423 22.247 1.00 90.50 558 GLN A N 1
ATOM 4322 C CA . GLN A 1 558 ? -16.167 15.709 21.049 1.00 90.50 558 GLN A CA 1
ATOM 4323 C C . GLN A 1 558 ? -17.434 14.863 20.921 1.00 90.50 558 GLN A C 1
ATOM 4325 O O . GLN A 1 558 ? -18.454 15.384 20.469 1.00 90.50 558 GLN A O 1
ATOM 4330 N N . VAL A 1 559 ? -17.388 13.576 21.284 1.00 92.38 559 VAL A N 1
ATOM 4331 C CA . VAL A 1 559 ? -18.524 12.664 21.061 1.00 92.38 559 VAL A CA 1
ATOM 4332 C C . VAL A 1 559 ? -19.487 12.582 22.245 1.00 92.38 559 VAL A C 1
ATOM 4334 O O . VAL A 1 559 ? -20.673 12.343 22.045 1.00 92.38 559 VAL A O 1
ATOM 4337 N N . LEU A 1 560 ? -19.032 12.827 23.479 1.00 92.31 560 LEU A N 1
ATOM 4338 C CA . LEU A 1 560 ? -19.885 12.766 24.672 1.00 92.31 560 LEU A CA 1
ATOM 4339 C C . LEU A 1 560 ? -21.025 13.793 24.717 1.00 92.31 560 LEU A C 1
ATOM 4341 O O . LEU A 1 560 ? -22.017 13.498 25.373 1.00 92.31 560 LEU A O 1
ATOM 4345 N N . PRO A 1 561 ? -20.979 14.961 24.053 1.00 92.81 561 PRO A N 1
ATOM 4346 C CA . PRO A 1 561 ? -22.156 15.816 23.916 1.00 92.81 561 PRO A CA 1
ATOM 4347 C C . PRO A 1 561 ? -23.337 15.139 23.198 1.00 92.81 561 PRO A C 1
ATOM 4349 O O . PRO A 1 561 ? -24.480 15.536 23.421 1.00 92.81 561 PRO A O 1
ATOM 4352 N N . ILE A 1 562 ? -23.086 14.109 22.385 1.00 93.31 562 ILE A N 1
ATOM 4353 C CA . ILE A 1 562 ? -24.094 13.393 21.597 1.00 93.31 562 ILE A CA 1
ATOM 4354 C C . ILE A 1 562 ? -24.796 12.341 22.472 1.00 93.31 562 ILE A C 1
ATOM 4356 O O . ILE A 1 562 ? -24.161 11.456 23.048 1.00 93.31 562 ILE A O 1
ATOM 4360 N N . GLU A 1 563 ? -26.131 12.384 22.536 1.00 94.31 563 GLU A N 1
ATOM 4361 C CA . GLU A 1 563 ? -26.931 11.523 23.428 1.00 94.31 563 GLU A CA 1
ATOM 4362 C C . GLU A 1 563 ? -26.734 10.016 23.198 1.00 94.31 563 GLU A C 1
ATOM 4364 O O . GLU A 1 563 ? -26.721 9.243 24.157 1.00 94.31 563 GLU A O 1
ATOM 4369 N N . ALA A 1 564 ? -26.536 9.585 21.949 1.00 94.44 564 ALA A N 1
ATOM 4370 C CA . ALA A 1 564 ? -26.305 8.175 21.635 1.00 94.44 564 ALA A CA 1
ATOM 4371 C C . ALA A 1 564 ? -25.018 7.644 22.300 1.00 94.44 564 ALA A C 1
ATOM 4373 O O . ALA A 1 564 ? -25.041 6.598 22.950 1.00 94.44 564 ALA A O 1
ATOM 4374 N N . HIS A 1 565 ? -23.933 8.423 22.249 1.00 95.25 565 HIS A N 1
ATOM 4375 C CA . HIS A 1 565 ? -22.661 8.095 22.901 1.00 95.25 565 HIS A CA 1
ATOM 4376 C C . HIS A 1 565 ? -22.767 8.151 24.433 1.00 95.25 565 HIS A C 1
ATOM 4378 O O . HIS A 1 565 ? -22.210 7.295 25.121 1.00 95.25 565 HIS A O 1
ATOM 4384 N N . LYS A 1 566 ? -23.543 9.091 25.001 1.00 94.19 566 LYS A N 1
ATOM 4385 C CA . LYS A 1 566 ? -23.830 9.104 26.454 1.00 94.19 566 LYS A CA 1
ATOM 4386 C C . LYS A 1 566 ? -24.555 7.840 26.901 1.00 94.19 566 LYS A C 1
ATOM 4388 O O . LYS A 1 566 ? -24.252 7.294 27.962 1.00 94.19 566 LYS A O 1
ATOM 4393 N N . LYS A 1 567 ? -25.523 7.371 26.109 1.00 94.88 567 LYS A N 1
ATOM 4394 C CA . LYS A 1 567 ? -26.244 6.124 26.385 1.00 94.88 567 LYS A CA 1
ATOM 4395 C C . LYS A 1 567 ? -25.298 4.922 26.343 1.00 94.88 567 LYS A C 1
ATOM 4397 O O . LYS A 1 567 ? -25.375 4.076 27.235 1.00 94.88 567 LYS A O 1
ATOM 4402 N N . ALA A 1 568 ? -24.387 4.874 25.371 1.00 94.62 568 ALA A N 1
ATOM 4403 C CA . ALA A 1 568 ? -23.362 3.835 25.292 1.00 94.62 568 ALA A CA 1
ATOM 4404 C C . ALA A 1 568 ? -22.431 3.852 26.517 1.00 94.62 568 ALA A C 1
ATOM 4406 O O . ALA A 1 568 ? -22.210 2.808 27.124 1.00 94.62 568 ALA A O 1
ATOM 4407 N N . LEU A 1 569 ? -21.974 5.034 26.954 1.00 95.44 569 LEU A N 1
ATOM 4408 C CA . LEU A 1 569 ? -21.169 5.190 28.173 1.00 95.44 569 LEU A CA 1
ATOM 4409 C C . LEU A 1 569 ? -21.885 4.637 29.414 1.00 95.44 569 LEU A C 1
ATOM 4411 O O . LEU A 1 569 ? -21.289 3.892 30.187 1.00 95.44 569 LEU A O 1
ATOM 4415 N N . LYS A 1 570 ? -23.164 4.993 29.601 1.00 94.44 570 LYS A N 1
ATOM 4416 C CA . LYS A 1 570 ? -23.979 4.512 30.729 1.00 94.44 570 LYS A CA 1
ATOM 4417 C C . LYS A 1 570 ? -24.146 2.997 30.702 1.00 94.44 570 LYS A C 1
ATOM 4419 O O . LYS A 1 570 ? -23.952 2.352 31.725 1.00 94.44 570 LYS A O 1
ATOM 4424 N N . SER A 1 571 ? -24.475 2.447 29.534 1.00 95.12 571 SER A N 1
ATOM 4425 C CA . SER A 1 571 ? -24.659 1.001 29.360 1.00 95.12 571 SER A CA 1
ATOM 4426 C C . SER A 1 571 ? -23.354 0.265 29.673 1.00 95.12 571 SER A C 1
ATOM 4428 O O . SER A 1 571 ? -23.346 -0.653 30.484 1.00 95.12 571 SER A O 1
ATOM 4430 N N . PHE A 1 572 ? -22.222 0.761 29.160 1.00 94.44 572 PHE A N 1
ATOM 4431 C CA . PHE A 1 572 ? -20.900 0.205 29.447 1.00 94.44 572 PHE A CA 1
ATOM 4432 C C . PHE A 1 572 ? -20.530 0.273 30.937 1.00 94.44 572 PHE A C 1
ATOM 4434 O O . PHE A 1 572 ? -20.008 -0.696 31.480 1.00 94.44 572 PHE A O 1
ATOM 4441 N N . ALA A 1 573 ? -20.811 1.388 31.617 1.00 94.50 573 ALA A N 1
ATOM 4442 C CA . ALA A 1 573 ? -20.530 1.541 33.045 1.00 94.50 573 ALA A CA 1
ATOM 4443 C C . ALA A 1 573 ? -21.308 0.543 33.921 1.00 94.50 573 ALA A C 1
ATOM 4445 O O . ALA A 1 573 ? -20.795 0.120 34.956 1.00 94.50 573 ALA A O 1
ATOM 4446 N N . VAL A 1 574 ? -22.519 0.160 33.505 1.00 95.25 574 VAL A N 1
ATOM 4447 C CA . VAL A 1 574 ? -23.345 -0.837 34.202 1.00 95.25 574 VAL A CA 1
ATOM 4448 C C . VAL A 1 574 ? -22.910 -2.259 33.845 1.00 95.25 574 VAL A C 1
ATOM 4450 O O . VAL A 1 574 ? -22.690 -3.075 34.734 1.00 95.25 574 VAL A O 1
ATOM 4453 N N . GLU A 1 575 ? -22.756 -2.560 32.556 1.00 94.50 575 GLU A N 1
ATOM 4454 C CA . GLU A 1 575 ? -22.466 -3.913 32.063 1.00 94.50 575 GLU A CA 1
ATOM 4455 C C . GLU A 1 575 ? -21.017 -4.354 32.318 1.00 94.50 575 GLU A C 1
ATOM 4457 O O . GLU A 1 575 ? -20.739 -5.545 32.453 1.00 94.50 575 GLU A O 1
ATOM 4462 N N . ARG A 1 576 ? -20.075 -3.404 32.361 1.00 93.88 576 ARG A N 1
ATOM 4463 C CA . ARG A 1 576 ? -18.629 -3.635 32.514 1.00 93.88 576 ARG A CA 1
ATOM 4464 C C . ARG A 1 576 ? -18.049 -2.729 33.601 1.00 93.88 576 ARG A C 1
ATOM 4466 O O . ARG A 1 576 ? -17.037 -2.052 33.393 1.00 93.88 576 ARG A O 1
ATOM 4473 N N . SER A 1 577 ? -18.684 -2.733 34.773 1.00 94.19 577 SER A N 1
ATOM 4474 C CA . SER A 1 577 ? -18.325 -1.880 35.915 1.00 94.19 577 SER A CA 1
ATOM 4475 C C . SER A 1 577 ? -16.838 -1.926 36.268 1.00 94.19 577 SER A C 1
ATOM 4477 O O . SER A 1 577 ? -16.238 -0.886 36.525 1.00 94.19 577 SER A O 1
ATOM 4479 N N . ASP A 1 578 ? -16.208 -3.100 36.213 1.00 93.75 578 ASP A N 1
ATOM 4480 C CA . ASP A 1 578 ? -14.797 -3.269 36.577 1.00 93.75 578 ASP A CA 1
ATOM 4481 C C . ASP A 1 578 ? -13.844 -2.591 35.581 1.00 93.75 578 ASP A C 1
ATOM 4483 O O . ASP A 1 578 ? -12.886 -1.914 35.973 1.00 93.75 578 ASP A O 1
ATOM 4487 N N . GLU A 1 579 ? -14.114 -2.730 34.278 1.00 92.62 579 GLU A N 1
ATOM 4488 C CA . GLU A 1 579 ? -13.351 -2.045 33.229 1.00 92.62 579 GLU A CA 1
ATOM 4489 C C . GLU A 1 579 ? -13.536 -0.528 33.331 1.00 92.62 579 GLU A C 1
ATOM 4491 O O . GLU A 1 579 ? -12.568 0.231 33.211 1.00 92.62 579 GLU A O 1
ATOM 4496 N N . PHE A 1 580 ? -14.766 -0.089 33.607 1.00 94.75 580 PHE A N 1
ATOM 4497 C CA . PHE A 1 580 ? -15.097 1.320 33.756 1.00 94.75 580 PHE A CA 1
ATOM 4498 C C . PHE A 1 580 ? -14.438 1.953 34.992 1.00 94.75 580 PHE A C 1
ATOM 4500 O O . PHE A 1 580 ? -13.805 3.006 34.887 1.00 94.75 580 PHE A O 1
ATOM 4507 N N . LEU A 1 581 ? -14.484 1.290 36.151 1.00 92.62 581 LEU A N 1
ATOM 4508 C CA . LEU A 1 581 ? -13.802 1.740 37.370 1.00 92.62 581 LEU A CA 1
ATOM 4509 C C . LEU A 1 581 ? -12.290 1.820 37.168 1.00 92.62 581 LEU A C 1
ATOM 4511 O O . LEU A 1 581 ? -11.646 2.777 37.600 1.00 92.62 581 LEU A O 1
ATOM 4515 N N . LYS A 1 582 ? -11.704 0.849 36.461 1.00 92.94 582 LYS A N 1
ATOM 4516 C CA . LYS A 1 582 ? -10.283 0.886 36.108 1.00 92.94 582 LYS A CA 1
ATOM 4517 C C . LYS A 1 582 ? -9.939 2.099 35.243 1.00 92.94 582 LYS A C 1
ATOM 4519 O O . LYS A 1 582 ? -8.900 2.722 35.463 1.00 92.94 582 LYS A O 1
ATOM 4524 N N . PHE A 1 583 ? -10.789 2.436 34.280 1.00 93.00 583 PHE A N 1
ATOM 4525 C CA . PHE A 1 583 ? -10.631 3.628 33.454 1.00 93.00 583 PHE A CA 1
ATOM 4526 C C . PHE A 1 583 ? -10.693 4.918 34.278 1.00 93.00 583 PHE A C 1
ATOM 4528 O O . PHE A 1 583 ? -9.778 5.738 34.170 1.00 93.00 583 PHE A O 1
ATOM 4535 N N . LEU A 1 584 ? -11.683 5.058 35.165 1.00 91.19 584 LEU A N 1
ATOM 4536 C CA . LEU A 1 584 ? -11.787 6.210 36.068 1.00 91.19 584 LEU A CA 1
ATOM 4537 C C . LEU A 1 584 ? -10.562 6.337 36.977 1.00 91.19 584 LEU A C 1
ATOM 4539 O O . LEU A 1 584 ? -9.979 7.414 37.076 1.00 91.19 584 LEU A O 1
ATOM 4543 N N . ASN A 1 585 ? -10.110 5.233 37.575 1.00 88.00 585 ASN A N 1
ATOM 4544 C CA . ASN A 1 585 ? -8.918 5.222 38.422 1.00 88.00 585 ASN A CA 1
ATOM 4545 C C . ASN A 1 585 ? -7.674 5.705 37.664 1.00 88.00 585 ASN A C 1
ATOM 4547 O O . ASN A 1 585 ? -6.887 6.488 38.196 1.00 88.00 585 ASN A O 1
ATOM 4551 N N . GLN A 1 586 ? -7.505 5.283 36.408 1.00 87.94 586 GLN A N 1
ATOM 4552 C CA . GLN A 1 586 ? -6.393 5.746 35.578 1.00 87.94 586 GLN A CA 1
ATOM 4553 C C . GLN A 1 586 ? -6.535 7.217 35.178 1.00 87.94 586 GLN A C 1
ATOM 4555 O O . GLN A 1 586 ? -5.543 7.940 35.192 1.00 87.94 586 GLN A O 1
ATOM 4560 N N . MET A 1 587 ? -7.740 7.690 34.847 1.00 84.19 587 MET A N 1
ATOM 4561 C CA . MET A 1 587 ? -7.977 9.114 34.591 1.00 84.19 587 MET A CA 1
ATOM 4562 C C . MET A 1 587 ? -7.633 9.980 35.810 1.00 84.19 587 MET A C 1
ATOM 4564 O O . MET A 1 587 ? -6.902 10.961 35.672 1.00 84.19 587 MET A O 1
ATOM 4568 N N . CYS A 1 588 ? -8.093 9.591 37.002 1.00 81.06 588 CYS A N 1
ATOM 4569 C CA . CYS A 1 588 ? -7.795 10.286 38.256 1.00 81.06 588 CYS A CA 1
ATOM 4570 C C . CYS A 1 588 ? -6.291 10.297 38.562 1.00 81.06 588 CYS A C 1
ATOM 4572 O O . CYS A 1 588 ? -5.744 11.333 38.937 1.00 81.06 588 CYS A O 1
ATOM 4574 N N . ALA A 1 589 ? -5.596 9.175 38.347 1.00 78.38 589 ALA A N 1
ATOM 4575 C CA . ALA A 1 589 ? -4.149 9.095 38.540 1.00 78.38 589 ALA A CA 1
ATOM 4576 C C . ALA A 1 589 ? -3.379 10.079 37.638 1.00 78.38 589 ALA A C 1
ATOM 4578 O O . ALA A 1 589 ? -2.420 10.706 38.091 1.00 78.38 589 ALA A O 1
ATOM 4579 N N . HIS A 1 590 ? -3.808 10.272 36.385 1.00 72.25 590 HIS A N 1
ATOM 4580 C CA . HIS A 1 590 ? -3.188 11.271 35.507 1.00 72.25 590 HIS A CA 1
ATOM 4581 C C . HIS A 1 590 ? -3.482 12.707 35.929 1.00 72.25 590 HIS A C 1
ATOM 4583 O O . HIS A 1 590 ? -2.601 13.558 35.819 1.00 72.25 590 HIS A O 1
ATOM 4589 N N . HIS A 1 591 ? -4.689 12.980 36.428 1.00 66.94 591 HIS A N 1
ATOM 4590 C CA . HIS A 1 591 ? -5.067 14.314 36.895 1.00 66.94 591 HIS A CA 1
ATOM 4591 C C . HIS A 1 591 ? -4.154 14.795 38.031 1.00 66.94 591 HIS A C 1
ATOM 4593 O O . HIS A 1 591 ? -3.640 15.913 37.982 1.00 66.94 591 HIS A O 1
ATOM 4599 N N . VAL A 1 592 ? -3.850 13.913 38.990 1.00 62.72 592 VAL A N 1
ATOM 4600 C CA . VAL A 1 592 ? -2.918 14.203 40.096 1.00 62.72 592 VAL A CA 1
ATOM 4601 C C . VAL A 1 592 ? -1.508 14.525 39.583 1.00 62.72 592 VAL A C 1
ATOM 4603 O O . VAL A 1 592 ? -0.837 15.400 40.130 1.00 62.72 592 VAL A O 1
ATOM 4606 N N . PHE A 1 593 ? -1.062 13.865 38.511 1.00 61.06 593 PHE A N 1
ATOM 4607 C CA . PHE A 1 593 ? 0.257 14.098 37.920 1.00 61.06 593 PHE A CA 1
ATOM 4608 C C . PHE A 1 593 ? 0.332 15.429 37.141 1.00 61.06 593 PHE A C 1
ATOM 4610 O O . PHE A 1 593 ? 1.327 16.148 37.242 1.00 61.06 593 PHE A O 1
ATOM 4617 N N . PHE A 1 594 ? -0.730 15.801 36.415 1.00 60.28 594 PHE A N 1
ATOM 4618 C CA . PHE A 1 594 ? -0.775 16.996 35.557 1.00 60.28 594 PHE A CA 1
ATOM 4619 C C . PHE A 1 594 ? -1.228 18.287 36.243 1.00 60.28 594 PHE A C 1
ATOM 4621 O O . PHE A 1 594 ? -1.107 19.359 35.651 1.00 60.28 594 PHE A O 1
ATOM 4628 N N . HIS A 1 595 ? -1.648 18.255 37.510 1.00 52.47 595 HIS A N 1
ATOM 4629 C CA . HIS A 1 595 ? -1.967 19.481 38.256 1.00 52.47 595 HIS A CA 1
ATOM 4630 C C . HIS A 1 595 ? -0.771 20.466 38.352 1.00 52.47 595 HIS A C 1
ATOM 4632 O O . HIS A 1 595 ? -0.955 21.646 38.653 1.00 52.47 595 HIS A O 1
ATOM 4638 N N . LYS A 1 596 ? 0.458 20.013 38.051 1.00 49.38 596 LYS A N 1
ATOM 4639 C CA . LYS A 1 596 ? 1.666 20.852 37.932 1.00 49.38 596 LYS A CA 1
ATOM 4640 C C . LYS A 1 596 ? 1.947 21.388 36.517 1.00 49.38 596 LYS A C 1
ATOM 4642 O O . LYS A 1 596 ? 2.812 22.246 36.374 1.00 49.38 596 LYS A O 1
ATOM 4647 N N . GLN A 1 597 ? 1.241 20.927 35.483 1.00 47.75 597 GLN A N 1
ATOM 4648 C CA . GLN A 1 597 ? 1.531 21.228 34.077 1.00 47.75 597 GLN A CA 1
ATOM 4649 C C . GLN A 1 597 ? 0.210 21.380 33.290 1.00 47.75 597 GLN A C 1
ATOM 4651 O O . GLN A 1 597 ? -0.261 20.443 32.664 1.00 47.75 597 GLN A O 1
ATOM 4656 N N . GLN A 1 598 ? -0.416 22.562 33.409 1.00 48.44 598 GLN A N 1
ATOM 4657 C CA . GLN A 1 598 ? -1.567 23.077 32.634 1.00 48.44 598 GLN A CA 1
ATOM 4658 C C . GLN A 1 598 ? -2.516 22.035 31.991 1.00 48.44 598 GLN A C 1
ATOM 4660 O O . GLN A 1 598 ? -2.262 21.588 30.879 1.00 48.44 598 GLN A O 1
ATOM 4665 N N . THR A 1 599 ? -3.679 21.735 32.589 1.00 51.41 599 THR A N 1
ATOM 4666 C CA . THR A 1 599 ? -4.820 21.154 31.835 1.00 51.41 599 THR A CA 1
ATOM 4667 C C . THR A 1 599 ? -6.181 21.413 32.503 1.00 51.41 599 THR A C 1
ATOM 4669 O O . THR A 1 599 ? -6.645 20.639 33.336 1.00 51.41 599 THR A O 1
ATOM 4672 N N . LEU A 1 600 ? -6.872 22.479 32.074 1.00 54.94 600 LEU A N 1
ATOM 4673 C CA . LEU A 1 600 ? -8.294 22.720 32.385 1.00 54.94 600 LEU A CA 1
ATOM 4674 C C . LEU A 1 600 ? -9.202 21.624 31.771 1.00 54.94 600 LEU A C 1
ATOM 4676 O O . LEU A 1 600 ? -10.223 21.250 32.343 1.00 54.94 600 LEU A O 1
ATOM 4680 N N . ASN A 1 601 ? -8.796 21.063 30.626 1.00 57.34 601 ASN A N 1
ATOM 4681 C CA . ASN A 1 601 ? -9.618 20.147 29.823 1.00 57.34 601 ASN A CA 1
ATOM 4682 C C . ASN A 1 601 ? -9.833 18.776 30.489 1.00 57.34 601 ASN A C 1
ATOM 4684 O O . ASN A 1 601 ? -10.890 18.174 30.337 1.00 57.34 601 ASN A O 1
ATOM 4688 N N . MET A 1 602 ? -8.869 18.282 31.279 1.00 59.81 602 MET A N 1
ATOM 4689 C CA . MET A 1 602 ? -9.013 16.984 31.957 1.00 59.81 602 MET A CA 1
ATOM 4690 C C . MET A 1 602 ? -10.020 17.054 33.117 1.00 59.81 602 MET A C 1
ATOM 4692 O O . MET A 1 602 ? -10.773 16.104 33.325 1.00 59.81 602 MET A O 1
ATOM 4696 N N . GLN A 1 603 ? -10.076 18.184 33.835 1.00 60.47 603 GLN A N 1
ATOM 4697 C CA . GLN A 1 603 ? -11.111 18.430 34.847 1.00 60.47 603 GLN A CA 1
ATOM 4698 C C . GLN A 1 603 ? -12.494 18.505 34.211 1.00 60.47 603 GLN A C 1
ATOM 4700 O O . GLN A 1 603 ? -13.429 17.898 34.728 1.00 60.47 603 GLN A O 1
ATOM 4705 N N . LEU A 1 604 ? -12.607 19.200 33.076 1.00 62.97 604 LEU A N 1
ATOM 4706 C CA . LEU A 1 604 ? -13.859 19.308 32.338 1.00 62.97 604 LEU A CA 1
ATOM 4707 C C . LEU A 1 604 ? -14.339 17.931 31.865 1.00 62.97 604 LEU A C 1
ATOM 4709 O O . LEU A 1 604 ? -15.499 17.597 32.065 1.00 62.97 604 LEU A O 1
ATOM 4713 N N . LEU A 1 605 ? -13.447 17.099 31.319 1.00 70.69 605 LEU A N 1
ATOM 4714 C CA . LEU A 1 605 ? -13.799 15.755 30.861 1.00 70.69 605 LEU A CA 1
ATOM 4715 C C . LEU A 1 605 ? -14.197 14.831 32.019 1.00 70.69 605 LEU A C 1
ATOM 4717 O O . LEU A 1 605 ? -15.202 14.133 31.916 1.00 70.69 605 LEU A O 1
ATOM 4721 N N . LEU A 1 606 ? -13.446 14.832 33.128 1.00 71.88 606 LEU A N 1
ATOM 4722 C CA . LEU A 1 606 ? -13.797 14.035 34.308 1.00 71.88 606 LEU A CA 1
ATOM 4723 C C . LEU A 1 606 ? -15.147 14.486 34.878 1.00 71.88 606 LEU A C 1
ATOM 4725 O O . LEU A 1 606 ? -15.984 13.643 35.183 1.00 71.88 606 LEU A O 1
ATOM 4729 N N . TYR A 1 607 ? -15.387 15.798 34.953 1.00 71.12 607 TYR A N 1
ATOM 4730 C CA . TYR A 1 607 ? -16.676 16.354 35.351 1.00 71.12 607 TYR A CA 1
ATOM 4731 C C . TYR A 1 607 ? -17.785 15.907 34.396 1.00 71.12 607 TYR A C 1
ATOM 4733 O O . TYR A 1 607 ? -18.765 15.339 34.851 1.00 71.12 607 TYR A O 1
ATOM 4741 N N . VAL A 1 608 ? -17.608 16.044 33.078 1.00 70.44 608 VAL A N 1
ATOM 4742 C CA . VAL A 1 608 ? -18.590 15.599 32.075 1.00 70.44 608 VAL A CA 1
ATOM 4743 C C . VAL A 1 608 ? -18.887 14.107 32.207 1.00 70.44 608 VAL A C 1
ATOM 4745 O O . VAL A 1 608 ? -20.056 13.738 32.188 1.00 70.44 608 VAL A O 1
ATOM 4748 N N . ILE A 1 609 ? -17.879 13.248 32.378 1.00 75.12 609 ILE A N 1
ATOM 4749 C CA . ILE A 1 609 ? -18.071 11.798 32.540 1.00 75.12 609 ILE A CA 1
ATOM 4750 C C . ILE A 1 609 ? -18.827 11.497 33.837 1.00 75.12 609 ILE A C 1
ATOM 4752 O O . ILE A 1 609 ? -19.811 10.759 33.815 1.00 75.12 609 ILE A O 1
ATOM 4756 N N . VAL A 1 610 ? -18.407 12.091 34.956 1.00 74.50 610 VAL A N 1
ATOM 4757 C CA . VAL A 1 610 ? -19.035 11.893 36.268 1.00 74.50 610 VAL A CA 1
ATOM 4758 C C . VAL A 1 610 ? -20.473 12.412 36.262 1.00 74.50 610 VAL A C 1
ATOM 4760 O O . VAL A 1 610 ? -21.372 11.689 36.672 1.00 74.50 610 VAL A O 1
ATOM 4763 N N . THR A 1 611 ? -20.730 13.602 35.723 1.00 67.38 611 THR A N 1
ATOM 4764 C CA . THR A 1 611 ? -22.076 14.161 35.539 1.00 67.38 611 THR A CA 1
ATOM 4765 C C . THR A 1 611 ? -22.907 13.297 34.590 1.00 67.38 611 THR A C 1
ATOM 4767 O O . THR A 1 611 ? -24.063 13.013 34.882 1.00 67.38 611 THR A O 1
ATOM 4770 N N . CYS A 1 612 ? -22.342 12.806 33.483 1.00 65.88 612 CYS A N 1
ATOM 4771 C CA . CYS A 1 612 ? -23.063 11.930 32.558 1.00 65.88 612 CYS A CA 1
ATOM 4772 C C . CYS A 1 612 ? -23.497 10.621 33.224 1.00 65.88 612 CYS A C 1
ATOM 4774 O O . CYS A 1 612 ? -24.607 10.166 32.959 1.00 65.88 612 CYS A O 1
ATOM 4776 N N . VAL A 1 613 ? -22.659 10.025 34.075 1.00 67.94 613 VAL A N 1
ATOM 4777 C CA . VAL A 1 613 ? -22.965 8.762 34.765 1.00 67.94 613 VAL A CA 1
ATOM 4778 C C . VAL A 1 613 ? -23.859 8.981 35.991 1.00 67.94 613 VAL A C 1
ATOM 4780 O O . VAL A 1 613 ? -24.792 8.211 36.192 1.00 67.94 613 VAL A O 1
ATOM 4783 N N . LEU A 1 614 ? -23.629 10.038 36.777 1.00 57.66 614 LEU A N 1
ATOM 4784 C CA . LEU A 1 614 ? -24.333 10.285 38.042 1.00 57.66 614 LEU A CA 1
ATOM 4785 C C . LEU A 1 614 ? -25.645 11.078 37.899 1.00 57.66 614 LEU A C 1
ATOM 4787 O O . LEU A 1 614 ? -26.540 10.894 38.718 1.00 57.66 614 LEU A O 1
ATOM 4791 N N . CYS A 1 615 ? -25.833 11.924 36.876 1.00 53.59 615 CYS A N 1
ATOM 4792 C CA . CYS A 1 615 ? -27.046 12.756 36.742 1.00 53.59 615 CYS A CA 1
ATOM 4793 C C . CYS A 1 615 ? -28.286 12.022 36.187 1.00 53.59 615 CYS A C 1
ATOM 4795 O O . CYS A 1 615 ? -29.107 12.632 35.508 1.00 53.59 615 CYS A O 1
ATOM 4797 N N . ARG A 1 616 ? -28.455 10.727 36.488 1.00 42.22 616 ARG A N 1
ATOM 4798 C CA . ARG A 1 616 ? -29.764 10.039 36.488 1.00 42.22 616 ARG A CA 1
ATOM 4799 C C . ARG A 1 616 ? -29.840 8.982 37.600 1.00 42.22 616 ARG A C 1
ATOM 4801 O O . ARG A 1 616 ? -30.023 7.802 37.327 1.00 42.22 616 ARG A O 1
ATOM 4808 N N . CYS A 1 617 ? -29.733 9.426 38.851 1.00 31.81 617 CYS A N 1
ATOM 4809 C CA . CYS A 1 617 ? -30.615 8.891 39.888 1.00 31.81 617 CYS A CA 1
ATOM 4810 C C . CYS A 1 617 ? -31.980 9.582 39.734 1.00 31.81 617 CYS A C 1
ATOM 4812 O O . CYS A 1 617 ? -32.273 10.520 40.468 1.00 31.81 617 CYS A O 1
ATOM 4814 N N . GLU A 1 618 ? -32.754 9.164 38.733 1.00 30.38 618 GLU A N 1
ATOM 4815 C CA . GLU A 1 618 ? -34.219 9.293 38.687 1.00 30.38 618 GLU A CA 1
ATOM 4816 C C . GLU A 1 618 ? -34.795 7.986 38.152 1.00 30.38 618 GLU A C 1
ATOM 4818 O O . GLU A 1 618 ? -34.337 7.553 37.064 1.00 30.38 618 GLU A O 1
#

InterPro domains:
  IPR019474 Ubiquitin conjugation factor E4, core [PF10408] (122-592)
  IPR045132 Ubiquitin conjugation factor E4 [PTHR13931] (9-589)

Mean predicted aligned error: 7.62 Å

Foldseek 3Di:
DDDPDDPQLVNVQVVCVVDPDLVCCCVPCVVVLLVLLCVLFPQALVRNVVVSLVRLLSNLLVLDSSLVSNLVHCQAPPDDDPDPQQPPPPVVPPDDDDDDDDDRDGAAQQQVCLRRHSLNSLLVHAQQLQLPDPPGGLLRVQQPPVVPDDPVSLVVSLVVRLVSLVVSLVSSCSNLVSQCVSDPSSVLSSLLSLLSNLLSQQCLLVQQLQQPRVVFLVVNLVQLVDPDPCRVDPNSSSNVSVVCCVSRVHHDLSSLLSSLLNLLVVLVVCALLCLLVQALCLLVDDDDSSCSQCPCVVVFAFLADPVLLVVLVVVVPDDDDGDPSNSSLSSSLSSLSRRPLSSLRSLNSLLVQLVVCVVPPVVSNSVSVSSNSSVCSQCLNPSSLLSVQSSLSSLLLNLLCLQPVVCSSCLSVLNDDDELQDPAGDSSRRSGRLCSLVSSLSVLLSQLPSDDPPDDTRCSVVNHDLSSLLSSLLSLLYACSSPVDLLSNLSSLVSLLSQCVDPVNVVCCQPPLRNLQRLLVSLLNSLLVLLVDDDPDDVVSVVSSCSSNVSSLSVCVSNLVRVSNLVNLQVCCVVVVPSNVSSLVSLVVVCVVCVVPDDPSSVVSNCSSCCSNPVPPD

Sequence (618 aa):
MLDKSQLSPHFLLSMADAVEDEELLPTIFGPVLTHACRRLQGRNFVDQKLEELGWITAICAAKGPLARLLVTLPIFRPKEQSATPAMPNFMAMMGGGASGSRGPQQPGMGYRLQTESLLGWVLCPTILDTGLYKEKSSRQIHFQGLSRKTRPAVQQVQSLLKHGMTEVLRQGSCLVAPLLRTDEAARHCVIAWYGALVTGTECRTKSACTLDQGQGPNGFIDTLNSPMPQQSNIDMRLQMQAMQAQMQGFATPGMGVNVFWSILELVRPIKLAQAHTLDPFYILQEGPQHAEVLGGFVKEARFGDNEEVEEAKKTAGSREAPKFTTQIFWLALRALHVLFVPVLKEELCMAVAAGYFQGKDVAKMEAALGEHFLHEVIFDSSNFLSDLGTLLNLSIAFCLGAAFPDKAAEIAAGKFQGSVLTEQVSPQWNVLPSCLMEDLIEVLEYCINIKPKGQPTSEIFQHVDANMLLLLVTFMLGNGNHVKNPNLRGKATTILMSLAKQPNYRHLLETSPVLANDIIPGCIRVFTAVEKTKQSYYDIRMQLKYQLRIPIMELLEQVLPIEAHKKALKSFAVERSDEFLKFLNQMCAHHVFFHKQQTLNMQLLLYVIVTCVLCRCE